Protein AF-A0A2G6F8I8-F1 (afdb_monomer_lite)

Structure (mmCIF, N/CA/C/O backbone):
data_AF-A0A2G6F8I8-F1
#
_entry.id   AF-A0A2G6F8I8-F1
#
loop_
_atom_site.group_PDB
_atom_site.id
_atom_site.type_symbol
_atom_site.label_atom_id
_atom_site.label_alt_id
_atom_site.label_comp_id
_atom_site.label_asym_id
_atom_site.label_entity_id
_atom_site.label_seq_id
_atom_site.pdbx_PDB_ins_code
_atom_site.Cartn_x
_atom_site.Cartn_y
_atom_site.Cartn_z
_atom_site.occupancy
_atom_site.B_iso_or_equiv
_atom_site.auth_seq_id
_atom_site.auth_comp_id
_atom_site.auth_asym_id
_atom_site.auth_atom_id
_atom_site.pdbx_PDB_model_num
ATOM 1 N N . MET A 1 1 ? -48.539 32.524 37.952 1.00 34.38 1 MET A N 1
ATOM 2 C CA . MET A 1 1 ? -48.733 31.067 37.797 1.00 34.38 1 MET A CA 1
ATOM 3 C C . MET A 1 1 ? -47.672 30.534 36.844 1.00 34.38 1 MET A C 1
ATOM 5 O O . MET A 1 1 ? -47.581 31.029 35.733 1.00 34.38 1 MET A O 1
ATOM 9 N N . ASN A 1 2 ? -46.840 29.632 37.374 1.00 34.25 2 ASN A N 1
ATOM 10 C CA . ASN A 1 2 ? -45.820 28.752 36.783 1.00 34.25 2 ASN A CA 1
ATOM 11 C C . ASN A 1 2 ? -45.081 29.130 35.487 1.00 34.25 2 ASN A C 1
ATOM 13 O O . ASN A 1 2 ? -45.557 28.896 34.381 1.00 34.25 2 ASN A O 1
ATOM 17 N N . GLN A 1 3 ? -43.813 29.518 35.668 1.00 30.72 3 GLN A N 1
ATOM 18 C CA . GLN A 1 3 ? -42.723 29.232 34.736 1.00 30.72 3 GLN A CA 1
ATOM 19 C C . GLN A 1 3 ? -42.151 27.843 35.072 1.00 30.72 3 GLN A C 1
ATOM 21 O O . GLN A 1 3 ? -41.616 27.643 36.162 1.00 30.72 3 GLN A O 1
ATOM 26 N N . ASN A 1 4 ? -42.267 26.882 34.153 1.00 37.06 4 ASN A N 1
ATOM 27 C CA . ASN A 1 4 ? -41.580 25.595 34.263 1.00 37.06 4 ASN A CA 1
ATOM 28 C C . ASN A 1 4 ? -40.113 25.768 33.848 1.00 37.06 4 ASN A C 1
ATOM 30 O O . ASN A 1 4 ? -39.803 25.981 32.678 1.00 37.06 4 ASN A O 1
ATOM 34 N N . SER A 1 5 ? -39.227 25.680 34.837 1.00 31.95 5 SER A N 1
ATOM 35 C CA . SER A 1 5 ? -37.773 25.601 34.676 1.00 31.95 5 SER A CA 1
ATOM 36 C C . SER A 1 5 ? -37.372 24.189 34.212 1.00 31.95 5 SER A C 1
ATOM 38 O O . SER A 1 5 ? -37.964 23.222 34.696 1.00 31.95 5 SER A O 1
ATOM 40 N N . PRO A 1 6 ? -36.385 24.014 33.314 1.00 37.47 6 PRO A N 1
ATOM 41 C CA . PRO A 1 6 ? -35.934 22.686 32.906 1.00 37.47 6 PRO A CA 1
ATOM 42 C C . PRO A 1 6 ? -35.163 21.992 34.042 1.00 37.47 6 PRO A C 1
ATOM 44 O O . PRO A 1 6 ? -34.256 22.570 34.645 1.00 37.47 6 PRO A O 1
ATOM 47 N N . GLU A 1 7 ? -35.531 20.742 34.336 1.00 37.94 7 GLU A N 1
ATOM 48 C CA . GLU A 1 7 ? -34.895 19.901 35.355 1.00 37.94 7 GLU A CA 1
ATOM 49 C C . GLU A 1 7 ? -33.378 19.758 35.139 1.00 37.94 7 GLU A C 1
ATOM 51 O O . GLU A 1 7 ? -32.880 19.454 34.053 1.00 37.94 7 GLU A O 1
ATOM 56 N N . LYS A 1 8 ? -32.638 19.949 36.232 1.00 31.25 8 LYS A N 1
ATOM 57 C CA . LYS A 1 8 ? -31.182 19.815 36.340 1.00 31.25 8 LYS A CA 1
ATOM 58 C C . LYS A 1 8 ? -30.784 18.325 36.289 1.00 31.25 8 LYS A C 1
ATOM 60 O O . LYS A 1 8 ? -31.426 17.521 36.966 1.00 31.25 8 LYS A O 1
ATOM 65 N N . PRO A 1 9 ? -29.718 17.920 35.567 1.00 34.16 9 PRO A N 1
ATOM 66 C CA . PRO A 1 9 ? -29.317 16.517 35.512 1.00 34.16 9 PRO A CA 1
ATOM 67 C C . PRO A 1 9 ? -28.857 16.012 36.888 1.00 34.16 9 PRO A C 1
ATOM 69 O O . PRO A 1 9 ? -28.062 16.648 37.588 1.00 34.16 9 PRO A O 1
ATOM 72 N N . SER A 1 10 ? -29.395 14.858 37.277 1.00 31.98 10 SER A N 1
ATOM 73 C CA . SER A 1 10 ? -29.193 14.198 38.564 1.00 31.98 10 SER A CA 1
ATOM 74 C C . SER A 1 10 ? -27.727 13.771 38.712 1.00 31.98 10 SER A C 1
ATOM 76 O O . SER A 1 10 ? -27.195 13.060 37.858 1.00 31.98 10 SER A O 1
ATOM 78 N N . ALA A 1 11 ? -27.077 14.161 39.813 1.00 33.50 11 ALA A N 1
ATOM 79 C CA . ALA A 1 11 ? -25.726 13.709 40.147 1.00 33.50 11 ALA A CA 1
ATOM 80 C C . ALA A 1 11 ? -25.747 12.215 40.517 1.00 33.50 11 ALA A C 1
ATOM 82 O O . ALA A 1 11 ? -26.391 11.822 41.490 1.00 33.50 11 ALA A O 1
ATOM 83 N N . ILE A 1 12 ? -25.032 11.382 39.760 1.00 38.91 12 ILE A N 1
ATOM 84 C CA . ILE A 1 12 ? -24.880 9.952 40.051 1.00 38.91 12 ILE A CA 1
ATOM 85 C C . ILE A 1 12 ? -23.763 9.786 41.090 1.00 38.91 12 ILE A C 1
ATOM 87 O O . ILE A 1 12 ? -22.610 10.119 40.824 1.00 38.91 12 ILE A O 1
ATOM 91 N N . LYS A 1 13 ? -24.105 9.286 42.283 1.00 35.50 13 LYS A N 1
ATOM 92 C CA . LYS A 1 13 ? -23.136 8.859 43.304 1.00 35.50 13 LYS A CA 1
ATOM 93 C C . LYS A 1 13 ? -22.727 7.408 43.028 1.00 35.50 13 LYS A C 1
ATOM 95 O O . LYS A 1 13 ? -23.592 6.563 42.812 1.00 35.50 13 LYS A O 1
ATOM 100 N N . TYR A 1 14 ? -21.426 7.126 43.039 1.00 32.09 14 TYR A N 1
ATOM 101 C CA . TYR A 1 14 ? -20.888 5.767 42.925 1.00 32.09 14 TYR A CA 1
ATOM 102 C C . TYR A 1 14 ? -21.120 4.980 44.232 1.00 32.09 14 TYR A C 1
ATOM 104 O O . TYR A 1 14 ? -21.004 5.574 45.308 1.00 32.09 14 TYR A O 1
ATOM 112 N N . PRO A 1 15 ? -21.413 3.668 44.187 1.00 30.28 15 PRO A N 1
ATOM 113 C CA . PRO A 1 15 ? -21.445 2.837 45.384 1.00 30.28 15 PRO A CA 1
ATOM 114 C C . PRO A 1 15 ? -20.015 2.560 45.873 1.00 30.28 15 PRO A C 1
ATOM 116 O O . PRO A 1 15 ? -19.239 1.852 45.237 1.00 30.28 15 PRO A O 1
ATOM 119 N N . THR A 1 16 ? -19.658 3.119 47.027 1.00 34.47 16 THR A N 1
ATOM 120 C CA . THR A 1 16 ? -18.432 2.784 47.762 1.00 34.47 16 THR A CA 1
ATOM 121 C C . THR A 1 16 ? -18.567 1.403 48.402 1.00 34.47 16 THR A C 1
ATOM 123 O O . THR A 1 16 ? -19.109 1.288 49.497 1.00 34.47 16 THR A O 1
ATOM 126 N N . ASN A 1 17 ? -18.044 0.364 47.750 1.00 34.59 17 ASN A N 1
ATOM 127 C CA . ASN A 1 17 ? -17.809 -0.940 48.373 1.00 34.59 17 ASN A CA 1
ATOM 128 C C . ASN A 1 17 ? -16.304 -1.198 48.504 1.00 34.59 17 ASN A C 1
ATOM 130 O O . ASN A 1 17 ? -15.684 -1.827 47.652 1.00 34.59 17 ASN A O 1
ATOM 134 N N . ALA A 1 18 ? -15.728 -0.734 49.611 1.00 33.62 18 ALA A N 1
ATOM 135 C CA . ALA A 1 18 ? -14.492 -1.272 50.164 1.00 33.62 18 ALA A CA 1
ATOM 136 C C . ALA A 1 18 ? -14.544 -1.132 51.693 1.00 33.62 18 ALA A C 1
ATOM 138 O O . ALA A 1 18 ? -14.738 -0.037 52.217 1.00 33.62 18 ALA A O 1
ATOM 139 N N . LYS A 1 19 ? -14.416 -2.258 52.405 1.00 31.06 19 LYS A N 1
ATOM 140 C CA . LYS A 1 19 ? -14.301 -2.314 53.873 1.00 31.06 19 LYS A CA 1
ATOM 141 C C . LYS A 1 19 ? -13.132 -1.427 54.350 1.00 31.06 19 LYS A C 1
ATOM 143 O O . LYS A 1 19 ? -12.085 -1.442 53.699 1.00 31.06 19 LYS A O 1
ATOM 148 N N . PRO A 1 20 ? -13.254 -0.703 55.477 1.00 34.41 20 PRO A N 1
ATOM 149 C CA . PRO A 1 20 ? -12.216 0.219 55.916 1.00 34.41 20 PRO A CA 1
ATOM 150 C C . PRO A 1 20 ? -11.053 -0.538 56.568 1.00 34.41 20 PRO A C 1
ATOM 152 O O . PRO A 1 20 ? -11.244 -1.299 57.515 1.00 34.41 20 PRO A O 1
ATOM 155 N N . LYS A 1 21 ? -9.829 -0.286 56.094 1.00 33.44 21 LYS A N 1
ATOM 156 C CA . LYS A 1 21 ? -8.655 -0.282 56.971 1.00 33.44 21 LYS A CA 1
ATOM 157 C C . LYS A 1 21 ? -8.361 1.172 57.305 1.00 33.44 21 LYS A C 1
ATOM 159 O O . LYS A 1 21 ? -8.007 1.970 56.445 1.00 33.44 21 LYS A O 1
ATOM 164 N N . GLU A 1 22 ? -8.605 1.487 58.563 1.00 34.78 22 GLU A N 1
ATOM 165 C CA . GLU A 1 22 ? -8.387 2.764 59.214 1.00 34.78 22 GLU A CA 1
ATOM 166 C C . GLU A 1 22 ? -6.906 3.165 59.159 1.00 34.78 22 GLU A C 1
ATOM 168 O O . GLU A 1 22 ? -6.035 2.405 59.583 1.00 34.78 22 GLU A O 1
ATOM 173 N N . LYS A 1 23 ? -6.629 4.357 58.619 1.00 32.03 23 LYS A N 1
ATOM 174 C CA . LYS A 1 23 ? -5.624 5.304 59.123 1.00 32.03 23 LYS A CA 1
ATOM 175 C C . LYS A 1 23 ? -5.844 6.662 58.458 1.00 32.03 23 LYS A C 1
ATOM 177 O O . LYS A 1 23 ? -5.794 6.797 57.239 1.00 32.03 23 LYS A O 1
ATOM 182 N N . ALA A 1 24 ? -6.152 7.642 59.297 1.00 35.22 24 ALA A N 1
ATOM 183 C CA . ALA A 1 24 ? -6.435 9.018 58.935 1.00 35.22 24 ALA A CA 1
ATOM 184 C C . ALA A 1 24 ? -5.209 9.718 58.330 1.00 35.22 24 ALA A C 1
ATOM 186 O O . ALA A 1 24 ? -4.136 9.699 58.927 1.00 35.22 24 ALA A O 1
ATOM 187 N N . VAL A 1 25 ? -5.411 10.416 57.210 1.00 30.34 25 VAL A N 1
ATOM 188 C CA . VAL A 1 25 ? -4.722 11.679 56.918 1.00 30.34 25 VAL A CA 1
ATOM 189 C C . VAL A 1 25 ? -5.763 12.641 56.356 1.00 30.34 25 VAL A C 1
ATOM 191 O O . VAL A 1 25 ? -6.351 12.437 55.296 1.00 30.34 25 VAL A O 1
ATOM 194 N N . THR A 1 26 ? -6.025 13.664 57.153 1.00 38.56 26 THR A N 1
ATOM 195 C CA . THR A 1 26 ? -6.848 14.838 56.890 1.00 38.56 26 THR A CA 1
ATOM 196 C C . THR A 1 26 ? -6.285 15.655 55.730 1.00 38.56 26 THR A C 1
ATOM 198 O O . THR A 1 26 ? -5.105 15.996 55.765 1.00 38.56 26 THR A O 1
ATOM 201 N N . ASN A 1 27 ? -7.135 15.951 54.737 1.00 34.16 27 ASN A N 1
ATOM 202 C CA . ASN A 1 27 ? -7.197 17.163 53.893 1.00 34.16 27 ASN A CA 1
ATOM 203 C C . ASN A 1 27 ? -7.832 16.806 52.538 1.00 34.16 27 ASN A C 1
ATOM 205 O O . ASN A 1 27 ? -7.136 16.560 51.556 1.00 34.16 27 ASN A O 1
ATOM 209 N N . ALA A 1 28 ? -9.165 16.777 52.472 1.00 28.30 28 ALA A N 1
ATOM 210 C CA . ALA A 1 28 ? -9.888 16.685 51.205 1.00 28.30 28 ALA A CA 1
ATOM 211 C C . ALA A 1 28 ? -10.519 18.052 50.888 1.00 28.30 28 ALA A C 1
ATOM 213 O O . ALA A 1 28 ? -11.402 18.489 51.631 1.00 28.30 28 ALA A O 1
ATOM 214 N N . PRO A 1 29 ? -10.110 18.741 49.805 1.00 31.02 29 PRO A N 1
ATOM 215 C CA . PRO A 1 29 ? -10.845 19.891 49.304 1.00 31.02 29 PRO A CA 1
ATOM 216 C C . PRO A 1 29 ? -12.231 19.430 48.848 1.00 31.02 29 PRO A C 1
ATOM 218 O O . PRO A 1 29 ? -12.381 18.613 47.939 1.00 31.02 29 PRO A O 1
ATOM 221 N N . ASN A 1 30 ? -13.248 19.967 49.506 1.00 36.00 30 ASN A N 1
ATOM 222 C CA . ASN A 1 30 ? -14.651 19.768 49.197 1.00 36.00 30 ASN A CA 1
ATOM 223 C C . ASN A 1 30 ? -14.980 20.418 47.838 1.00 36.00 30 ASN A C 1
ATOM 225 O O . ASN A 1 30 ? -15.241 21.613 47.765 1.00 36.00 30 ASN A O 1
ATOM 229 N N . THR A 1 31 ? -14.950 19.642 46.752 1.00 34.69 31 THR A N 1
ATOM 230 C CA . THR A 1 31 ? -15.615 19.988 45.485 1.00 34.69 31 THR A CA 1
ATOM 231 C C . THR A 1 31 ? -16.277 18.737 44.914 1.00 34.69 31 THR A C 1
ATOM 233 O O . THR A 1 31 ? -15.642 17.891 44.288 1.00 34.69 31 THR A O 1
ATOM 236 N N . GLN A 1 32 ? -17.587 18.597 45.129 1.00 37.38 32 GLN A N 1
ATOM 237 C CA . GLN A 1 32 ? -18.419 17.708 44.317 1.00 37.38 32 GLN A CA 1
ATOM 238 C C . GLN A 1 32 ? -18.452 18.250 42.878 1.00 37.38 32 GLN A C 1
ATOM 240 O O . GLN A 1 32 ? -19.389 18.938 42.480 1.00 37.38 32 GLN A O 1
ATOM 245 N N . ASN A 1 33 ? -17.420 17.951 42.088 1.00 44.56 33 ASN A N 1
ATOM 246 C CA . ASN A 1 33 ? -17.477 18.105 40.640 1.00 44.56 33 ASN A CA 1
ATOM 247 C C . ASN A 1 33 ? -18.515 17.104 40.118 1.00 44.56 33 ASN A C 1
ATOM 249 O O . ASN A 1 33 ? -18.290 15.894 40.155 1.00 44.56 33 ASN A O 1
ATOM 253 N N . GLN A 1 34 ? -19.674 17.592 39.667 1.00 52.78 34 GLN A N 1
ATOM 254 C CA . GLN A 1 34 ? -20.605 16.775 38.891 1.00 52.78 34 GLN A CA 1
ATOM 255 C C . GLN A 1 34 ? -19.859 16.261 37.655 1.00 52.78 34 GLN A C 1
ATOM 257 O O . GLN A 1 34 ? -19.550 17.028 36.748 1.00 52.78 34 GLN A O 1
ATOM 262 N N . VAL A 1 35 ? -19.547 14.968 37.637 1.00 64.56 35 VAL A N 1
ATOM 263 C CA . VAL A 1 35 ? -18.913 14.320 36.489 1.00 64.56 35 VAL A CA 1
ATOM 264 C C . VAL A 1 35 ? -19.972 14.181 35.395 1.00 64.56 35 VAL A C 1
ATOM 266 O O . VAL A 1 35 ? -20.842 13.313 35.480 1.00 64.56 35 VAL A O 1
ATOM 269 N N . SER A 1 36 ? -19.941 15.057 34.390 1.00 85.25 36 SER A N 1
ATOM 270 C CA . SER A 1 36 ? -20.770 14.923 33.190 1.00 85.25 36 SER A CA 1
ATOM 271 C C . SER A 1 36 ? -20.167 13.888 32.240 1.00 85.25 36 SER A C 1
ATOM 273 O O . SER A 1 36 ? -18.949 13.740 32.130 1.00 85.25 36 SER A O 1
ATOM 275 N N . PHE A 1 37 ? -21.027 13.141 31.548 1.00 91.06 37 PHE A N 1
ATOM 276 C CA . PHE A 1 37 ? -20.588 12.180 30.540 1.00 91.06 37 PHE A CA 1
ATOM 277 C C . PHE A 1 37 ? -20.381 12.855 29.191 1.00 91.06 37 PHE A C 1
ATOM 279 O O . PHE A 1 37 ? -21.202 13.665 28.755 1.00 91.06 37 PHE A O 1
ATOM 286 N N . THR A 1 38 ? -19.323 12.459 28.489 1.00 91.69 38 THR A N 1
ATOM 287 C CA . THR A 1 38 ? -19.001 13.035 27.183 1.00 91.69 38 THR A CA 1
ATOM 288 C C . THR A 1 38 ? -19.878 12.427 26.091 1.00 91.69 38 THR A C 1
ATOM 290 O O . THR A 1 38 ? -19.706 11.274 25.684 1.00 91.69 38 THR A O 1
ATOM 293 N N . GLY A 1 39 ? -20.820 13.232 25.601 1.00 91.06 39 GLY A N 1
ATOM 294 C CA . GLY A 1 39 ? -21.735 12.877 24.515 1.00 91.06 39 GLY A CA 1
ATOM 295 C C . GLY A 1 39 ? -21.077 12.741 23.140 1.00 91.06 39 GLY A C 1
ATOM 296 O O . GLY A 1 39 ? -19.936 13.151 22.926 1.00 91.06 39 GLY A O 1
ATOM 297 N N . PHE A 1 40 ? -21.843 12.205 22.187 1.00 93.62 40 PHE A N 1
ATOM 298 C CA . PHE A 1 40 ? -21.410 11.959 20.806 1.00 93.62 40 PHE A CA 1
ATOM 299 C C . PHE A 1 40 ? -20.742 13.175 20.139 1.00 93.62 40 PHE A C 1
ATOM 301 O O . PHE A 1 40 ? -19.585 13.087 19.742 1.00 93.62 40 PHE A O 1
ATOM 308 N N . TRP A 1 41 ? -21.413 14.330 20.083 1.00 92.38 41 TRP A N 1
ATOM 309 C CA . TRP A 1 41 ? -20.902 15.506 19.362 1.00 92.38 41 TRP A CA 1
ATOM 310 C C . TRP A 1 41 ? -19.593 16.067 19.918 1.00 92.38 41 TRP A C 1
ATOM 312 O O . TRP A 1 41 ? -18.782 16.577 19.150 1.00 92.38 41 TRP A O 1
ATOM 322 N N . LYS A 1 42 ? -19.343 15.937 21.226 1.00 92.25 42 LYS A N 1
ATOM 323 C CA . LYS A 1 42 ? -18.051 16.317 21.817 1.00 92.25 42 LYS A CA 1
ATOM 324 C C . LYS A 1 42 ? -16.937 15.381 21.357 1.00 92.25 42 LYS A C 1
ATOM 326 O O . LYS A 1 42 ? -15.850 15.846 21.043 1.00 92.25 42 LYS A O 1
ATOM 331 N N . ARG A 1 43 ? -17.220 14.080 21.241 1.00 93.88 43 ARG A N 1
ATOM 332 C CA . ARG A 1 43 ? -16.264 13.087 20.720 1.00 93.88 43 ARG A CA 1
ATOM 333 C C . ARG A 1 43 ? -15.937 13.308 19.245 1.00 93.88 43 ARG A C 1
ATOM 335 O O . ARG A 1 43 ? -14.805 13.063 18.847 1.00 93.88 43 ARG A O 1
ATOM 342 N N . VAL A 1 44 ? -16.889 13.814 18.458 1.00 94.69 44 VAL A N 1
ATOM 343 C CA . VAL A 1 44 ? -16.633 14.223 17.067 1.00 94.69 44 VAL A CA 1
ATOM 344 C C . VAL A 1 44 ? -15.666 15.413 17.020 1.00 94.69 44 VAL A C 1
ATOM 346 O O . VAL A 1 44 ? -14.698 15.370 16.268 1.00 94.69 44 VAL A O 1
ATOM 349 N N . VAL A 1 45 ? -15.844 16.429 17.874 1.00 95.19 45 VAL A N 1
ATOM 350 C CA . VAL A 1 45 ? -14.888 17.553 17.969 1.00 95.19 45 VAL A CA 1
ATOM 351 C C . VAL A 1 45 ? -13.499 17.082 18.392 1.00 95.19 45 VAL A C 1
ATOM 353 O O . VAL A 1 45 ? -12.522 17.501 17.785 1.00 95.19 45 VAL A O 1
ATOM 356 N N . ILE A 1 46 ? -13.403 16.183 19.377 1.00 95.38 46 ILE A N 1
ATOM 357 C CA . ILE A 1 46 ? -12.126 15.586 19.809 1.00 95.38 46 ILE A CA 1
ATOM 358 C C . ILE A 1 46 ? -11.410 14.940 18.619 1.00 95.38 46 ILE A C 1
ATOM 360 O O . ILE A 1 46 ? -10.256 15.267 18.353 1.00 95.38 46 ILE A O 1
ATOM 364 N N . ALA A 1 47 ? -12.119 14.103 17.854 1.00 95.31 47 ALA A N 1
ATOM 365 C CA . ALA A 1 47 ? -11.559 13.446 16.677 1.00 95.31 47 ALA A CA 1
ATOM 366 C C . ALA A 1 47 ? -11.114 14.447 15.595 1.00 95.31 47 ALA A C 1
ATOM 368 O O . ALA A 1 47 ? -10.065 14.258 14.984 1.00 95.31 47 ALA A O 1
ATOM 369 N N . ASN A 1 48 ? -11.871 15.529 15.382 1.00 95.75 48 ASN A N 1
ATOM 370 C CA . ASN A 1 48 ? -11.487 16.590 14.449 1.00 95.75 48 ASN A CA 1
ATOM 371 C C . ASN A 1 48 ? -10.244 17.362 14.921 1.00 95.75 48 ASN A C 1
ATOM 373 O O . ASN A 1 48 ? -9.391 17.691 14.103 1.00 95.75 48 ASN A O 1
ATOM 377 N N . ILE A 1 49 ? -10.104 17.634 16.223 1.00 96.19 49 ILE A N 1
ATOM 378 C CA . ILE A 1 49 ? -8.905 18.284 16.775 1.00 96.19 49 ILE A CA 1
ATOM 379 C C . ILE A 1 49 ? -7.678 17.385 16.594 1.00 96.19 49 ILE A C 1
ATOM 381 O O . ILE A 1 49 ? -6.637 17.864 16.147 1.00 96.19 49 ILE A O 1
ATOM 385 N N . ASP A 1 50 ? -7.802 16.088 16.887 1.00 96.88 50 ASP A N 1
ATOM 386 C CA . ASP A 1 50 ? -6.717 15.125 16.671 1.00 96.88 50 ASP A CA 1
ATOM 387 C C . ASP A 1 50 ? -6.330 15.034 15.186 1.00 96.88 50 ASP A C 1
ATOM 389 O O . ASP A 1 50 ? -5.145 15.031 14.853 1.00 96.88 50 ASP A O 1
ATOM 393 N N . ALA A 1 51 ? -7.314 15.015 14.280 1.00 95.56 51 ALA A N 1
ATOM 394 C CA . ALA A 1 51 ? -7.073 14.997 12.838 1.00 95.56 51 ALA A CA 1
ATOM 395 C C . ALA A 1 51 ? -6.377 16.277 12.352 1.00 95.56 51 ALA A C 1
ATOM 397 O O . ALA A 1 51 ? -5.408 16.201 11.596 1.00 95.56 51 ALA A O 1
ATOM 398 N N . LEU A 1 52 ? -6.822 17.448 12.819 1.00 95.31 52 LEU A N 1
ATOM 399 C CA . LEU A 1 52 ? -6.187 18.723 12.493 1.00 95.31 52 LEU A CA 1
ATOM 400 C C . LEU A 1 52 ? -4.743 18.772 13.008 1.00 95.31 52 LEU A C 1
ATOM 402 O O . LEU A 1 52 ? -3.857 19.195 12.274 1.00 95.31 52 LEU A O 1
ATOM 406 N N . PHE A 1 53 ? -4.485 18.296 14.230 1.00 95.69 53 PHE A N 1
ATOM 407 C CA . PHE A 1 53 ? -3.129 18.190 14.773 1.00 95.69 53 PHE A CA 1
ATOM 408 C C . PHE A 1 53 ? -2.211 17.368 13.856 1.00 95.69 53 PHE A C 1
ATOM 410 O O . PHE A 1 53 ? -1.118 17.822 13.518 1.00 95.69 53 PHE A O 1
ATOM 417 N N . LEU A 1 54 ? -2.666 16.199 13.391 1.00 95.50 54 LEU A N 1
ATOM 418 C CA . LEU A 1 54 ? -1.890 15.361 12.471 1.00 95.50 54 LEU A CA 1
ATOM 419 C C . LEU A 1 54 ? -1.662 16.034 11.112 1.00 95.50 54 LEU A C 1
ATOM 421 O O . LEU A 1 54 ? -0.560 15.959 10.571 1.00 95.50 54 LEU A O 1
ATOM 425 N N . LEU A 1 55 ? -2.672 16.718 10.572 1.00 92.56 55 LEU A N 1
ATOM 426 C CA . LEU A 1 55 ? -2.556 17.429 9.297 1.00 92.56 55 LEU A CA 1
ATOM 427 C C . LEU A 1 55 ? -1.579 18.603 9.368 1.00 92.56 55 LEU A C 1
ATOM 429 O O . LEU A 1 55 ? -0.796 18.802 8.440 1.00 92.56 55 LEU A O 1
ATOM 433 N N . LEU A 1 56 ? -1.585 19.345 10.478 1.00 92.69 56 LEU A N 1
ATOM 434 C CA . LEU A 1 56 ? -0.650 20.445 10.710 1.00 92.69 56 LEU A CA 1
ATOM 435 C C . LEU A 1 56 ? 0.801 19.957 10.781 1.00 92.69 56 LEU A C 1
ATOM 437 O O . LEU A 1 56 ? 1.690 20.607 10.237 1.00 92.69 56 LEU A O 1
ATOM 441 N N . LEU A 1 57 ? 1.045 18.783 11.369 1.00 92.56 57 LEU A N 1
ATOM 442 C CA . LEU A 1 57 ? 2.370 18.160 11.345 1.00 92.56 57 LEU A CA 1
ATOM 443 C C . LEU A 1 57 ? 2.828 17.801 9.925 1.00 92.56 57 LEU A C 1
ATOM 445 O O . LEU A 1 57 ? 4.018 17.907 9.632 1.00 92.56 57 LEU A O 1
ATOM 449 N N . GLY A 1 58 ? 1.901 17.429 9.039 1.00 88.88 58 GLY A N 1
ATOM 450 C CA . GLY A 1 58 ? 2.198 17.140 7.633 1.00 88.88 58 GLY A CA 1
ATOM 451 C C . GLY A 1 58 ? 2.790 18.330 6.873 1.00 88.88 58 GLY A C 1
ATOM 452 O O . GLY A 1 58 ? 3.639 18.127 6.010 1.00 88.88 58 GLY A O 1
ATOM 453 N N . PHE A 1 59 ? 2.423 19.565 7.238 1.00 86.50 59 PHE A N 1
ATOM 454 C CA . PHE A 1 59 ? 3.030 20.775 6.664 1.00 86.50 59 PHE A CA 1
ATOM 455 C C . PHE A 1 59 ? 4.463 21.016 7.130 1.00 86.50 59 PHE A C 1
ATOM 457 O O . PHE A 1 59 ? 5.238 21.633 6.407 1.00 86.50 59 PHE A O 1
ATOM 464 N N . ILE A 1 60 ? 4.815 20.553 8.332 1.00 89.19 60 ILE A N 1
ATOM 465 C CA . ILE A 1 60 ? 6.191 20.645 8.823 1.00 89.19 60 ILE A CA 1
ATOM 466 C C . ILE A 1 60 ? 7.053 19.637 8.064 1.00 89.19 60 ILE A C 1
ATOM 468 O O . ILE A 1 60 ? 8.131 19.983 7.588 1.00 89.19 60 ILE A O 1
ATOM 472 N N . HIS A 1 61 ? 6.590 18.386 7.966 1.00 87.69 61 HIS A N 1
ATOM 473 C CA . HIS A 1 61 ? 7.308 17.328 7.263 1.00 87.69 61 HIS A CA 1
ATOM 474 C C . HIS A 1 61 ? 6.394 16.113 6.986 1.00 87.69 61 HIS A C 1
ATOM 476 O O . HIS A 1 61 ? 5.659 15.702 7.891 1.00 87.69 61 HIS A O 1
ATOM 482 N N . PRO A 1 62 ? 6.480 15.447 5.814 1.00 85.75 62 PRO A N 1
ATOM 483 C CA . PRO A 1 62 ? 5.564 14.359 5.437 1.00 85.75 62 PRO A CA 1
ATOM 484 C C . PRO A 1 62 ? 5.526 13.157 6.396 1.00 85.75 62 PRO A C 1
ATOM 486 O O . PRO A 1 62 ? 4.511 12.475 6.502 1.00 85.75 62 PRO A O 1
ATOM 489 N N . GLN A 1 63 ? 6.618 12.884 7.116 1.00 88.25 63 GLN A N 1
ATOM 490 C CA . GLN A 1 63 ? 6.726 11.775 8.075 1.00 88.25 63 GLN A CA 1
ATOM 491 C C . GLN A 1 63 ? 6.266 12.152 9.497 1.00 88.25 63 GLN A C 1
ATOM 493 O O . GLN A 1 63 ? 6.026 11.267 10.318 1.00 88.25 63 GLN A O 1
ATOM 498 N N . MET A 1 64 ? 6.114 13.442 9.815 1.00 92.38 64 MET A N 1
ATOM 499 C CA . MET A 1 64 ? 5.725 13.887 11.162 1.00 92.38 64 MET A CA 1
ATOM 500 C C . MET A 1 64 ? 4.320 13.448 11.608 1.00 92.38 64 MET A C 1
ATOM 502 O O . MET A 1 64 ? 4.158 13.209 12.806 1.00 92.38 64 MET A O 1
ATOM 506 N N . PRO A 1 65 ? 3.319 13.239 10.728 1.00 94.25 65 PRO A N 1
ATOM 507 C CA . PRO A 1 65 ? 2.056 12.616 11.124 1.00 94.25 65 PRO A CA 1
ATOM 508 C C . PRO A 1 65 ? 2.229 11.228 11.761 1.00 94.25 65 PRO A C 1
ATOM 510 O O . PRO A 1 65 ? 1.482 10.884 12.673 1.00 94.25 65 PRO A O 1
ATOM 513 N N . ILE A 1 66 ? 3.243 10.448 11.358 1.00 94.31 66 ILE A N 1
ATOM 514 C CA . ILE A 1 66 ? 3.546 9.141 11.971 1.00 94.31 66 ILE A CA 1
ATOM 515 C C . ILE A 1 66 ? 3.982 9.337 13.425 1.00 94.31 66 ILE A C 1
ATOM 517 O O . ILE A 1 66 ? 3.477 8.665 14.326 1.00 94.31 66 ILE A O 1
ATOM 521 N N . LEU A 1 67 ? 4.873 10.300 13.675 1.00 95.06 67 LEU A N 1
ATOM 522 C CA . LEU A 1 67 ? 5.281 10.655 15.032 1.00 95.06 67 LEU A CA 1
ATOM 523 C C . LEU A 1 67 ? 4.094 11.194 15.846 1.00 95.06 67 LEU A C 1
ATOM 525 O O . LEU A 1 67 ? 3.921 10.816 17.003 1.00 95.06 67 LEU A O 1
ATOM 529 N N . GLY A 1 68 ? 3.235 12.012 15.234 1.00 96.00 68 GLY A N 1
ATOM 530 C CA . GLY A 1 68 ? 1.997 12.496 15.845 1.00 96.00 68 GLY A CA 1
ATOM 531 C C . GLY A 1 68 ? 1.061 11.361 16.269 1.00 96.00 68 GLY A C 1
ATOM 532 O O . GLY A 1 68 ? 0.541 11.383 17.384 1.00 96.00 68 GLY A O 1
ATOM 533 N N . LEU A 1 69 ? 0.902 10.328 15.435 1.00 96.81 69 LEU A N 1
ATOM 534 C CA . LEU A 1 69 ? 0.132 9.127 15.774 1.00 96.81 69 LEU A CA 1
ATOM 535 C C . LEU A 1 69 ? 0.742 8.377 16.961 1.00 96.81 69 LEU A C 1
ATOM 537 O O . LEU A 1 69 ? 0.001 7.961 17.851 1.00 96.81 69 LEU A O 1
ATOM 541 N N . LEU A 1 70 ? 2.071 8.245 17.019 1.00 96.88 70 LEU A N 1
ATOM 542 C CA . LEU A 1 70 ? 2.759 7.640 18.165 1.00 96.88 70 LEU A CA 1
ATOM 543 C C . LEU A 1 70 ? 2.546 8.449 19.452 1.00 96.88 70 LEU A C 1
ATOM 545 O O . LEU A 1 70 ? 2.325 7.858 20.508 1.00 96.88 70 LEU A O 1
ATOM 549 N N . VAL A 1 71 ? 2.548 9.784 19.372 1.00 96.06 71 VAL A N 1
ATOM 550 C CA . VAL A 1 71 ? 2.246 10.665 20.513 1.00 96.06 71 VAL A CA 1
ATOM 551 C C . VAL A 1 71 ? 0.800 10.488 20.974 1.00 96.06 71 VAL A C 1
ATOM 553 O O . VAL A 1 71 ? 0.568 10.292 22.167 1.00 96.06 71 VAL A O 1
ATOM 556 N N . LEU A 1 72 ? -0.174 10.502 20.058 1.00 96.56 72 LEU A N 1
ATOM 557 C CA . LEU A 1 72 ? -1.586 10.277 20.389 1.00 96.56 72 LEU A CA 1
ATOM 558 C C . LEU A 1 72 ? -1.806 8.895 21.010 1.00 96.56 72 LEU A C 1
ATOM 560 O O . LEU A 1 72 ? -2.494 8.770 22.022 1.00 96.56 72 LEU A O 1
ATOM 564 N N . PHE A 1 73 ? -1.182 7.867 20.438 1.00 95.75 73 PHE A N 1
ATOM 565 C CA . PHE A 1 73 ? -1.235 6.504 20.951 1.00 95.75 73 PHE A CA 1
ATOM 566 C C . PHE A 1 73 ? -0.607 6.410 22.347 1.00 95.75 73 PHE A C 1
ATOM 568 O O . PHE A 1 73 ? -1.221 5.880 23.273 1.00 95.75 73 PHE A O 1
ATOM 575 N N . GLY A 1 74 ? 0.577 6.995 22.537 1.00 95.81 74 GLY A N 1
ATOM 576 C CA . GLY A 1 74 ? 1.259 7.059 23.826 1.00 95.81 74 GLY A CA 1
ATOM 577 C C . GLY A 1 74 ? 0.431 7.779 24.891 1.00 95.81 74 GLY A C 1
ATOM 578 O O . GLY A 1 74 ? 0.255 7.253 25.989 1.00 95.81 74 GLY A O 1
ATOM 579 N N . LEU A 1 75 ? -0.149 8.941 24.571 1.00 95.81 75 LEU A N 1
ATOM 580 C CA . LEU A 1 75 ? -1.039 9.677 25.476 1.00 95.81 75 LEU A CA 1
ATOM 581 C C . LEU A 1 75 ? -2.298 8.873 25.817 1.00 95.81 75 LEU A C 1
ATOM 583 O O . LEU A 1 75 ? -2.691 8.821 26.986 1.00 95.81 75 LEU A O 1
ATOM 587 N N . TYR A 1 76 ? -2.890 8.186 24.839 1.00 95.69 76 TYR A N 1
ATOM 588 C CA . TYR A 1 76 ? -4.070 7.355 25.056 1.00 95.69 76 TYR A CA 1
ATOM 589 C C . TYR A 1 76 ? -3.768 6.215 26.036 1.00 95.69 76 TYR A C 1
ATOM 591 O O . TYR A 1 76 ? -4.484 6.046 27.024 1.00 95.69 76 TYR A O 1
ATOM 599 N N . PHE A 1 77 ? -2.660 5.492 25.846 1.00 94.56 77 PHE A N 1
ATOM 600 C CA . PHE A 1 77 ? -2.255 4.413 26.752 1.00 94.56 77 PHE A CA 1
ATOM 601 C C . PHE A 1 77 ? -1.700 4.905 28.089 1.00 94.56 77 PHE A C 1
ATOM 603 O O . PHE A 1 77 ? -1.811 4.199 29.095 1.00 94.56 77 PHE A O 1
ATOM 610 N N . TRP A 1 78 ? -1.140 6.114 28.158 1.00 91.88 78 TRP A N 1
ATOM 611 C CA . TRP A 1 78 ? -0.585 6.662 29.393 1.00 91.88 78 TRP A CA 1
ATOM 612 C C . TRP A 1 78 ? -1.633 7.361 30.262 1.00 91.88 78 TRP A C 1
ATOM 614 O O . TRP A 1 78 ? -1.670 7.124 31.470 1.00 91.88 78 TRP A O 1
ATOM 624 N N . LYS A 1 79 ? -2.509 8.176 29.675 1.00 91.62 79 LYS A N 1
ATOM 625 C CA . LYS A 1 79 ? -3.453 9.041 30.399 1.00 91.62 79 LYS A CA 1
ATOM 626 C C . LYS A 1 79 ? -4.924 8.737 30.114 1.00 91.62 79 LYS A C 1
ATOM 628 O O . LYS A 1 79 ? -5.772 9.270 30.825 1.00 91.62 79 LYS A O 1
ATOM 633 N N . GLY A 1 80 ? -5.241 7.891 29.131 1.00 92.12 80 GLY A N 1
ATOM 634 C CA . GLY A 1 80 ? -6.619 7.724 28.655 1.00 92.12 80 GLY A CA 1
ATOM 635 C C . GLY A 1 80 ? -7.127 8.974 27.931 1.00 92.12 80 GLY A C 1
ATOM 636 O O . GLY A 1 80 ? -8.310 9.292 28.023 1.00 92.12 80 GLY A O 1
ATOM 637 N N . GLN A 1 81 ? -6.222 9.728 27.300 1.00 95.12 81 GLN A N 1
ATOM 638 C CA . GLN A 1 81 ? -6.504 11.007 26.648 1.00 95.12 81 GLN A CA 1
ATOM 639 C C . GLN A 1 81 ? -5.688 11.141 25.365 1.00 95.12 81 GLN A C 1
ATOM 641 O O . GLN A 1 81 ? -4.570 10.650 25.281 1.00 95.12 81 GLN A O 1
ATOM 646 N N . THR A 1 82 ? -6.241 11.844 24.397 1.00 96.75 82 THR A N 1
ATOM 647 C CA . THR A 1 82 ? -5.603 12.341 23.173 1.00 96.75 82 THR A CA 1
ATOM 648 C C . THR A 1 82 ? -5.294 13.839 23.287 1.00 96.75 82 THR A C 1
ATOM 650 O O . THR A 1 82 ? -5.540 14.450 24.328 1.00 96.75 82 THR A O 1
ATOM 653 N N . ILE A 1 83 ? -4.762 14.466 22.234 1.00 96.56 83 ILE A N 1
ATOM 654 C CA . ILE A 1 83 ? -4.604 15.928 22.218 1.00 96.56 83 ILE A CA 1
ATOM 655 C C . ILE A 1 83 ? -5.983 16.601 22.231 1.00 96.56 83 ILE A C 1
ATOM 657 O O . ILE A 1 83 ? -6.206 17.524 23.017 1.00 96.56 83 ILE A O 1
ATOM 661 N N . GLY A 1 84 ? -6.935 16.092 21.449 1.00 95.12 84 GLY A N 1
ATOM 662 C CA . GLY A 1 84 ? -8.317 16.559 21.439 1.00 95.12 84 GLY A CA 1
ATOM 663 C C . GLY A 1 84 ? -8.985 16.446 22.807 1.00 95.12 84 GLY A C 1
ATOM 664 O O . GLY A 1 84 ? -9.687 17.367 23.220 1.00 95.12 84 GLY A O 1
ATOM 665 N N . ASP A 1 85 ? -8.707 15.380 23.560 1.00 95.31 85 ASP A N 1
ATOM 666 C CA . ASP A 1 85 ? -9.193 15.228 24.936 1.00 95.31 85 ASP A CA 1
ATOM 667 C C . ASP A 1 85 ? -8.668 16.288 25.892 1.00 95.31 85 ASP A C 1
ATOM 669 O O . ASP A 1 85 ? -9.406 16.787 26.741 1.00 95.31 85 ASP A O 1
ATOM 673 N N . LEU A 1 86 ? -7.383 16.625 25.777 1.00 94.75 86 LEU A N 1
ATOM 674 C CA . LEU A 1 86 ? -6.775 17.657 26.609 1.00 94.75 86 LEU A CA 1
ATOM 675 C C . LEU A 1 86 ? -7.412 19.022 26.320 1.00 94.75 86 LEU A C 1
ATOM 677 O O . LEU A 1 86 ? -7.724 19.758 27.256 1.00 94.75 86 LEU A O 1
ATOM 681 N N . VAL A 1 87 ? -7.673 19.327 25.044 1.00 93.56 87 VAL A N 1
ATOM 682 C CA . VAL A 1 87 ? -8.336 20.571 24.616 1.00 93.56 87 VAL A CA 1
ATOM 683 C C . VAL A 1 87 ? -9.793 20.622 25.085 1.00 93.56 87 VAL A C 1
ATOM 685 O O . VAL A 1 87 ? -10.242 21.637 25.626 1.00 93.56 87 VAL A O 1
ATOM 688 N N . MET A 1 88 ? -10.524 19.518 24.919 1.00 91.31 88 MET A N 1
ATOM 689 C CA . MET A 1 88 ? -11.943 19.409 25.280 1.00 91.31 88 MET A CA 1
ATOM 690 C C . MET A 1 88 ? -12.178 19.114 26.764 1.00 91.31 88 MET A C 1
ATOM 692 O O . MET A 1 88 ? -13.326 19.091 27.206 1.00 91.31 88 MET A O 1
ATOM 696 N N . GLN A 1 89 ? -11.105 18.936 27.539 1.00 91.75 89 GLN A N 1
ATOM 697 C CA . GLN A 1 89 ? -11.134 18.622 28.968 1.00 91.75 89 GLN A CA 1
ATOM 698 C C . GLN A 1 89 ? -11.984 17.38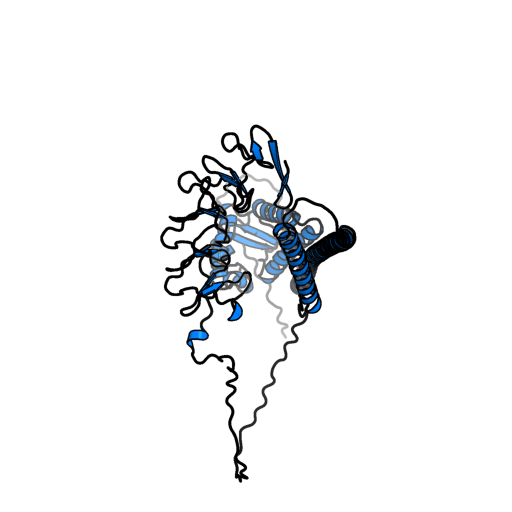6 29.261 1.00 91.75 89 GLN A C 1
ATOM 700 O O . GLN A 1 89 ? -12.887 17.381 30.102 1.00 91.75 89 GLN A O 1
ATOM 705 N N . THR A 1 90 ? -11.688 16.325 28.525 1.00 92.94 90 THR A N 1
ATOM 706 C CA . THR A 1 90 ? -12.343 15.028 28.628 1.00 92.94 90 THR A CA 1
ATOM 707 C C . THR A 1 90 ? -11.327 13.939 28.905 1.00 92.94 90 THR A C 1
ATOM 709 O O . THR A 1 90 ? -10.132 14.095 28.658 1.00 92.94 90 THR A O 1
ATOM 712 N N . LYS A 1 91 ? -11.787 12.828 29.472 1.00 94.56 91 LYS A N 1
ATOM 713 C CA . LYS A 1 91 ? -10.918 11.716 29.837 1.00 94.56 91 LYS A CA 1
ATOM 714 C C . LYS A 1 91 ? -11.652 10.392 29.753 1.00 94.56 91 LYS A C 1
ATOM 716 O O . LYS A 1 91 ? -12.804 10.280 30.175 1.00 94.56 91 LYS A O 1
ATOM 721 N N . LEU A 1 92 ? -10.954 9.378 29.257 1.00 95.75 92 LEU A N 1
ATOM 722 C CA . LEU A 1 92 ? -11.390 7.996 29.353 1.00 95.75 92 LEU A CA 1
ATOM 723 C C . LEU A 1 92 ? -10.964 7.415 30.705 1.00 95.75 92 LEU A C 1
ATOM 725 O O . LEU A 1 92 ? -9.790 7.465 31.075 1.00 95.75 92 LEU A O 1
ATOM 729 N N . VAL A 1 93 ? -11.924 6.843 31.421 1.00 95.06 93 VAL A N 1
ATOM 730 C CA . VAL A 1 93 ? -11.748 6.235 32.741 1.00 95.06 93 VAL A CA 1
ATOM 731 C C . VAL A 1 93 ? -12.334 4.828 32.777 1.00 95.06 93 VAL A C 1
ATOM 733 O O . VAL A 1 93 ? -13.169 4.456 31.951 1.00 95.06 93 VAL A O 1
ATOM 736 N N . ASP A 1 94 ? -11.864 4.020 33.714 1.00 95.38 94 ASP A N 1
ATOM 737 C CA . ASP A 1 94 ? -12.509 2.770 34.085 1.00 95.38 94 ASP A CA 1
ATOM 738 C C . ASP A 1 94 ? -13.908 3.073 34.646 1.00 95.38 94 ASP A C 1
ATOM 740 O O . ASP A 1 94 ? -14.097 4.017 35.419 1.00 95.38 94 ASP A O 1
ATOM 744 N N . LYS A 1 95 ? -14.907 2.303 34.206 1.00 93.00 95 LYS A N 1
ATOM 745 C CA . LYS A 1 95 ? -16.319 2.575 34.498 1.00 93.00 95 LYS A CA 1
ATOM 746 C C . LYS A 1 95 ? -16.662 2.454 35.987 1.00 93.00 95 LYS A C 1
ATOM 748 O O . LYS A 1 95 ? -17.553 3.169 36.444 1.00 93.00 95 LYS A O 1
ATOM 753 N N . GLU A 1 96 ? -15.997 1.555 36.707 1.00 91.19 96 GLU A N 1
ATOM 754 C CA . GLU A 1 96 ? -16.340 1.188 38.085 1.00 91.19 96 GLU A CA 1
ATOM 755 C C . GLU A 1 96 ? -15.511 1.985 39.101 1.00 91.19 96 GLU A C 1
ATOM 757 O O . GLU A 1 96 ? -16.033 2.494 40.088 1.00 91.19 96 GLU A O 1
ATOM 762 N N . THR A 1 97 ? -14.215 2.142 38.834 1.00 90.38 97 THR A N 1
ATOM 763 C CA . THR A 1 97 ? -13.258 2.818 39.721 1.00 90.38 97 THR A CA 1
ATOM 764 C C . THR A 1 97 ? -13.120 4.314 39.435 1.00 90.38 97 THR A C 1
ATOM 766 O O . THR A 1 97 ? -12.636 5.056 40.289 1.00 90.38 97 THR A O 1
ATOM 769 N N . GLY A 1 98 ? -13.480 4.771 38.228 1.00 88.75 98 GLY A N 1
ATOM 770 C CA . GLY A 1 98 ? -13.254 6.149 37.774 1.00 88.75 98 GLY A CA 1
ATOM 771 C C . GLY A 1 98 ? -11.776 6.510 37.568 1.00 88.75 98 GLY A C 1
ATOM 772 O O . GLY A 1 98 ? -11.456 7.664 37.277 1.00 88.75 98 GLY A O 1
ATOM 773 N N . GLN A 1 99 ? -10.867 5.543 37.717 1.00 90.62 99 GLN A N 1
ATOM 774 C CA . GLN A 1 99 ? -9.429 5.724 37.532 1.00 90.62 99 GLN A CA 1
ATOM 775 C C . GLN A 1 99 ? -9.028 5.523 36.068 1.00 90.62 99 GLN A C 1
ATOM 777 O O . GLN A 1 99 ? -9.859 5.288 35.194 1.00 90.62 99 GLN A O 1
ATOM 782 N N . LYS A 1 100 ? -7.731 5.640 35.770 1.00 92.44 100 LYS A N 1
ATOM 783 C CA . LYS A 1 100 ? -7.209 5.328 34.435 1.00 92.44 100 LYS A CA 1
ATOM 784 C C . LYS A 1 100 ? -7.571 3.874 34.056 1.00 92.44 100 LYS A C 1
ATOM 786 O O . LYS A 1 100 ? -7.311 2.984 34.864 1.00 92.44 100 LYS A O 1
ATOM 791 N N . PRO A 1 101 ? -8.082 3.613 32.836 1.00 95.00 101 PRO A N 1
ATOM 792 C CA . PRO A 1 101 ? -8.327 2.253 32.380 1.00 95.00 101 PRO A CA 1
ATOM 793 C C . PRO A 1 101 ? -7.033 1.443 32.304 1.00 95.00 101 PRO A C 1
ATOM 795 O O . PRO A 1 101 ? -5.965 1.971 31.967 1.00 95.00 101 PRO A O 1
ATOM 798 N N . ASN A 1 102 ? -7.133 0.144 32.563 1.00 94.06 102 ASN A N 1
ATOM 799 C CA . ASN A 1 102 ? -6.002 -0.755 32.375 1.00 94.06 102 ASN A CA 1
ATOM 800 C C . ASN A 1 102 ? -5.741 -1.025 30.879 1.00 94.06 102 ASN A C 1
ATOM 802 O O . ASN A 1 102 ? -6.590 -0.794 30.015 1.00 94.06 102 ASN A O 1
ATOM 806 N N . ILE A 1 103 ? -4.549 -1.537 30.566 1.00 93.81 103 ILE A N 1
ATOM 807 C CA . ILE A 1 103 ? -4.108 -1.783 29.182 1.00 93.81 103 ILE A CA 1
ATOM 808 C C . ILE A 1 103 ? -5.050 -2.750 28.446 1.00 93.81 103 ILE A C 1
ATOM 810 O O . ILE A 1 103 ? -5.321 -2.554 27.260 1.00 93.81 103 ILE A O 1
ATOM 814 N N . GLY A 1 104 ? -5.590 -3.756 29.142 1.00 94.75 104 GLY A N 1
ATOM 815 C CA . GLY A 1 104 ? -6.541 -4.716 28.579 1.00 94.75 104 GLY A CA 1
ATOM 816 C C . GLY A 1 104 ? -7.854 -4.057 28.159 1.00 94.75 104 GLY A C 1
ATOM 817 O O . GLY A 1 104 ? -8.334 -4.299 27.055 1.00 94.75 104 GLY A O 1
ATOM 818 N N . GLN A 1 105 ? -8.389 -3.148 28.975 1.00 96.00 105 GLN A N 1
ATOM 819 C CA . GLN A 1 105 ? -9.578 -2.364 28.634 1.00 96.00 105 GLN A CA 1
ATOM 820 C C . GLN A 1 105 ? -9.323 -1.448 27.436 1.00 96.00 105 GLN A C 1
ATOM 822 O O . GLN A 1 105 ? -10.127 -1.406 26.506 1.00 96.00 105 GLN A O 1
ATOM 827 N N . LEU A 1 106 ? -8.187 -0.742 27.424 1.00 95.44 106 LEU A N 1
ATOM 828 C CA . LEU A 1 106 ? -7.816 0.147 26.319 1.00 95.44 106 LEU A CA 1
ATOM 829 C C . LEU A 1 106 ? -7.657 -0.611 24.999 1.00 95.44 106 LEU A C 1
ATOM 831 O O . LEU A 1 106 ? -8.143 -0.135 23.973 1.00 95.44 106 LEU A O 1
ATOM 835 N N . SER A 1 107 ? -7.030 -1.788 25.041 1.00 94.38 107 SER A N 1
ATOM 836 C CA . SER A 1 107 ? -6.841 -2.667 23.881 1.00 94.38 107 SER A CA 1
ATOM 837 C C . SER A 1 107 ? -8.171 -3.279 23.428 1.00 94.38 107 SER A C 1
ATOM 839 O O . SER A 1 107 ? -8.525 -3.209 22.252 1.00 94.38 107 SER A O 1
ATOM 841 N N . GLY A 1 108 ? -8.969 -3.785 24.374 1.00 95.75 108 GLY A N 1
ATOM 842 C CA . GLY A 1 108 ? -10.301 -4.344 24.139 1.00 95.75 108 GLY A CA 1
ATOM 843 C C . GLY A 1 108 ? -11.266 -3.359 23.478 1.00 95.75 108 GLY A C 1
ATOM 844 O O . GLY A 1 108 ? -12.079 -3.765 22.647 1.00 95.75 108 GLY A O 1
ATOM 845 N N . ARG A 1 109 ? -11.137 -2.048 23.748 1.00 94.88 109 ARG A N 1
ATOM 846 C CA . ARG A 1 109 ? -11.922 -1.015 23.043 1.00 94.88 109 ARG A CA 1
ATOM 847 C C . ARG A 1 109 ? -11.717 -1.040 21.536 1.00 94.88 109 ARG A C 1
ATOM 849 O O . ARG A 1 109 ? -12.678 -0.772 20.823 1.00 94.88 109 ARG A O 1
ATOM 856 N N . TYR A 1 110 ? -10.518 -1.334 21.031 1.00 93.25 110 TYR A N 1
ATOM 857 C CA . TYR A 1 110 ? -10.284 -1.377 19.583 1.00 93.25 110 TYR A CA 1
ATOM 858 C C . TYR A 1 110 ? -11.043 -2.539 18.933 1.00 93.25 110 TYR A C 1
ATOM 860 O O . TYR A 1 110 ? -11.742 -2.327 17.944 1.00 93.25 110 TYR A O 1
ATOM 868 N N . PHE A 1 111 ? -11.021 -3.725 19.546 1.00 94.19 111 PHE A N 1
ATOM 869 C CA . PHE A 1 111 ? -11.830 -4.863 19.096 1.00 94.19 111 PHE A CA 1
ATOM 870 C C . PHE A 1 111 ? -13.332 -4.577 19.214 1.00 94.19 111 PHE A C 1
ATOM 872 O O . PHE A 1 111 ? -14.100 -4.856 18.300 1.00 94.19 111 PHE A O 1
ATOM 879 N N . ALA A 1 112 ? -13.768 -3.932 20.295 1.00 94.88 112 ALA A N 1
ATOM 880 C CA . ALA A 1 112 ? -15.172 -3.575 20.472 1.00 94.88 112 ALA A CA 1
ATOM 881 C C . ALA A 1 112 ? -15.649 -2.469 19.503 1.00 94.88 112 ALA A C 1
ATOM 883 O O . ALA A 1 112 ? -16.836 -2.395 19.168 1.00 94.88 112 ALA A O 1
ATOM 884 N N . LYS A 1 113 ? -14.742 -1.613 19.007 1.00 94.50 113 LYS A N 1
ATOM 885 C CA . LYS A 1 113 ? -15.047 -0.666 17.923 1.00 94.50 113 LYS A CA 1
ATOM 886 C C . LYS A 1 113 ? -15.353 -1.393 16.614 1.00 94.50 113 LYS A C 1
ATOM 888 O O . LYS A 1 113 ? -16.234 -0.927 15.901 1.00 94.50 113 LYS A O 1
ATOM 893 N N . LEU A 1 114 ? -14.732 -2.544 16.334 1.00 94.19 114 LEU A N 1
ATOM 894 C CA . LEU A 1 114 ? -15.070 -3.362 15.159 1.00 94.19 114 LEU A CA 1
ATOM 895 C C . LEU A 1 114 ? -16.556 -3.735 15.144 1.00 94.19 114 LEU A C 1
ATOM 897 O O . LEU A 1 114 ? -17.223 -3.549 14.133 1.00 94.19 114 LEU A O 1
ATOM 901 N N . LEU A 1 115 ? -17.109 -4.141 16.289 1.00 93.12 115 LEU A N 1
ATOM 902 C CA . LEU A 1 115 ? -18.545 -4.422 16.420 1.00 93.12 115 LEU A CA 1
ATOM 903 C C . LEU A 1 115 ? -19.410 -3.180 16.167 1.00 93.12 115 LEU A C 1
ATOM 905 O O . LEU A 1 115 ? -20.494 -3.274 15.597 1.00 93.12 115 LEU A O 1
ATOM 909 N N . SER A 1 116 ? -18.921 -2.000 16.560 1.00 93.12 116 SER A N 1
ATOM 910 C CA . SER A 1 116 ? -19.608 -0.736 16.271 1.00 93.12 116 SER A CA 1
ATOM 911 C C . SER A 1 116 ? -19.621 -0.429 14.767 1.00 93.12 116 SER A C 1
ATOM 913 O O . SER A 1 116 ? -20.619 0.095 14.280 1.00 93.12 116 SER A O 1
ATOM 915 N N . TYR A 1 117 ? -18.557 -0.778 14.031 1.00 92.88 117 TYR A N 1
ATOM 916 C CA . TYR A 1 117 ? -18.511 -0.668 12.568 1.00 92.88 117 TYR A CA 1
ATOM 917 C C . TYR A 1 117 ? -19.418 -1.691 11.874 1.00 92.88 117 TYR A C 1
ATOM 919 O O . TYR A 1 117 ? -20.147 -1.310 10.964 1.00 92.88 117 TYR A O 1
ATOM 927 N N . LEU A 1 118 ? -19.433 -2.950 12.332 1.00 94.12 118 LEU A N 1
ATOM 928 C CA . LEU A 1 118 ? -20.317 -3.994 11.790 1.00 94.12 118 LEU A CA 1
ATOM 929 C C . LEU A 1 118 ? -21.799 -3.619 11.920 1.00 94.12 118 LEU A C 1
ATOM 931 O O . LEU A 1 118 ? -22.585 -3.882 11.019 1.00 94.12 118 LEU A O 1
ATOM 935 N N . GLY A 1 119 ? -22.171 -2.935 13.004 1.00 91.81 119 GLY A N 1
ATOM 936 C CA . GLY A 1 119 ? -23.503 -2.355 13.179 1.00 91.81 119 GLY A CA 1
ATOM 937 C C . GLY A 1 119 ? -23.742 -1.057 12.397 1.00 91.81 119 GLY A C 1
ATOM 938 O O . GLY A 1 119 ? -24.481 -0.211 12.890 1.00 91.81 119 GLY A O 1
ATOM 939 N N . LEU A 1 120 ? -23.077 -0.840 11.254 1.00 92.06 120 LEU A N 1
ATOM 940 C CA . LEU A 1 120 ? -23.175 0.374 10.423 1.00 92.06 120 LEU A CA 1
ATOM 941 C C . LEU A 1 120 ? -22.961 1.682 11.206 1.00 92.06 120 LEU A C 1
ATOM 943 O O . LEU A 1 120 ? -23.607 2.700 10.974 1.00 92.06 120 LEU A O 1
ATOM 947 N N . GLY A 1 121 ? -22.069 1.650 12.195 1.00 90.81 121 GLY A N 1
ATOM 948 C CA . GLY A 1 121 ? -21.749 2.808 13.024 1.00 90.81 121 GLY A CA 1
ATOM 949 C C . GLY A 1 121 ? -22.729 3.078 14.172 1.00 90.81 121 GLY A C 1
ATOM 950 O O . GLY A 1 121 ? -22.418 3.905 15.033 1.00 90.81 121 GLY A O 1
ATOM 951 N N . ILE A 1 122 ? -23.859 2.361 14.271 1.00 93.56 122 ILE A N 1
ATOM 952 C CA . ILE A 1 122 ? -24.879 2.538 15.331 1.00 93.56 122 ILE A CA 1
ATOM 953 C C . ILE A 1 122 ? -24.250 2.475 16.730 1.00 93.56 122 ILE A C 1
ATOM 955 O O . ILE A 1 122 ? -24.601 3.259 17.619 1.00 93.56 122 ILE A O 1
ATOM 959 N N . GLY A 1 123 ? -23.252 1.607 16.916 1.00 93.94 123 GLY A N 1
ATOM 960 C CA . GLY A 1 123 ? -22.525 1.484 18.178 1.00 93.94 123 GLY A CA 1
ATOM 961 C C . GLY A 1 123 ? -21.809 2.759 18.638 1.00 93.94 123 GLY A C 1
ATOM 962 O O . GLY A 1 123 ? -21.638 2.946 19.845 1.00 93.94 123 GLY A O 1
ATOM 963 N N . PHE A 1 124 ? -21.439 3.661 17.720 1.00 93.75 124 PHE A N 1
ATOM 964 C CA . PHE A 1 124 ? -20.883 4.981 18.041 1.00 93.75 124 PHE A CA 1
ATOM 965 C C . PHE A 1 124 ? -21.985 5.991 18.376 1.00 93.75 124 PHE A C 1
ATOM 967 O O . PHE A 1 124 ? -21.894 6.687 19.392 1.00 93.75 124 PHE A O 1
ATOM 974 N N . TYR A 1 125 ? -23.050 6.034 17.570 1.00 94.06 125 TYR A N 1
ATOM 975 C CA . TYR A 1 125 ? -24.168 6.969 17.748 1.00 94.06 125 TYR A CA 1
ATOM 976 C C . TYR A 1 125 ? -24.929 6.762 19.065 1.00 94.06 125 TYR A C 1
ATOM 978 O O . TYR A 1 125 ? -25.473 7.717 19.618 1.00 94.06 125 TYR A O 1
ATOM 986 N N . CYS A 1 126 ? -24.867 5.559 19.646 1.00 93.69 126 CYS A N 1
ATOM 987 C CA . CYS A 1 126 ? -25.381 5.250 20.983 1.00 93.69 126 CYS A CA 1
ATOM 988 C C . CYS A 1 126 ? -24.949 6.250 22.070 1.00 93.69 126 CYS A C 1
ATOM 990 O O . CYS A 1 126 ? -25.714 6.528 22.996 1.00 93.69 126 CYS A O 1
ATOM 992 N N . ALA A 1 127 ? -23.755 6.840 21.951 1.00 93.56 127 ALA A N 1
ATOM 993 C CA . ALA A 1 127 ? -23.282 7.876 22.868 1.00 93.56 127 ALA A CA 1
ATOM 994 C C . ALA A 1 127 ? -24.122 9.174 22.830 1.00 93.56 127 ALA A C 1
ATOM 996 O O . ALA A 1 127 ? -24.006 10.011 23.725 1.00 93.56 127 ALA A O 1
ATOM 997 N N . GLY A 1 128 ? -24.962 9.370 21.811 1.00 91.94 128 GLY A N 1
ATOM 998 C CA . GLY A 1 128 ? -25.868 10.510 21.681 1.00 91.94 128 GLY A CA 1
ATOM 999 C C . GLY A 1 128 ? -27.116 10.381 22.555 1.00 91.94 128 GLY A C 1
ATOM 1000 O O . GLY A 1 128 ? -27.451 11.316 23.287 1.00 91.94 128 GLY A O 1
ATOM 1001 N N . TRP A 1 129 ? -27.767 9.215 22.541 1.00 91.50 129 TRP A N 1
ATOM 1002 C CA . TRP A 1 129 ? -29.077 9.008 23.177 1.00 91.50 129 TRP A CA 1
ATOM 1003 C C . TRP A 1 129 ? -29.055 8.167 24.457 1.00 91.50 129 TRP A C 1
ATOM 1005 O O . TRP A 1 129 ? -29.989 8.261 25.250 1.00 91.50 129 TRP A O 1
ATOM 1015 N N . ARG A 1 130 ? -28.012 7.369 24.724 1.00 93.44 130 ARG A N 1
ATOM 1016 C CA . ARG A 1 130 ? -27.947 6.597 25.979 1.00 93.44 130 ARG A CA 1
ATOM 1017 C C . ARG A 1 130 ? -27.733 7.524 27.176 1.00 93.44 130 ARG A C 1
ATOM 1019 O O . ARG A 1 130 ? -26.969 8.486 27.098 1.00 93.44 130 ARG A O 1
ATOM 1026 N N . LYS A 1 131 ? -28.378 7.201 28.303 1.00 88.81 131 LYS A N 1
ATOM 1027 C CA . LYS A 1 131 ? -28.337 7.991 29.550 1.00 88.81 131 LYS A CA 1
ATOM 1028 C C . LYS A 1 131 ? -26.907 8.260 30.027 1.00 88.81 131 LYS A C 1
ATOM 1030 O O . LYS A 1 131 ? -26.590 9.375 30.421 1.00 88.81 131 LYS A O 1
ATOM 1035 N N . GLU A 1 132 ? -26.037 7.258 29.926 1.00 89.06 132 GLU A N 1
ATOM 1036 C CA . GLU A 1 132 ? -24.627 7.352 30.328 1.00 89.06 132 GLU A CA 1
ATOM 1037 C C . GLU A 1 132 ? -23.684 7.802 29.199 1.00 89.06 132 GLU A C 1
ATOM 1039 O O . GLU A 1 132 ? -22.467 7.777 29.366 1.00 89.06 132 GLU A O 1
ATOM 1044 N N . LYS A 1 133 ? -24.227 8.173 28.030 1.00 93.06 133 LYS A N 1
ATOM 1045 C CA . LYS A 1 133 ? -23.467 8.615 26.845 1.00 93.06 133 LYS A CA 1
ATOM 1046 C C . LYS A 1 133 ? -22.343 7.651 26.427 1.00 93.06 133 LYS A C 1
ATOM 1048 O O . LYS A 1 133 ? -21.315 8.059 25.884 1.00 93.06 133 LYS A O 1
ATOM 1053 N N . ASN A 1 134 ? -22.541 6.358 26.670 1.00 93.38 134 ASN A N 1
ATOM 1054 C CA . ASN A 1 134 ? -21.593 5.291 26.381 1.00 93.38 134 ASN A CA 1
ATOM 1055 C C . ASN A 1 134 ? -21.855 4.653 25.011 1.00 93.38 134 ASN A C 1
ATOM 1057 O O . ASN A 1 134 ? -22.952 4.166 24.721 1.00 93.38 134 ASN A O 1
ATOM 1061 N N . ALA A 1 135 ? -20.810 4.584 24.192 1.00 95.69 135 ALA A N 1
ATOM 1062 C CA . ALA A 1 135 ? -20.814 3.779 22.978 1.00 95.69 135 ALA A CA 1
ATOM 1063 C C . ALA A 1 135 ? -20.755 2.273 23.314 1.00 95.69 135 ALA A C 1
ATOM 1065 O O . ALA A 1 135 ? -20.478 1.876 24.455 1.00 95.69 135 ALA A O 1
ATOM 1066 N N . TRP A 1 136 ? -20.990 1.402 22.329 1.00 95.88 136 TRP A N 1
ATOM 1067 C CA . TRP A 1 136 ? -20.837 -0.048 22.529 1.00 95.88 136 TRP A CA 1
ATOM 1068 C C . TRP A 1 136 ? -19.422 -0.408 22.967 1.00 95.88 136 TRP A C 1
ATOM 1070 O O . TRP A 1 136 ? -19.250 -1.143 23.934 1.00 95.88 136 TRP A O 1
ATOM 1080 N N . HIS A 1 137 ? -18.413 0.187 22.331 1.00 95.44 137 HIS A N 1
ATOM 1081 C CA . HIS A 1 137 ? -17.020 -0.060 22.680 1.00 95.44 137 HIS A CA 1
ATOM 1082 C C . HIS A 1 137 ? -16.634 0.439 24.079 1.00 95.44 137 HIS A C 1
ATOM 1084 O O . HIS A 1 137 ? -15.769 -0.165 24.698 1.00 95.44 137 HIS A O 1
ATOM 1090 N N . ASP A 1 138 ? -17.296 1.474 24.608 1.00 95.50 138 ASP A N 1
ATOM 1091 C CA . ASP A 1 138 ? -17.141 1.875 26.015 1.00 95.50 138 ASP A CA 1
ATOM 1092 C C . ASP A 1 138 ? -17.696 0.790 26.946 1.00 95.50 138 ASP A C 1
ATOM 1094 O O . ASP A 1 138 ? -17.048 0.353 27.894 1.00 95.50 138 ASP A O 1
ATOM 1098 N N . SER A 1 139 ? -18.907 0.325 26.628 1.00 95.06 139 SER A N 1
ATOM 1099 C CA . SER A 1 139 ? -19.655 -0.630 27.451 1.00 95.06 139 SER A CA 1
ATOM 1100 C C . SER A 1 139 ? -18.950 -1.983 27.522 1.00 95.06 139 SER A C 1
ATOM 1102 O O . SER A 1 139 ? -18.771 -2.530 28.605 1.00 95.06 139 SER A O 1
ATOM 1104 N N . LEU A 1 140 ? -18.523 -2.498 26.368 1.00 95.44 140 LEU A N 1
ATOM 1105 C CA . LEU A 1 140 ? -17.886 -3.807 26.233 1.00 95.44 140 LEU A CA 1
ATOM 1106 C C . LEU A 1 140 ? -16.491 -3.853 26.852 1.00 95.44 140 LEU A C 1
ATOM 1108 O O . LEU A 1 140 ? -16.057 -4.904 27.307 1.00 95.44 140 LEU A O 1
ATOM 1112 N N . SER A 1 141 ? -15.789 -2.723 26.891 1.00 96.00 141 SER A N 1
ATOM 1113 C CA . SER A 1 141 ? -14.464 -2.660 27.497 1.00 96.00 141 SER A CA 1
ATOM 1114 C C . SER A 1 141 ? -14.493 -2.289 28.982 1.00 96.00 141 SER A C 1
ATOM 1116 O O . SER A 1 141 ? -13.431 -2.065 29.557 1.00 96.00 141 SER A O 1
ATOM 1118 N N . GLY A 1 142 ? -15.671 -2.079 29.579 1.00 95.31 142 GLY A N 1
ATOM 1119 C CA . GLY A 1 142 ? -15.788 -1.560 30.944 1.00 95.31 142 GLY A CA 1
ATOM 1120 C C . GLY A 1 142 ? -15.182 -0.164 31.130 1.00 95.31 142 GLY A C 1
ATOM 1121 O O . GLY A 1 142 ? -14.676 0.146 32.205 1.00 95.31 142 GLY A O 1
ATOM 1122 N N . THR A 1 143 ? -15.201 0.682 30.096 1.00 95.81 143 THR A N 1
ATOM 1123 C CA . THR A 1 143 ? -14.697 2.062 30.182 1.00 95.81 143 THR A CA 1
ATOM 1124 C C . THR A 1 143 ? -15.815 3.081 30.061 1.00 95.81 143 THR A C 1
ATOM 1126 O O . THR A 1 143 ? -16.940 2.785 29.654 1.00 95.81 143 THR A O 1
ATOM 1129 N N . ARG A 1 144 ? -15.504 4.316 30.439 1.00 93.12 144 ARG A N 1
ATOM 1130 C CA . ARG A 1 144 ? -16.428 5.433 30.380 1.00 93.12 144 ARG A CA 1
ATOM 1131 C C . ARG A 1 144 ? -15.693 6.720 30.060 1.00 93.12 144 ARG A C 1
ATOM 1133 O O . ARG A 1 144 ? -14.580 6.948 30.515 1.00 93.12 144 ARG A O 1
ATOM 1140 N N . TYR A 1 145 ? -16.342 7.568 29.280 1.00 93.38 145 TYR A N 1
ATOM 1141 C CA . TYR A 1 145 ? -15.816 8.871 28.910 1.00 93.38 145 TYR A CA 1
ATOM 1142 C C . TYR A 1 145 ? -16.490 9.949 29.735 1.00 93.38 145 TYR A C 1
ATOM 1144 O O . TYR A 1 145 ? -17.723 10.032 29.783 1.00 93.38 145 TYR A O 1
ATOM 1152 N N . ILE A 1 146 ? -15.672 10.756 30.386 1.00 92.69 146 ILE A N 1
ATOM 1153 C CA . ILE A 1 146 ? -16.128 11.777 31.312 1.00 92.69 146 ILE A CA 1
ATOM 1154 C C . ILE A 1 146 ? -15.547 13.131 30.940 1.00 92.69 146 ILE A C 1
ATOM 1156 O O . ILE A 1 146 ? -14.484 13.234 30.326 1.00 92.69 146 ILE A O 1
ATOM 1160 N N . GLU A 1 147 ? -16.242 14.174 31.354 1.00 91.25 147 GLU A N 1
ATOM 1161 C CA . GLU A 1 147 ? -15.770 15.545 31.277 1.00 91.25 147 GLU A CA 1
ATOM 1162 C C . GLU A 1 147 ? -15.103 15.896 32.606 1.00 91.25 147 GLU A C 1
ATOM 1164 O O . GLU A 1 147 ? -15.675 15.697 33.680 1.00 91.25 147 GLU A O 1
ATOM 1169 N N . THR A 1 148 ? -13.879 16.414 32.543 1.00 86.81 148 THR A N 1
ATOM 1170 C CA . THR A 1 148 ? -13.172 16.921 33.725 1.00 86.81 148 THR A CA 1
ATOM 1171 C C . THR A 1 148 ? -13.558 18.366 34.033 1.00 86.81 148 THR A C 1
ATOM 1173 O O . THR A 1 148 ? -13.339 18.831 35.148 1.00 86.81 148 THR A O 1
ATOM 1176 N N . LYS A 1 149 ? -14.150 19.075 33.063 1.00 84.62 149 LYS A N 1
ATOM 1177 C CA . LYS A 1 149 ? -14.742 20.405 33.230 1.00 84.62 149 LYS A CA 1
ATOM 1178 C C . LYS A 1 149 ? -15.949 20.565 32.310 1.00 84.62 149 LYS A C 1
ATOM 1180 O O . LYS A 1 149 ? -15.946 20.073 31.185 1.00 84.62 149 LYS A O 1
ATOM 1185 N N . SER A 1 150 ? -16.959 21.299 32.775 1.00 74.25 150 SER A N 1
ATOM 1186 C CA . SER A 1 150 ? -18.103 21.668 31.939 1.00 74.25 150 SER A CA 1
ATOM 1187 C C . SER A 1 150 ? -17.664 22.602 30.806 1.00 74.25 150 SER A C 1
ATOM 1189 O O . SER A 1 150 ? -16.950 23.580 31.038 1.00 74.25 150 SER A O 1
ATOM 1191 N N . TYR A 1 151 ? -18.102 22.295 29.586 1.00 70.12 151 TYR A N 1
ATOM 1192 C CA . TYR A 1 151 ? -17.779 23.040 28.367 1.00 70.12 151 TYR A CA 1
ATOM 1193 C C . TYR A 1 151 ? -19.046 23.620 27.736 1.00 70.12 151 TYR A C 1
ATOM 1195 O O . TYR A 1 151 ? -20.088 22.960 27.720 1.00 70.12 151 TYR A O 1
ATOM 1203 N N . ASN A 1 152 ? -18.948 24.825 27.165 1.00 72.12 152 ASN A N 1
ATOM 1204 C CA . ASN A 1 152 ? -20.058 25.472 26.465 1.00 72.12 152 ASN A CA 1
ATOM 1205 C C . ASN A 1 152 ? -20.406 24.709 25.168 1.00 72.12 152 ASN A C 1
ATOM 1207 O O . ASN A 1 152 ? -19.523 24.383 24.368 1.00 72.12 152 ASN A O 1
ATOM 1211 N N . GLY A 1 153 ? -21.699 24.458 24.940 1.00 80.50 153 GLY A N 1
ATOM 1212 C CA . GLY A 1 153 ? -22.212 23.837 23.717 1.00 80.50 153 GLY A CA 1
ATOM 1213 C C . GLY A 1 153 ? -21.856 24.605 22.440 1.00 80.50 153 GLY A C 1
ATOM 1214 O O . GLY A 1 153 ? -21.637 23.972 21.411 1.00 80.50 153 GLY A O 1
ATOM 1215 N N . LEU A 1 154 ? -21.688 25.933 22.515 1.00 84.25 154 LEU A N 1
ATOM 1216 C CA . LEU A 1 154 ? -21.283 26.767 21.379 1.00 84.25 154 LEU A CA 1
ATOM 1217 C C . LEU A 1 154 ? -19.926 26.345 20.801 1.00 84.25 154 LEU A C 1
ATOM 1219 O O . LEU A 1 154 ? -19.788 26.244 19.587 1.00 84.25 154 LEU A O 1
ATOM 1223 N N . PHE A 1 155 ? -18.942 26.033 21.649 1.00 85.69 155 PHE A N 1
ATOM 1224 C CA . PHE A 1 155 ? -17.629 25.575 21.179 1.00 85.69 155 PHE A CA 1
ATOM 1225 C C . PHE A 1 155 ? -17.725 24.214 20.486 1.00 85.69 155 PHE A C 1
ATOM 1227 O O . PHE A 1 155 ? -17.100 23.984 19.457 1.00 85.69 155 PHE A O 1
ATOM 1234 N N . THR A 1 156 ? -18.559 23.319 21.026 1.00 88.56 156 THR A N 1
ATOM 1235 C CA . THR A 1 156 ? -18.791 22.006 20.410 1.00 88.56 156 THR A CA 1
ATOM 1236 C C . THR A 1 156 ? -19.470 22.153 19.047 1.00 88.56 156 THR A C 1
ATOM 1238 O O . THR A 1 156 ? -19.139 21.441 18.102 1.00 88.56 156 THR A O 1
ATOM 1241 N N . TRP A 1 157 ? -20.413 23.088 18.935 1.00 89.81 157 TRP A N 1
ATOM 1242 C CA . TRP A 1 157 ? -21.116 23.370 17.690 1.00 89.81 157 TRP A CA 1
ATOM 1243 C C . TRP A 1 157 ? -20.188 23.995 16.639 1.00 89.81 157 TRP A C 1
ATOM 1245 O O . TRP A 1 157 ? -20.064 23.452 15.545 1.00 89.81 157 TRP A O 1
ATOM 1255 N N . LEU A 1 158 ? -19.458 25.060 16.997 1.00 90.19 158 LEU A N 1
ATOM 1256 C CA . LEU A 1 158 ? -18.493 25.715 16.107 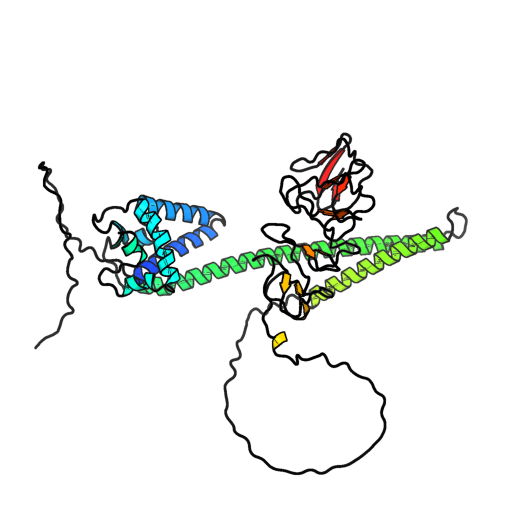1.00 90.19 158 LEU A CA 1
ATOM 1257 C C . LEU A 1 158 ? -17.384 24.759 15.664 1.00 90.19 158 LEU A C 1
ATOM 1259 O O . LEU A 1 158 ? -17.038 24.734 14.487 1.00 90.19 158 LEU A O 1
ATOM 1263 N N . GLY A 1 159 ? -16.859 23.941 16.580 1.00 90.44 159 GLY A N 1
ATOM 1264 C CA . GLY A 1 159 ? -15.842 22.943 16.260 1.00 90.44 159 GLY A CA 1
ATOM 1265 C C . GLY A 1 159 ? -16.328 21.931 15.222 1.00 90.44 159 GLY A C 1
ATOM 1266 O O . GLY A 1 159 ? -15.616 21.656 14.263 1.00 90.44 159 GLY A O 1
ATOM 1267 N N . ASN A 1 160 ? -17.556 21.422 15.361 1.00 92.69 160 ASN A N 1
ATOM 1268 C CA . ASN A 1 160 ? -18.127 20.481 14.392 1.00 92.69 160 ASN A CA 1
ATOM 1269 C C . ASN A 1 160 ? -18.482 21.124 13.042 1.00 92.69 160 ASN A C 1
ATOM 1271 O O . ASN A 1 160 ? -18.548 20.408 12.050 1.00 92.69 160 ASN A O 1
ATOM 1275 N N . LEU A 1 161 ? -18.705 22.440 12.990 1.00 92.75 161 LEU A N 1
ATOM 1276 C CA . LEU A 1 161 ? -18.980 23.156 11.744 1.00 92.75 161 LEU A CA 1
ATOM 1277 C C . LEU A 1 161 ? -17.692 23.534 10.999 1.00 92.75 161 LEU A C 1
ATOM 1279 O O . LEU A 1 161 ? -17.570 23.287 9.804 1.00 92.75 161 LEU A O 1
ATOM 1283 N N . LEU A 1 162 ? -16.734 24.143 11.700 1.00 93.94 162 LEU A N 1
ATOM 1284 C CA . LEU A 1 162 ? -15.571 24.783 11.081 1.00 93.94 162 LEU A CA 1
ATOM 1285 C C . LEU A 1 162 ? -14.405 23.817 10.855 1.00 93.94 162 LEU A C 1
ATOM 1287 O O . LEU A 1 162 ? -13.738 23.909 9.824 1.00 93.94 162 LEU A O 1
ATOM 1291 N N . LEU A 1 163 ? -14.150 22.889 11.789 1.00 94.25 163 LEU A N 1
ATOM 1292 C CA . LEU A 1 163 ? -12.989 21.999 11.686 1.00 94.25 163 LEU A CA 1
ATOM 1293 C C . LEU A 1 163 ? -13.054 21.085 10.455 1.00 94.25 163 LEU A C 1
ATOM 1295 O O . LEU A 1 163 ? -12.037 21.003 9.775 1.00 94.25 163 LEU A O 1
ATOM 1299 N N . PRO A 1 164 ? -14.189 20.451 10.092 1.00 93.50 164 PRO A N 1
ATOM 1300 C CA . PRO A 1 164 ? -14.239 19.604 8.898 1.00 93.50 164 PRO A CA 1
ATOM 1301 C C . PRO A 1 164 ? -13.992 20.374 7.596 1.00 93.50 164 PRO A C 1
ATOM 1303 O O . PRO A 1 164 ? -13.317 19.859 6.710 1.00 93.50 164 PRO A O 1
ATOM 1306 N N . ILE A 1 165 ? -14.488 21.614 7.494 1.00 93.38 165 ILE A N 1
ATOM 1307 C CA . ILE A 1 165 ? -14.260 22.483 6.328 1.00 93.38 165 ILE A CA 1
ATOM 1308 C C . ILE A 1 165 ? -12.770 22.814 6.217 1.00 93.38 165 ILE A C 1
ATOM 1310 O O . ILE A 1 165 ? -12.173 22.649 5.155 1.00 93.38 165 ILE A O 1
ATOM 1314 N N . LEU A 1 166 ? -12.155 23.225 7.330 1.00 93.62 166 LEU A N 1
ATOM 1315 C CA . LEU A 1 166 ? -10.729 23.534 7.386 1.00 93.62 166 LEU A CA 1
ATOM 1316 C C . LEU A 1 166 ? -9.865 22.306 7.064 1.00 93.62 166 LEU A C 1
ATOM 1318 O O . LEU A 1 166 ? -8.939 22.398 6.263 1.00 93.62 166 LEU A O 1
ATOM 1322 N N . ILE A 1 167 ? -10.185 21.154 7.656 1.00 93.12 167 ILE A N 1
ATOM 1323 C CA . ILE A 1 167 ? -9.514 19.870 7.418 1.00 93.12 167 ILE A CA 1
ATOM 1324 C C . ILE A 1 167 ? -9.629 19.466 5.946 1.00 93.12 167 ILE A C 1
ATOM 1326 O O . ILE A 1 167 ? -8.627 19.087 5.344 1.00 93.12 167 ILE A O 1
ATOM 1330 N N . GLY A 1 168 ? -10.822 19.575 5.357 1.00 90.31 168 GLY A N 1
ATOM 1331 C CA . GLY A 1 168 ? -11.054 19.274 3.946 1.00 90.31 168 GLY A CA 1
ATOM 1332 C C . GLY A 1 168 ? -10.257 20.191 3.020 1.00 90.31 168 GLY A C 1
ATOM 1333 O O . GLY A 1 168 ? -9.611 19.709 2.094 1.00 90.31 168 GLY A O 1
ATOM 1334 N N . TRP A 1 169 ? -10.229 21.495 3.307 1.00 92.00 169 TRP A N 1
ATOM 1335 C CA . TRP A 1 169 ? -9.452 22.471 2.539 1.00 92.00 169 TRP A CA 1
ATOM 1336 C C . TRP A 1 169 ? -7.938 22.220 2.631 1.00 92.00 169 TRP A C 1
ATOM 1338 O O . TRP A 1 169 ? -7.239 22.201 1.616 1.00 92.00 169 TRP A O 1
ATOM 1348 N N . ILE A 1 170 ? -7.431 21.939 3.834 1.00 88.75 170 ILE A N 1
ATOM 1349 C CA . ILE A 1 170 ? -6.032 21.555 4.056 1.00 88.75 170 ILE A CA 1
ATOM 1350 C C . ILE A 1 170 ? -5.698 20.259 3.308 1.00 88.75 170 ILE A C 1
ATOM 1352 O O . ILE A 1 170 ? -4.707 20.202 2.585 1.00 88.75 170 ILE A O 1
ATOM 1356 N N . GLY A 1 171 ? -6.532 19.227 3.439 1.00 85.62 171 GLY A N 1
ATOM 1357 C CA . GLY A 1 171 ? -6.326 17.954 2.750 1.00 85.62 171 GLY A CA 1
ATOM 1358 C C . GLY A 1 171 ? -6.303 18.125 1.231 1.00 85.62 171 GLY A C 1
ATOM 1359 O O . GLY A 1 171 ? -5.407 17.611 0.566 1.00 85.62 171 GLY A O 1
ATOM 1360 N N . TYR A 1 172 ? -7.230 18.917 0.688 1.00 87.06 172 TYR A N 1
ATOM 1361 C CA . TYR A 1 172 ? -7.273 19.249 -0.734 1.00 87.06 172 TYR A CA 1
ATOM 1362 C C . TYR A 1 172 ? -5.993 19.952 -1.205 1.00 87.06 172 TYR A C 1
ATOM 1364 O O . TYR A 1 172 ? -5.416 19.551 -2.213 1.00 87.06 172 TYR A O 1
ATOM 1372 N N . THR A 1 173 ? -5.507 20.954 -0.464 1.00 85.06 173 THR A N 1
ATOM 1373 C CA . THR A 1 173 ? -4.289 21.696 -0.844 1.00 85.06 173 THR A CA 1
ATOM 1374 C C . THR A 1 173 ? -3.035 20.814 -0.824 1.00 85.06 173 THR A C 1
ATOM 1376 O O . THR A 1 173 ? -2.190 20.954 -1.707 1.00 85.06 173 THR A O 1
ATOM 1379 N N . GLN A 1 174 ? -2.931 19.859 0.110 1.00 80.12 174 GLN A N 1
ATOM 1380 C CA . GLN A 1 174 ? -1.837 18.878 0.135 1.00 80.12 174 GLN A CA 1
ATOM 1381 C C . GLN A 1 174 ? -1.915 17.869 -1.022 1.00 80.12 174 GLN A C 1
ATOM 1383 O O . GLN A 1 174 ? -0.896 17.535 -1.618 1.00 80.12 174 GLN A O 1
ATOM 1388 N N . VAL A 1 175 ? -3.109 17.385 -1.377 1.00 79.62 175 VAL A N 1
ATOM 1389 C CA . VAL A 1 175 ? -3.267 16.489 -2.538 1.00 79.62 175 VAL A CA 1
ATOM 1390 C C . VAL A 1 175 ? -2.937 17.230 -3.831 1.00 79.62 175 VAL A C 1
ATOM 1392 O O . VAL A 1 175 ? -2.197 16.709 -4.663 1.00 79.62 175 VAL A O 1
ATOM 1395 N N . ALA A 1 176 ? -3.433 18.459 -3.980 1.00 78.12 176 ALA A N 1
ATOM 1396 C CA . ALA A 1 176 ? -3.156 19.290 -5.142 1.00 78.12 176 ALA A CA 1
ATOM 1397 C C . ALA A 1 176 ? -1.652 19.556 -5.305 1.00 78.12 176 ALA A C 1
ATOM 1399 O O . ALA A 1 176 ? -1.138 19.419 -6.409 1.00 78.12 176 ALA A O 1
ATOM 1400 N N . SER A 1 177 ? -0.924 19.863 -4.224 1.00 78.19 177 SER A N 1
ATOM 1401 C CA . SER A 1 177 ? 0.524 20.100 -4.306 1.00 78.19 177 SER A CA 1
ATOM 1402 C C . SER A 1 177 ? 1.307 18.851 -4.715 1.00 78.19 177 SER A C 1
ATOM 1404 O O . SER A 1 177 ? 2.227 18.949 -5.524 1.00 78.19 177 SER A O 1
ATOM 1406 N N . VAL A 1 178 ? 0.915 17.671 -4.227 1.00 73.94 178 VAL A N 1
ATOM 1407 C CA . VAL A 1 178 ? 1.514 16.392 -4.637 1.00 73.94 178 VAL A CA 1
ATOM 1408 C C . VAL A 1 178 ? 1.241 16.107 -6.115 1.00 73.94 178 VAL A C 1
ATOM 1410 O O . VAL A 1 178 ? 2.159 15.737 -6.847 1.00 73.94 178 VAL A O 1
ATOM 1413 N N . VAL A 1 179 ? 0.005 16.312 -6.579 1.00 72.38 179 VAL A N 1
ATOM 1414 C CA . VAL A 1 179 ? -0.353 16.152 -7.998 1.00 72.38 179 VAL A CA 1
ATOM 1415 C C . VAL A 1 179 ? 0.445 17.120 -8.870 1.00 72.38 179 VAL A C 1
ATOM 1417 O O . VAL A 1 179 ? 1.018 16.691 -9.871 1.00 72.38 179 VAL A O 1
ATOM 1420 N N . SER A 1 180 ? 0.547 18.393 -8.478 1.00 75.69 180 SER A N 1
ATOM 1421 C CA . SER A 1 180 ? 1.358 19.387 -9.187 1.00 75.69 180 SER A CA 1
ATOM 1422 C C . SER A 1 180 ? 2.827 18.977 -9.246 1.00 75.69 180 SER A C 1
ATOM 1424 O O . SER A 1 180 ? 3.408 18.994 -10.325 1.00 75.69 180 SER A O 1
ATOM 1426 N N . PHE A 1 181 ? 3.403 18.512 -8.133 1.00 76.75 181 PHE A N 1
ATOM 1427 C CA . PHE A 1 181 ? 4.783 18.028 -8.094 1.00 76.75 181 PHE A CA 1
ATOM 1428 C C . PHE A 1 181 ? 5.022 16.887 -9.093 1.00 76.75 181 PHE A C 1
ATOM 1430 O O . PHE A 1 181 ? 5.957 16.947 -9.887 1.00 76.75 181 PHE A O 1
ATOM 1437 N N . PHE A 1 182 ? 4.166 15.860 -9.112 1.00 65.81 182 PHE A N 1
ATOM 1438 C CA . PHE A 1 182 ? 4.308 14.759 -10.074 1.00 65.81 182 PHE A CA 1
ATOM 1439 C C . PHE A 1 182 ? 4.085 15.206 -11.519 1.00 65.81 182 PHE A C 1
ATOM 1441 O O . PHE A 1 182 ? 4.770 14.723 -12.420 1.00 65.81 182 PHE A O 1
ATOM 1448 N N . THR A 1 183 ? 3.163 16.143 -11.735 1.00 72.94 183 THR A N 1
ATOM 1449 C CA . THR A 1 183 ? 2.907 16.724 -13.057 1.00 72.94 183 THR A CA 1
ATOM 1450 C C . THR A 1 183 ? 4.142 17.469 -13.563 1.00 72.94 183 THR A C 1
ATOM 1452 O O . THR A 1 183 ? 4.559 17.248 -14.696 1.00 72.94 183 THR A O 1
ATOM 1455 N N . GLU A 1 184 ? 4.791 18.273 -12.718 1.00 79.88 184 GLU A N 1
ATOM 1456 C CA . GLU A 1 184 ? 6.052 18.947 -13.048 1.00 79.88 184 GLU A CA 1
ATOM 1457 C C . GLU A 1 184 ? 7.178 17.952 -13.349 1.00 79.88 184 GLU A C 1
ATOM 1459 O O . GLU A 1 184 ? 7.878 18.107 -14.348 1.00 79.88 184 GLU A O 1
ATOM 1464 N N . GLN A 1 185 ? 7.337 16.896 -12.542 1.00 75.38 185 GLN A N 1
ATOM 1465 C CA . GLN A 1 185 ? 8.342 15.853 -12.795 1.00 75.38 185 GLN A CA 1
ATOM 1466 C C . GLN A 1 185 ? 8.118 15.150 -14.138 1.00 75.38 185 GLN A C 1
ATOM 1468 O O . GLN A 1 185 ? 9.069 14.905 -14.887 1.00 75.38 185 GLN A O 1
ATOM 1473 N N . PHE A 1 186 ? 6.860 14.849 -14.463 1.00 72.75 186 PHE A N 1
ATOM 1474 C CA . PHE A 1 186 ? 6.492 14.243 -15.736 1.00 72.75 186 PHE A CA 1
ATOM 1475 C C . PHE A 1 186 ? 6.776 15.183 -16.913 1.00 72.75 186 PHE A C 1
ATOM 1477 O O . PHE A 1 186 ? 7.419 14.770 -17.877 1.00 72.75 186 PHE A O 1
ATOM 1484 N N . ILE A 1 187 ? 6.365 16.453 -16.817 1.00 75.06 187 ILE A N 1
ATOM 1485 C CA . ILE A 1 187 ? 6.614 17.471 -17.848 1.00 75.06 187 ILE A CA 1
ATOM 1486 C C . ILE A 1 187 ? 8.117 17.655 -18.073 1.00 75.06 187 ILE A C 1
ATOM 1488 O O . ILE A 1 187 ? 8.570 17.645 -19.216 1.00 75.06 187 ILE A O 1
ATOM 1492 N N . ASN A 1 188 ? 8.904 17.769 -17.001 1.00 78.44 188 ASN A N 1
ATOM 1493 C CA . ASN A 1 188 ? 10.355 17.914 -17.099 1.00 78.44 188 ASN A CA 1
ATOM 1494 C C . ASN A 1 188 ? 10.990 16.700 -17.784 1.00 78.44 188 ASN A C 1
ATOM 1496 O O . ASN A 1 188 ? 11.780 16.871 -18.709 1.00 78.44 188 ASN A O 1
ATOM 1500 N N . SER A 1 189 ? 10.584 15.486 -17.403 1.00 73.88 189 SER A N 1
ATOM 1501 C CA . SER A 1 189 ? 11.067 14.249 -18.031 1.00 73.88 189 SER A CA 1
ATOM 1502 C C . SER A 1 189 ? 10.717 14.187 -19.522 1.00 73.88 189 SER A C 1
ATOM 1504 O O . SER A 1 189 ? 11.560 13.829 -20.344 1.00 73.88 189 SER A O 1
ATOM 1506 N N . ALA A 1 190 ? 9.495 14.583 -19.891 1.00 74.06 190 ALA A N 1
ATOM 1507 C CA . ALA A 1 190 ? 9.050 14.628 -21.281 1.00 74.06 190 ALA A CA 1
ATOM 1508 C C . ALA A 1 190 ? 9.837 15.658 -22.112 1.00 74.06 190 ALA A C 1
ATOM 1510 O O . ALA A 1 190 ? 10.221 15.369 -23.246 1.00 74.06 190 ALA A O 1
ATOM 1511 N N . ASN A 1 191 ? 10.123 16.835 -21.546 1.00 79.56 191 ASN A N 1
ATOM 1512 C CA . ASN A 1 191 ? 10.927 17.871 -22.201 1.00 79.56 191 ASN A CA 1
ATOM 1513 C C . ASN A 1 191 ? 12.388 17.430 -22.391 1.00 79.56 191 ASN A C 1
ATOM 1515 O O . ASN A 1 191 ? 12.980 17.682 -23.445 1.00 79.56 191 ASN A O 1
ATOM 1519 N N . THR A 1 192 ? 12.975 16.745 -21.402 1.00 83.06 192 THR A N 1
ATOM 1520 C CA . THR A 1 192 ? 14.320 16.160 -21.523 1.00 83.06 192 THR A CA 1
ATOM 1521 C C . THR A 1 192 ? 14.361 15.120 -22.637 1.00 83.06 192 THR A C 1
ATOM 1523 O O . THR A 1 192 ? 15.209 15.219 -23.521 1.00 83.06 192 THR A O 1
ATOM 1526 N N . PHE A 1 193 ? 13.404 14.186 -22.653 1.00 79.38 193 PHE A N 1
ATOM 1527 C CA . PHE A 1 193 ? 13.305 13.168 -23.699 1.00 79.38 193 PHE A CA 1
ATOM 1528 C C . PHE A 1 193 ? 13.182 13.784 -25.097 1.00 79.38 193 PHE A C 1
ATOM 1530 O O . PHE A 1 193 ? 13.886 13.382 -26.017 1.00 79.38 193 PHE A O 1
ATOM 1537 N N . GLU A 1 194 ? 12.333 14.798 -25.266 1.00 78.75 194 GLU A N 1
ATOM 1538 C CA . GLU A 1 194 ? 12.192 15.499 -26.544 1.00 78.75 194 GLU A CA 1
ATOM 1539 C C . GLU A 1 194 ? 13.491 16.191 -26.977 1.00 78.75 194 GLU A C 1
ATOM 1541 O O . GLU A 1 194 ? 13.844 16.176 -28.158 1.00 78.75 194 GLU A O 1
ATOM 1546 N N . THR A 1 195 ? 14.213 16.796 -26.034 1.00 84.69 195 THR A N 1
ATOM 1547 C CA . THR A 1 195 ? 15.497 17.450 -26.313 1.00 84.69 195 THR A CA 1
ATOM 1548 C C . THR A 1 195 ? 16.535 16.432 -26.787 1.00 84.69 195 THR A C 1
ATOM 1550 O O . THR A 1 195 ? 17.221 16.664 -27.788 1.00 84.69 195 THR A O 1
ATOM 1553 N N . GLU A 1 196 ? 16.620 15.283 -26.116 1.00 84.88 196 GLU A N 1
ATOM 1554 C CA . GLU A 1 196 ? 17.504 14.178 -26.496 1.00 84.88 196 GLU A CA 1
ATOM 1555 C C . GLU A 1 196 ? 17.114 13.586 -27.856 1.00 84.88 196 GLU A C 1
ATOM 1557 O O . GLU A 1 196 ? 17.971 13.440 -28.728 1.00 84.88 196 GLU A O 1
ATOM 1562 N N . LEU A 1 197 ? 15.819 13.342 -28.083 1.00 79.62 197 LEU A N 1
ATOM 1563 C CA . LEU A 1 197 ? 15.289 12.824 -29.345 1.00 79.62 197 LEU A CA 1
ATOM 1564 C C . LEU A 1 197 ? 15.603 13.764 -30.516 1.00 79.62 197 LEU A C 1
ATOM 1566 O O . LEU A 1 197 ? 16.099 13.325 -31.552 1.00 79.62 197 LEU A O 1
ATOM 1570 N N . ASN A 1 198 ? 15.366 15.069 -30.355 1.00 83.56 198 ASN A N 1
ATOM 1571 C CA . ASN A 1 198 ? 15.682 16.066 -31.380 1.00 83.56 198 ASN A CA 1
ATOM 1572 C C . ASN A 1 198 ? 17.187 16.148 -31.665 1.00 83.56 198 ASN A C 1
ATOM 1574 O O . ASN A 1 198 ? 17.588 16.332 -32.816 1.00 83.56 198 ASN A O 1
ATOM 1578 N N . THR A 1 199 ? 18.016 16.005 -30.630 1.00 90.06 199 THR A N 1
ATOM 1579 C CA . THR A 1 199 ? 19.476 16.002 -30.768 1.00 90.06 199 THR A CA 1
ATOM 1580 C C . THR A 1 199 ? 19.949 14.784 -31.557 1.00 90.06 199 THR A C 1
ATOM 1582 O O . THR A 1 199 ? 20.750 14.933 -32.481 1.00 90.06 199 THR A O 1
ATOM 1585 N N . GLU A 1 200 ? 19.427 13.595 -31.247 1.00 82.19 200 GLU A N 1
ATOM 1586 C CA . GLU A 1 200 ? 19.792 12.363 -31.951 1.00 82.19 200 GLU A CA 1
ATOM 1587 C C . GLU A 1 200 ? 19.299 12.378 -33.404 1.00 82.19 200 GLU A C 1
ATOM 1589 O O . GLU A 1 200 ? 20.083 12.073 -34.301 1.00 82.19 200 GLU A O 1
ATOM 1594 N N . ILE A 1 201 ? 18.068 12.840 -33.670 1.00 79.62 201 ILE A N 1
ATOM 1595 C CA . ILE A 1 201 ? 17.563 13.026 -35.044 1.00 79.62 201 ILE A CA 1
ATOM 1596 C C . ILE A 1 201 ? 18.511 13.929 -35.838 1.00 79.62 201 ILE A C 1
ATOM 1598 O O . ILE A 1 201 ? 18.983 13.532 -36.901 1.00 79.62 201 ILE A O 1
ATOM 1602 N N . LYS A 1 202 ? 18.861 15.107 -35.303 1.00 88.44 202 LYS A N 1
ATOM 1603 C CA . LYS A 1 202 ? 19.743 16.061 -35.994 1.00 88.44 202 LYS A CA 1
ATOM 1604 C C . LYS A 1 202 ? 21.133 15.479 -36.259 1.00 88.44 202 LYS A C 1
ATOM 1606 O O . LYS A 1 202 ? 21.716 15.702 -37.323 1.00 88.44 202 LYS A O 1
ATOM 1611 N N . LYS A 1 203 ? 21.678 14.732 -35.295 1.00 88.50 203 LYS A N 1
ATOM 1612 C CA . LYS A 1 203 ? 22.971 14.052 -35.425 1.00 88.50 203 LYS A CA 1
ATOM 1613 C C . LYS A 1 203 ? 22.940 13.014 -36.549 1.00 88.50 203 LYS A C 1
ATOM 1615 O O . LYS A 1 203 ? 23.870 12.974 -37.354 1.00 88.50 203 LYS A O 1
ATOM 1620 N N . ARG A 1 204 ? 21.877 12.212 -36.625 1.00 79.38 204 ARG A N 1
ATOM 1621 C CA . ARG A 1 204 ? 21.702 11.188 -37.663 1.00 79.38 204 ARG A CA 1
ATOM 1622 C C . ARG A 1 204 ? 21.429 11.793 -39.038 1.00 79.38 204 ARG A C 1
ATOM 1624 O O . ARG A 1 204 ? 22.036 11.343 -40.001 1.00 79.38 204 ARG A O 1
ATOM 1631 N N . GLU A 1 205 ? 20.636 12.862 -39.128 1.00 82.75 205 GLU A N 1
ATOM 1632 C CA . GLU A 1 205 ? 20.430 13.612 -40.379 1.00 82.75 205 GLU A CA 1
ATOM 1633 C C . GLU A 1 205 ? 21.758 14.157 -40.920 1.00 82.75 205 GLU A C 1
ATOM 1635 O O . GLU A 1 205 ? 22.095 13.928 -42.078 1.00 82.75 205 GLU A O 1
ATOM 1640 N N . THR A 1 206 ? 22.573 14.767 -40.052 1.00 84.81 206 THR A N 1
ATOM 1641 C CA . THR A 1 206 ? 23.898 15.291 -40.434 1.00 84.81 206 THR A CA 1
ATOM 1642 C C . THR A 1 206 ? 24.850 14.178 -40.895 1.00 84.81 206 THR A C 1
ATOM 1644 O O . THR A 1 206 ? 25.648 14.380 -41.809 1.00 84.81 206 THR A O 1
ATOM 1647 N N . SER A 1 207 ? 24.806 13.006 -40.251 1.00 80.94 207 SER A N 1
ATOM 1648 C CA . SER A 1 207 ? 25.616 11.841 -40.638 1.00 80.94 207 SER A CA 1
ATOM 1649 C C . SER A 1 207 ? 25.210 11.316 -42.016 1.00 80.94 207 SER A C 1
ATOM 1651 O O . SER A 1 207 ? 26.061 11.128 -42.886 1.00 80.94 207 SER A O 1
ATOM 1653 N N . PHE A 1 208 ? 23.902 11.166 -42.233 1.00 76.56 208 PHE A N 1
ATOM 1654 C CA . PHE A 1 208 ? 23.329 10.665 -43.478 1.00 76.56 208 PHE A CA 1
ATOM 1655 C C . PHE A 1 208 ? 23.574 11.619 -44.663 1.00 76.56 208 PHE A C 1
ATOM 1657 O O . PHE A 1 208 ? 23.893 11.179 -45.768 1.00 76.56 208 PHE A O 1
ATOM 1664 N N . GLU A 1 209 ? 23.485 12.937 -44.451 1.00 80.25 209 GLU A N 1
ATOM 1665 C CA . GLU A 1 209 ? 23.816 13.948 -45.469 1.00 80.25 209 GLU A CA 1
ATOM 1666 C C . GLU A 1 209 ? 25.297 13.906 -45.867 1.00 80.25 209 GLU A C 1
ATOM 1668 O O . GLU A 1 209 ? 25.611 13.849 -47.058 1.00 80.25 209 GLU A O 1
ATOM 1673 N N . LYS A 1 210 ? 26.214 13.845 -44.890 1.00 79.88 210 LYS A N 1
ATOM 1674 C CA . LYS A 1 210 ? 27.661 13.751 -45.156 1.00 79.88 210 LYS A CA 1
ATOM 1675 C C . LYS A 1 210 ? 28.025 12.502 -45.955 1.00 79.88 210 LYS A C 1
ATOM 1677 O O . LYS A 1 210 ? 28.857 12.577 -46.859 1.00 79.88 210 LYS A O 1
ATOM 1682 N N . GLN A 1 211 ? 27.401 11.364 -45.660 1.00 69.62 211 GLN A N 1
ATOM 1683 C CA . GLN A 1 211 ? 27.644 10.123 -46.396 1.00 69.62 211 GLN A CA 1
ATOM 1684 C C . GLN A 1 211 ? 27.170 10.232 -47.854 1.00 69.62 211 GLN A C 1
ATOM 1686 O O . GLN A 1 211 ? 27.900 9.851 -48.768 1.00 69.62 211 GLN A O 1
ATOM 1691 N N . ASN A 1 212 ? 26.002 10.844 -48.086 1.00 67.25 212 ASN A N 1
ATOM 1692 C CA . ASN A 1 212 ? 25.478 11.096 -49.432 1.00 67.25 212 ASN A CA 1
ATOM 1693 C C . ASN A 1 212 ? 26.330 12.085 -50.253 1.00 67.25 212 ASN A C 1
ATOM 1695 O O . ASN A 1 212 ? 26.413 11.952 -51.475 1.00 67.25 212 ASN A O 1
ATOM 1699 N N . GLU A 1 213 ? 26.967 13.074 -49.618 1.00 70.31 213 GLU A N 1
ATOM 1700 C CA . GLU A 1 213 ? 27.889 13.999 -50.296 1.00 70.31 213 GLU A CA 1
ATOM 1701 C C . GLU A 1 213 ? 29.248 13.367 -50.621 1.00 70.31 213 GLU A C 1
ATOM 1703 O O . GLU A 1 213 ? 29.811 13.635 -51.685 1.00 70.31 213 GLU A O 1
ATOM 1708 N N . THR A 1 214 ? 29.767 12.512 -49.735 1.00 60.84 214 THR A N 1
ATOM 1709 C CA . THR A 1 214 ? 31.058 11.827 -49.930 1.00 60.84 214 THR A CA 1
ATOM 1710 C C . THR A 1 214 ? 30.979 10.839 -51.103 1.00 60.84 214 THR A C 1
ATOM 1712 O O . THR A 1 214 ? 31.876 10.789 -51.940 1.00 60.84 214 THR A O 1
ATOM 1715 N N . GLU A 1 215 ? 29.842 10.156 -51.254 1.00 56.56 215 GLU A N 1
ATOM 1716 C CA . GLU A 1 215 ? 29.559 9.221 -52.355 1.00 56.56 215 GLU A CA 1
ATOM 1717 C C . GLU A 1 215 ? 29.365 9.927 -53.717 1.00 56.56 215 GLU A C 1
ATOM 1719 O O . GLU A 1 215 ? 29.628 9.350 -54.767 1.00 56.56 215 GLU A O 1
ATOM 1724 N N . LYS A 1 216 ? 28.980 11.214 -53.726 1.00 56.62 216 LYS A N 1
ATOM 1725 C CA . LYS A 1 216 ? 28.969 12.044 -54.949 1.00 56.62 216 LYS A CA 1
ATOM 1726 C C . LYS A 1 216 ? 30.366 12.485 -55.399 1.00 56.62 216 LYS A C 1
ATOM 1728 O O . LYS A 1 216 ? 30.510 12.906 -56.547 1.00 56.62 216 LYS A O 1
ATOM 1733 N N . LYS A 1 217 ? 31.367 12.447 -54.512 1.00 54.09 217 LYS A N 1
ATOM 1734 C CA . LYS A 1 217 ? 32.746 12.880 -54.793 1.00 54.09 217 LYS A CA 1
ATOM 1735 C C . LYS A 1 217 ? 33.695 11.730 -55.126 1.00 54.09 217 LYS A C 1
ATOM 1737 O O . LYS A 1 217 ? 34.616 11.961 -55.902 1.00 54.09 217 LYS A O 1
ATOM 1742 N N . ASP A 1 218 ? 33.452 10.523 -54.620 1.00 50.44 218 ASP A N 1
ATOM 1743 C CA . ASP A 1 218 ? 34.254 9.337 -54.940 1.00 50.44 218 ASP A CA 1
ATOM 1744 C C . ASP A 1 218 ? 33.587 8.478 -56.022 1.00 50.44 218 ASP A C 1
ATOM 1746 O O . ASP A 1 218 ? 32.736 7.633 -55.756 1.00 50.44 218 ASP A O 1
ATOM 1750 N N . THR A 1 219 ? 33.996 8.688 -57.276 1.00 50.16 219 THR A N 1
ATOM 1751 C CA . THR A 1 219 ? 33.695 7.779 -58.404 1.00 50.16 219 THR A CA 1
ATOM 1752 C C . THR A 1 219 ? 34.874 6.878 -58.766 1.00 50.16 219 THR A C 1
ATOM 1754 O O . THR A 1 219 ? 34.852 6.219 -59.805 1.00 50.16 219 THR A O 1
ATOM 1757 N N . THR A 1 220 ? 35.894 6.776 -57.912 1.00 48.56 220 THR A N 1
ATOM 1758 C CA . THR A 1 220 ? 37.032 5.889 -58.161 1.00 48.56 220 THR A CA 1
ATOM 1759 C C . THR A 1 220 ? 37.519 5.212 -56.888 1.00 48.56 220 THR A C 1
ATOM 1761 O O . THR A 1 220 ? 37.935 5.873 -55.948 1.00 48.56 220 THR A O 1
ATOM 1764 N N . THR A 1 221 ? 37.521 3.875 -56.947 1.00 50.09 221 THR A N 1
ATOM 1765 C CA . THR A 1 221 ? 38.259 2.916 -56.106 1.00 50.09 221 THR A CA 1
ATOM 1766 C C . THR A 1 221 ? 37.939 2.886 -54.610 1.00 50.09 221 THR A C 1
ATOM 1768 O O . THR A 1 221 ? 38.607 3.552 -53.833 1.00 50.09 221 THR A O 1
ATOM 1771 N N . ASP A 1 222 ? 37.044 1.979 -54.192 1.00 46.53 222 ASP A N 1
ATOM 1772 C CA . ASP A 1 222 ? 37.265 1.241 -52.940 1.00 46.53 222 ASP A CA 1
ATOM 1773 C C . ASP A 1 222 ? 36.581 -0.141 -52.926 1.00 46.53 222 ASP A C 1
ATOM 1775 O O . ASP A 1 222 ? 35.594 -0.384 -53.618 1.00 46.53 222 ASP A O 1
ATOM 1779 N N . THR A 1 223 ? 37.160 -1.031 -52.130 1.00 50.56 223 THR A N 1
ATOM 1780 C CA . THR A 1 223 ? 37.097 -2.501 -52.095 1.00 50.56 223 THR A CA 1
ATOM 1781 C C . THR A 1 223 ? 35.866 -3.127 -51.420 1.00 50.56 223 THR A C 1
ATOM 1783 O O . THR A 1 223 ? 35.810 -4.347 -51.271 1.00 50.56 223 THR A O 1
ATOM 1786 N N . ASP A 1 224 ? 34.846 -2.339 -51.078 1.00 52.78 224 ASP A N 1
ATOM 1787 C CA . ASP A 1 224 ? 33.588 -2.839 -50.506 1.00 52.78 224 ASP A CA 1
ATOM 1788 C C . ASP A 1 224 ? 32.544 -3.144 -51.589 1.00 52.78 224 ASP A C 1
ATOM 1790 O O . ASP A 1 224 ? 32.247 -2.303 -52.443 1.00 52.78 224 ASP A O 1
ATOM 1794 N N . THR A 1 225 ? 31.931 -4.332 -51.534 1.00 53.78 225 THR A N 1
ATOM 1795 C CA . THR A 1 225 ? 30.850 -4.723 -52.449 1.00 53.78 225 THR A CA 1
ATOM 1796 C C . THR A 1 225 ? 29.677 -3.725 -52.379 1.00 53.78 225 THR A C 1
ATOM 1798 O O . THR A 1 225 ? 29.231 -3.382 -51.279 1.00 53.78 225 THR A O 1
ATOM 1801 N N . PRO A 1 226 ? 29.115 -3.288 -53.527 1.00 59.25 226 PRO A N 1
ATOM 1802 C CA . PRO A 1 226 ? 28.013 -2.314 -53.589 1.00 59.25 226 PRO A CA 1
ATOM 1803 C C . PRO A 1 226 ? 26.800 -2.657 -52.707 1.00 59.25 226 PRO A C 1
ATOM 1805 O O . PRO A 1 226 ? 26.115 -1.769 -52.203 1.00 59.25 226 PRO A O 1
ATOM 1808 N N . GLU A 1 227 ? 26.558 -3.949 -52.483 1.00 56.91 227 GLU A N 1
ATOM 1809 C CA . GLU A 1 227 ? 25.464 -4.473 -51.662 1.00 56.91 227 GLU A CA 1
ATOM 1810 C C . GLU A 1 227 ? 25.618 -4.139 -50.166 1.00 56.91 227 GLU A C 1
ATOM 1812 O O . GLU A 1 227 ? 24.631 -3.799 -49.513 1.00 56.91 227 GLU A O 1
ATOM 1817 N N . ASN A 1 228 ? 26.844 -4.135 -49.629 1.00 55.88 228 ASN A N 1
ATOM 1818 C CA . ASN A 1 228 ? 27.101 -3.831 -48.215 1.00 55.88 228 ASN A CA 1
ATOM 1819 C C . ASN A 1 228 ? 26.910 -2.336 -47.905 1.00 55.88 228 ASN A C 1
ATOM 1821 O O . ASN A 1 228 ? 26.336 -1.983 -46.873 1.00 55.88 228 ASN A O 1
ATOM 1825 N N . LYS A 1 229 ? 27.317 -1.451 -48.828 1.00 61.25 229 LYS A N 1
ATOM 1826 C CA . LYS A 1 229 ? 27.080 0.002 -48.725 1.00 61.25 229 LYS A CA 1
ATOM 1827 C C . LYS A 1 229 ? 25.588 0.342 -48.818 1.00 61.25 229 LYS A C 1
ATOM 1829 O O . LYS A 1 229 ? 25.096 1.160 -48.041 1.00 61.25 229 LYS A O 1
ATOM 1834 N N . ALA A 1 230 ? 24.850 -0.331 -49.704 1.00 63.75 230 ALA A N 1
ATOM 1835 C CA . ALA A 1 230 ? 23.403 -0.160 -49.836 1.00 63.75 230 ALA A CA 1
ATOM 1836 C C . ALA A 1 230 ? 22.630 -0.645 -48.593 1.00 63.75 230 ALA A C 1
ATOM 1838 O O . ALA A 1 230 ? 21.703 0.034 -48.147 1.00 63.75 230 ALA A O 1
ATOM 1839 N N . ALA A 1 231 ? 23.028 -1.776 -47.998 1.00 57.72 231 ALA A N 1
ATOM 1840 C CA . ALA A 1 231 ? 22.403 -2.316 -46.789 1.00 57.72 231 ALA A CA 1
ATOM 1841 C C . ALA A 1 231 ? 22.620 -1.422 -45.553 1.00 57.72 231 ALA A C 1
ATOM 1843 O O . ALA A 1 231 ? 21.681 -1.197 -44.789 1.00 57.72 231 ALA A O 1
ATOM 1844 N N . LEU A 1 232 ? 23.823 -0.857 -45.385 1.00 63.09 232 LEU A N 1
ATOM 1845 C CA . LEU A 1 232 ? 24.131 0.082 -44.298 1.00 63.09 232 LEU A CA 1
ATOM 1846 C C . LEU A 1 232 ? 23.286 1.364 -44.403 1.00 63.09 232 LEU A C 1
ATOM 1848 O O . LEU A 1 232 ? 22.677 1.797 -43.427 1.00 63.09 232 LEU A O 1
ATOM 1852 N N . LYS A 1 233 ? 23.172 1.917 -45.616 1.00 69.06 233 LYS A N 1
ATOM 1853 C CA . LYS A 1 233 ? 22.368 3.110 -45.920 1.00 69.06 233 LYS A CA 1
ATOM 1854 C C . LYS A 1 233 ? 20.872 2.885 -45.688 1.00 69.06 233 LYS A C 1
ATOM 1856 O O . LYS A 1 233 ? 20.181 3.775 -45.196 1.00 69.06 233 LYS A O 1
ATOM 1861 N N . LEU A 1 234 ? 20.377 1.691 -46.021 1.00 68.94 234 LEU A N 1
ATOM 1862 C CA . LEU A 1 234 ? 18.997 1.290 -45.750 1.00 68.94 234 LEU A CA 1
ATOM 1863 C C . LEU A 1 234 ? 18.734 1.181 -44.239 1.00 68.94 234 LEU A C 1
ATOM 1865 O O . LEU A 1 234 ? 17.704 1.662 -43.774 1.00 68.94 234 LEU A O 1
ATOM 1869 N N . GLY A 1 235 ? 19.671 0.614 -43.472 1.00 65.81 235 GLY A N 1
ATOM 1870 C CA . GLY A 1 235 ? 19.580 0.531 -42.011 1.00 65.81 235 GLY A CA 1
ATOM 1871 C C . GLY A 1 235 ? 19.505 1.902 -41.331 1.00 65.81 235 GLY A C 1
ATOM 1872 O O . GLY A 1 235 ? 18.619 2.132 -40.509 1.00 65.81 235 GLY A O 1
ATOM 1873 N N . GLU A 1 236 ? 20.369 2.843 -41.722 1.00 72.56 236 GLU A N 1
ATOM 1874 C CA . GLU A 1 236 ? 20.361 4.209 -41.176 1.00 72.56 236 GLU A CA 1
ATOM 1875 C C . GLU A 1 236 ? 19.118 5.014 -41.591 1.00 72.56 236 GLU A C 1
ATOM 1877 O O . GLU A 1 236 ? 18.574 5.779 -40.790 1.00 72.56 236 GLU A O 1
ATOM 1882 N N . ALA A 1 237 ? 18.624 4.815 -42.819 1.00 69.56 237 ALA A N 1
ATOM 1883 C CA . ALA A 1 237 ? 17.382 5.429 -43.283 1.00 69.56 237 ALA A CA 1
ATOM 1884 C C . ALA A 1 237 ? 16.162 4.920 -42.496 1.00 69.56 237 ALA A C 1
ATOM 1886 O O . ALA A 1 237 ? 15.300 5.717 -42.127 1.00 69.56 237 ALA A O 1
ATOM 1887 N N . ILE A 1 238 ? 16.104 3.617 -42.194 1.00 67.38 238 ILE A N 1
ATOM 1888 C CA . ILE A 1 238 ? 15.047 3.025 -41.359 1.00 67.38 238 ILE A CA 1
ATOM 1889 C C . ILE A 1 238 ? 15.095 3.604 -39.940 1.00 67.38 238 ILE A C 1
ATOM 1891 O O . ILE A 1 238 ? 14.060 4.010 -39.415 1.00 67.38 238 ILE A O 1
ATOM 1895 N N . GLU A 1 239 ? 16.279 3.707 -39.331 1.00 71.50 239 GLU A N 1
ATOM 1896 C CA . GLU A 1 239 ? 16.438 4.272 -37.983 1.00 71.50 239 GLU A CA 1
ATOM 1897 C C . GLU A 1 239 ? 15.980 5.744 -37.924 1.00 71.50 239 GLU A C 1
ATOM 1899 O O . GLU A 1 239 ? 15.269 6.143 -37.000 1.00 71.50 239 GLU A O 1
ATOM 1904 N N . LEU A 1 240 ? 16.297 6.543 -38.951 1.00 71.75 240 LEU A N 1
ATOM 1905 C CA . LEU A 1 240 ? 15.820 7.924 -39.086 1.00 71.75 240 LEU A CA 1
ATOM 1906 C C . LEU A 1 240 ? 14.296 8.030 -39.240 1.00 71.75 240 LEU A C 1
ATOM 1908 O O . LEU A 1 240 ? 13.692 8.926 -38.646 1.00 71.75 240 LEU A O 1
ATOM 1912 N N . VAL A 1 241 ? 13.672 7.144 -40.024 1.00 74.38 241 VAL A N 1
ATOM 1913 C CA . VAL A 1 241 ? 12.207 7.101 -40.186 1.00 74.38 241 VAL A CA 1
ATOM 1914 C C . VAL A 1 241 ? 11.537 6.770 -38.855 1.00 74.38 241 VAL A C 1
ATOM 1916 O O . VAL A 1 241 ? 10.644 7.501 -38.431 1.00 74.38 241 VAL A O 1
ATOM 1919 N N . VAL A 1 242 ? 12.031 5.754 -38.144 1.00 72.81 242 VAL A N 1
ATOM 1920 C CA . VAL A 1 242 ? 11.510 5.359 -36.826 1.00 72.81 242 VAL A CA 1
ATOM 1921 C C . VAL A 1 242 ? 11.608 6.512 -35.821 1.00 72.81 242 VAL A C 1
ATOM 1923 O O . VAL A 1 242 ? 10.639 6.810 -35.125 1.00 72.81 242 VAL A O 1
ATOM 1926 N N . LEU A 1 243 ? 12.741 7.220 -35.760 1.00 70.75 243 LEU A N 1
ATOM 1927 C CA . LEU A 1 243 ? 12.898 8.365 -34.853 1.00 70.75 243 LEU A CA 1
ATOM 1928 C C . LEU A 1 243 ? 11.942 9.525 -35.190 1.00 70.75 243 LEU A C 1
ATOM 1930 O O . LEU A 1 243 ? 11.440 10.194 -34.282 1.00 70.75 243 LEU A O 1
ATOM 1934 N N . LYS A 1 244 ? 11.660 9.759 -36.478 1.00 75.31 244 LYS A N 1
ATOM 1935 C CA . LYS A 1 244 ? 10.693 10.774 -36.927 1.00 75.31 244 LYS A CA 1
ATOM 1936 C C . LYS A 1 244 ? 9.253 10.386 -36.587 1.00 75.31 244 LYS A C 1
ATOM 1938 O O . LYS A 1 244 ? 8.521 11.237 -36.087 1.00 75.31 244 LYS A O 1
ATOM 1943 N N . GLU A 1 245 ? 8.878 9.119 -36.747 1.00 75.69 245 GLU A N 1
ATOM 1944 C CA . GLU A 1 245 ? 7.565 8.615 -36.319 1.00 75.69 245 GLU A CA 1
ATOM 1945 C C . GLU A 1 245 ? 7.379 8.722 -34.798 1.00 75.69 245 GLU A C 1
ATOM 1947 O O . GLU A 1 245 ? 6.340 9.187 -34.328 1.00 75.69 245 GLU A O 1
ATOM 1952 N N . ILE A 1 246 ? 8.410 8.392 -34.007 1.00 68.94 246 ILE A N 1
ATOM 1953 C CA . ILE A 1 246 ? 8.391 8.572 -32.543 1.00 68.94 246 ILE A CA 1
ATOM 1954 C C . ILE A 1 246 ? 8.172 10.048 -32.178 1.00 68.94 246 ILE A C 1
ATOM 1956 O O . ILE A 1 246 ? 7.413 10.361 -31.253 1.00 68.94 246 ILE A O 1
ATOM 1960 N N . LYS A 1 247 ? 8.794 10.978 -32.913 1.00 75.00 247 LYS A N 1
ATOM 1961 C CA . LYS A 1 247 ? 8.594 12.421 -32.725 1.00 75.00 247 LYS A CA 1
ATOM 1962 C C . LYS A 1 247 ? 7.165 12.855 -33.072 1.00 75.00 247 LYS A C 1
ATOM 1964 O O . LYS A 1 247 ? 6.574 13.634 -32.325 1.00 75.00 247 LYS A O 1
ATOM 1969 N N . GLU A 1 248 ? 6.584 12.346 -34.155 1.00 74.56 248 GLU A N 1
ATOM 1970 C CA . GLU A 1 248 ? 5.191 12.629 -34.531 1.00 74.56 248 GLU A CA 1
ATOM 1971 C C . GLU A 1 248 ? 4.181 12.076 -33.519 1.00 74.56 248 GLU A C 1
ATOM 1973 O O . GLU A 1 248 ? 3.252 12.787 -33.121 1.00 74.56 248 GLU A O 1
ATOM 1978 N N . ALA A 1 249 ? 4.398 10.856 -33.024 1.00 70.94 249 ALA A N 1
ATOM 1979 C CA . ALA A 1 249 ? 3.597 10.271 -31.953 1.00 70.94 249 ALA A CA 1
ATOM 1980 C C . ALA A 1 249 ? 3.682 11.117 -30.669 1.00 70.94 249 ALA A C 1
ATOM 1982 O O . ALA A 1 249 ? 2.658 11.447 -30.068 1.00 70.94 249 ALA A O 1
ATOM 1983 N N . THR A 1 250 ? 4.887 11.562 -30.295 1.00 67.38 250 THR A N 1
ATOM 1984 C CA . THR A 1 250 ? 5.111 12.443 -29.134 1.00 67.38 250 THR A CA 1
ATOM 1985 C C . THR A 1 250 ? 4.373 13.782 -29.282 1.00 67.38 250 THR A C 1
ATOM 1987 O O . THR A 1 250 ? 3.726 14.249 -28.343 1.00 67.38 250 THR A O 1
ATOM 1990 N N . ASN A 1 251 ? 4.407 14.388 -30.473 1.00 72.69 251 ASN A N 1
ATOM 1991 C CA . ASN A 1 251 ? 3.687 15.630 -30.772 1.00 72.69 251 ASN A CA 1
ATOM 1992 C C . ASN A 1 251 ? 2.164 15.452 -30.740 1.00 72.69 251 ASN A C 1
ATOM 1994 O O . ASN A 1 251 ? 1.449 16.350 -30.293 1.00 72.69 251 ASN A O 1
ATOM 1998 N N . THR A 1 252 ? 1.667 14.296 -31.180 1.00 69.75 252 THR A N 1
ATOM 1999 C CA . THR A 1 252 ? 0.239 13.955 -31.139 1.00 69.75 252 THR A CA 1
ATOM 2000 C C . THR A 1 252 ? -0.247 13.845 -29.695 1.00 69.75 252 THR A C 1
ATOM 2002 O O . THR A 1 252 ? -1.219 14.502 -29.330 1.00 69.75 252 THR A O 1
ATOM 2005 N N . ILE A 1 253 ? 0.500 13.140 -28.839 1.00 66.38 253 ILE A N 1
ATOM 2006 C CA . ILE A 1 253 ? 0.203 13.013 -27.402 1.00 66.38 253 ILE A CA 1
ATOM 2007 C C . ILE A 1 253 ? 0.164 14.390 -26.714 1.00 66.38 253 ILE A C 1
ATOM 2009 O O . ILE A 1 253 ? -0.729 14.665 -25.912 1.00 66.38 253 ILE A O 1
ATOM 2013 N N . LYS A 1 254 ? 1.090 15.296 -27.059 1.00 66.12 254 LYS A N 1
ATOM 2014 C CA . LYS A 1 254 ? 1.091 16.678 -26.544 1.00 66.12 254 LYS A CA 1
ATOM 2015 C C . LYS A 1 254 ? -0.097 17.507 -27.031 1.00 66.12 254 LYS A C 1
ATOM 2017 O O . LYS A 1 254 ? -0.642 18.293 -26.259 1.00 66.12 254 LYS A O 1
ATOM 2022 N N . LYS A 1 255 ? -0.470 17.367 -28.306 1.00 64.81 255 LYS A N 1
ATOM 2023 C CA . LYS A 1 255 ? -1.552 18.134 -28.939 1.00 64.81 255 LYS A CA 1
ATOM 2024 C C . LYS A 1 255 ? -2.929 17.703 -28.445 1.00 64.81 255 LYS A C 1
ATOM 2026 O O . LYS A 1 255 ? -3.806 18.551 -28.295 1.00 64.81 255 LYS A O 1
ATOM 2031 N N . GLU A 1 256 ? -3.123 16.411 -28.207 1.00 62.31 256 GLU A N 1
ATOM 2032 C CA . GLU A 1 256 ? -4.385 15.899 -27.671 1.00 62.31 256 GLU A CA 1
ATOM 2033 C C . GLU A 1 256 ? -4.541 16.214 -26.182 1.00 62.31 256 GLU A C 1
ATOM 2035 O O . GLU A 1 256 ? -5.659 16.492 -25.748 1.00 62.31 256 GLU A O 1
ATOM 2040 N N . GLY A 1 257 ? -3.424 16.292 -25.448 1.00 47.62 257 GLY A N 1
ATOM 2041 C CA . GLY A 1 257 ? -3.372 16.701 -24.050 1.00 47.62 257 GLY A CA 1
ATOM 2042 C C . GLY A 1 257 ? -4.092 15.730 -23.107 1.00 47.62 257 GLY A C 1
ATOM 2043 O O . GLY A 1 257 ? -5.138 15.162 -23.407 1.00 47.62 257 GLY A O 1
ATOM 2044 N N . LEU A 1 258 ? -3.568 15.579 -21.892 1.00 44.41 258 LEU A N 1
ATOM 2045 C CA . LEU A 1 258 ? -4.357 15.089 -20.761 1.00 44.41 258 LEU A CA 1
ATOM 2046 C C . LEU A 1 258 ? -5.455 16.125 -20.470 1.00 44.41 258 LEU A C 1
ATOM 2048 O O . LEU A 1 258 ? -5.282 17.007 -19.631 1.00 44.41 258 LEU A O 1
ATOM 2052 N N . LYS A 1 259 ? -6.582 16.053 -21.184 1.00 36.38 259 LYS A N 1
ATOM 2053 C CA . LYS A 1 259 ? -7.814 16.742 -20.793 1.00 36.38 259 LYS A CA 1
ATOM 2054 C C . LYS A 1 259 ? -8.325 16.094 -19.509 1.00 36.38 259 LYS A C 1
ATOM 2056 O O . LYS A 1 259 ? -9.146 15.185 -19.537 1.00 36.38 259 LYS A O 1
ATOM 2061 N N . ILE A 1 260 ? -7.798 16.533 -18.374 1.00 40.00 260 ILE A N 1
ATOM 2062 C CA . ILE A 1 260 ? -8.460 16.344 -17.091 1.00 40.00 260 ILE A CA 1
ATOM 2063 C C . ILE A 1 260 ? -9.437 17.512 -16.989 1.00 40.00 260 ILE A C 1
ATOM 2065 O O . ILE A 1 260 ? -9.032 18.624 -16.656 1.00 40.00 260 ILE A O 1
ATOM 2069 N N . ASP A 1 261 ? -10.703 17.277 -17.344 1.00 30.53 261 ASP A N 1
ATOM 2070 C CA . ASP A 1 261 ? -11.778 18.223 -17.044 1.00 30.53 261 ASP A CA 1
ATOM 2071 C C . ASP A 1 261 ? -11.792 18.449 -15.530 1.00 30.53 261 ASP A C 1
ATOM 2073 O O . ASP A 1 261 ? -12.143 17.570 -14.743 1.00 30.53 261 ASP A O 1
ATOM 2077 N N . SER A 1 262 ? -11.366 19.634 -15.104 1.00 34.53 262 SER A N 1
ATOM 2078 C CA . SER A 1 262 ? -11.281 20.023 -13.697 1.00 34.53 262 SER A CA 1
ATOM 2079 C C . SER A 1 262 ? -12.630 20.450 -13.109 1.00 34.53 262 SER A C 1
ATOM 2081 O O . SER A 1 262 ? -12.666 21.060 -12.042 1.00 34.53 262 SER A O 1
ATOM 2083 N N . ASN A 1 263 ? -13.752 20.133 -13.765 1.00 28.95 263 ASN A N 1
ATOM 2084 C CA . ASN A 1 263 ? -15.073 20.486 -13.259 1.00 28.95 263 ASN A CA 1
ATOM 2085 C C . ASN A 1 263 ? -16.172 19.566 -13.830 1.00 28.95 263 ASN A C 1
ATOM 2087 O O . ASN A 1 263 ? -16.518 19.703 -15.002 1.00 28.95 263 ASN A O 1
ATOM 2091 N N . PRO A 1 264 ? -16.766 18.646 -13.048 1.00 31.52 264 PRO A N 1
ATOM 2092 C CA . PRO A 1 264 ? -17.969 17.958 -13.477 1.00 31.52 264 PRO A CA 1
ATOM 2093 C C . PRO A 1 264 ? -19.161 18.874 -13.183 1.00 31.52 264 PRO A C 1
ATOM 2095 O O . PRO A 1 264 ? -19.724 18.854 -12.088 1.00 31.52 264 PRO A O 1
ATOM 2098 N N . THR A 1 265 ? -19.559 19.702 -14.146 1.00 27.75 265 THR A N 1
ATOM 2099 C CA . THR A 1 265 ? -20.917 20.257 -14.139 1.00 27.75 265 THR A CA 1
ATOM 2100 C C . THR A 1 265 ? -21.889 19.102 -14.348 1.00 27.75 265 THR A C 1
ATOM 2102 O O . THR A 1 265 ? -21.964 18.508 -15.419 1.00 27.75 265 THR A O 1
ATOM 2105 N N . VAL A 1 266 ? -22.578 18.740 -13.269 1.00 29.78 266 VAL A N 1
ATOM 2106 C CA . VAL A 1 266 ? -23.689 17.793 -13.270 1.00 29.78 266 VAL A CA 1
ATOM 2107 C C . VAL A 1 266 ? -24.888 18.499 -13.894 1.00 29.78 266 VAL A C 1
ATOM 2109 O O . VAL A 1 266 ? -25.558 19.281 -13.224 1.00 29.78 266 VAL A O 1
ATOM 2112 N N . ASP A 1 267 ? -25.166 18.218 -15.163 1.00 28.42 267 ASP A N 1
ATOM 2113 C CA . ASP A 1 267 ? -26.467 18.530 -15.748 1.00 28.42 267 ASP A CA 1
ATOM 2114 C C . ASP A 1 267 ? -27.480 17.488 -15.254 1.00 28.42 267 ASP A C 1
ATOM 2116 O O . ASP A 1 267 ? -27.530 16.344 -15.708 1.00 28.42 267 ASP A O 1
ATOM 2120 N N . THR A 1 268 ? -28.279 17.877 -14.262 1.00 25.36 268 THR A N 1
ATOM 2121 C CA . THR A 1 268 ? -29.509 17.173 -13.882 1.00 25.36 268 THR A CA 1
ATOM 2122 C C . THR A 1 268 ? -30.521 17.238 -15.031 1.00 25.36 268 THR A C 1
ATOM 2124 O O . THR A 1 268 ? -30.854 18.344 -15.461 1.00 25.36 268 THR A O 1
ATOM 2127 N N . PRO A 1 269 ? -31.082 16.108 -15.502 1.00 27.64 269 PRO A N 1
ATOM 2128 C CA . PRO A 1 269 ? -32.198 16.146 -16.431 1.00 27.64 269 PRO A CA 1
ATOM 2129 C C . PRO A 1 269 ? -33.485 16.451 -15.659 1.00 27.64 269 PRO A C 1
ATOM 2131 O O . PRO A 1 269 ? -33.947 15.652 -14.843 1.00 27.64 269 PRO A O 1
ATOM 2134 N N . THR A 1 270 ? -34.060 17.624 -15.918 1.00 26.45 270 THR A N 1
ATOM 2135 C CA . THR A 1 270 ? -35.409 17.973 -15.474 1.00 26.45 270 THR A CA 1
ATOM 2136 C C . THR A 1 270 ? -36.419 17.187 -16.302 1.00 26.45 270 THR A C 1
ATOM 2138 O O . THR A 1 270 ? -36.521 17.340 -17.519 1.00 26.45 270 THR A O 1
ATOM 2141 N N . GLU A 1 271 ? -37.156 16.332 -15.611 1.00 26.31 271 GLU A N 1
ATOM 2142 C CA . GLU A 1 271 ? -38.334 15.619 -16.079 1.00 26.31 271 GLU A CA 1
ATOM 2143 C C . GLU A 1 271 ? -39.396 16.628 -16.554 1.00 26.31 271 GLU A C 1
ATOM 2145 O O . GLU A 1 271 ? -39.827 17.500 -15.799 1.00 26.31 271 GLU A O 1
ATOM 2150 N N . SER A 1 272 ? -39.814 16.529 -17.817 1.00 24.84 272 SER A N 1
ATOM 2151 C CA . SER A 1 272 ? -41.068 17.128 -18.273 1.00 24.84 272 SER A CA 1
ATOM 2152 C C . SER A 1 272 ? -41.882 16.075 -19.013 1.00 24.84 272 SER A C 1
ATOM 2154 O O . SER A 1 272 ? -41.488 15.495 -20.021 1.00 24.84 272 SER A O 1
ATOM 2156 N N . THR A 1 273 ? -43.013 15.790 -18.388 1.00 26.36 273 THR A N 1
ATOM 2157 C CA . THR A 1 273 ? -44.147 15.009 -18.852 1.00 26.36 273 THR A CA 1
ATOM 2158 C C . THR A 1 273 ? -44.747 15.608 -20.118 1.00 26.36 273 THR A C 1
ATOM 2160 O O . THR A 1 273 ? -45.167 16.758 -20.073 1.00 26.36 273 THR A O 1
ATOM 2163 N N . GLU A 1 274 ? -44.921 14.811 -21.174 1.00 24.84 274 GLU A N 1
ATOM 2164 C CA . GLU A 1 274 ? -46.068 14.953 -22.079 1.00 24.84 274 GLU A CA 1
ATOM 2165 C C . GLU A 1 274 ? -46.355 13.648 -22.849 1.00 24.84 274 GLU A C 1
ATOM 2167 O O . GLU A 1 274 ? -45.505 13.061 -23.515 1.00 24.84 274 GLU A O 1
ATOM 2172 N N . THR A 1 275 ? -47.587 13.165 -22.682 1.00 22.23 275 THR A N 1
ATOM 2173 C CA . THR A 1 275 ? -48.211 12.000 -23.331 1.00 22.23 275 THR A CA 1
ATOM 2174 C C . THR A 1 275 ? -48.590 12.258 -24.803 1.00 22.23 275 THR A C 1
ATOM 2176 O O . THR A 1 275 ? -48.793 13.407 -25.190 1.00 22.23 275 THR A O 1
ATOM 2179 N N . PRO A 1 276 ? -48.769 11.205 -25.632 1.00 28.39 276 PRO A N 1
ATOM 2180 C CA . PRO A 1 276 ? -48.773 11.296 -27.093 1.00 28.39 276 PRO A CA 1
ATOM 2181 C C . PRO A 1 276 ? -50.172 11.481 -27.708 1.00 28.39 276 PRO A C 1
ATOM 2183 O O . PRO A 1 276 ? -51.159 10.945 -27.201 1.00 28.39 276 PRO A O 1
ATOM 2186 N N . LYS A 1 277 ? -50.247 12.136 -28.879 1.00 24.30 277 LYS A N 1
ATOM 2187 C CA . LYS A 1 277 ? -51.399 12.064 -29.802 1.00 24.30 277 LYS A CA 1
ATOM 2188 C C . LYS A 1 277 ? -50.969 11.967 -31.276 1.00 24.30 277 LYS A C 1
ATOM 2190 O O . LYS A 1 277 ? -50.434 12.908 -31.840 1.00 24.30 277 LYS A O 1
ATOM 2195 N N . SER A 1 278 ? -51.191 10.766 -31.817 1.00 22.44 278 SER A N 1
ATOM 2196 C CA . SER A 1 278 ? -51.851 10.355 -33.077 1.00 22.44 278 SER A CA 1
ATOM 2197 C C . SER A 1 278 ? -51.979 11.278 -34.313 1.00 22.44 278 SER A C 1
ATOM 2199 O O . SER A 1 278 ? -52.307 12.450 -34.163 1.00 22.44 278 SER A O 1
ATOM 2201 N N . VAL A 1 279 ? -52.026 10.596 -35.483 1.00 23.33 279 VAL A N 1
ATOM 2202 C CA . VAL A 1 279 ? -52.627 10.956 -36.806 1.00 23.33 279 VAL A CA 1
ATOM 2203 C C . VAL A 1 279 ? -51.658 11.691 -37.760 1.00 23.33 279 VAL A C 1
ATOM 2205 O O . VAL A 1 279 ? -51.023 12.642 -37.342 1.00 23.33 279 VAL A O 1
ATOM 2208 N N . GLU A 1 280 ? -51.465 11.402 -39.056 1.00 22.00 280 GLU A N 1
ATOM 2209 C CA . GLU A 1 280 ? -51.903 10.391 -40.034 1.00 22.00 280 GLU A CA 1
ATOM 2210 C C . GLU A 1 280 ? -51.265 10.762 -41.412 1.00 22.00 280 GLU A C 1
ATOM 2212 O O . GLU A 1 280 ? -50.926 11.917 -41.647 1.00 22.00 280 GLU A O 1
ATOM 2217 N N . ASN A 1 281 ? -51.142 9.768 -42.302 1.00 23.94 281 ASN A N 1
ATOM 2218 C CA . ASN A 1 281 ? -51.023 9.786 -43.776 1.00 23.94 281 ASN A CA 1
ATOM 2219 C C . ASN A 1 281 ? -49.814 10.368 -44.561 1.00 23.94 281 ASN A C 1
ATOM 2221 O O . ASN A 1 281 ? -49.518 11.555 -44.624 1.00 23.94 281 ASN A O 1
ATOM 2225 N N . GLN A 1 282 ? -49.240 9.416 -45.310 1.00 20.97 282 GLN A N 1
ATOM 2226 C CA . GLN A 1 282 ? -48.521 9.426 -46.596 1.00 20.97 282 GLN A CA 1
ATOM 2227 C C . GLN A 1 282 ? -49.176 10.295 -47.715 1.00 20.97 282 GLN A C 1
ATOM 2229 O O . GLN A 1 282 ? -50.364 10.588 -47.590 1.00 20.97 282 GLN A O 1
ATOM 2234 N N . PRO A 1 283 ? -48.494 10.639 -48.849 1.00 29.20 283 PRO A N 1
ATOM 2235 C CA . PRO A 1 283 ? -47.961 9.638 -49.787 1.00 29.20 283 PRO A CA 1
ATOM 2236 C C . PRO A 1 283 ? -46.663 9.946 -50.562 1.00 29.20 283 PRO A C 1
ATOM 2238 O O . PRO A 1 283 ? -46.049 11.004 -50.508 1.00 29.20 283 PRO A O 1
ATOM 2241 N N . ALA A 1 284 ? -46.269 8.881 -51.263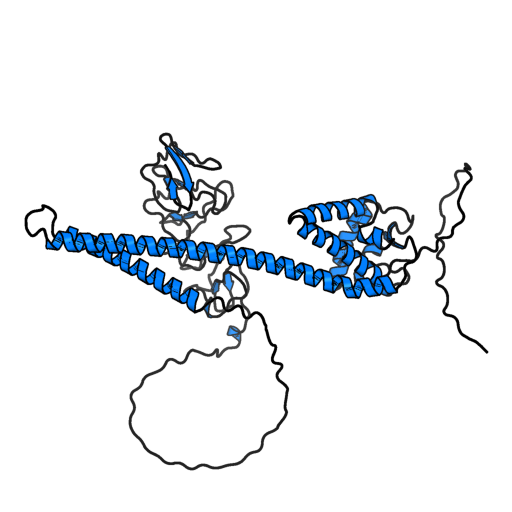 1.00 22.28 284 ALA A N 1
ATOM 2242 C CA . ALA A 1 284 ? -45.064 8.612 -52.025 1.00 22.28 284 ALA A CA 1
ATOM 2243 C C . ALA A 1 284 ? -44.735 9.575 -53.178 1.00 22.28 284 ALA A C 1
ATOM 2245 O O . ALA A 1 284 ? -45.621 10.044 -53.888 1.00 22.28 284 ALA A O 1
ATOM 2246 N N . ASN A 1 285 ? -43.442 9.642 -53.524 1.00 24.30 285 ASN A N 1
ATOM 2247 C CA . ASN A 1 285 ? -43.064 9.556 -54.932 1.00 24.30 285 ASN A CA 1
ATOM 2248 C C . ASN A 1 285 ? -41.768 8.756 -55.146 1.00 24.30 285 ASN A C 1
ATOM 2250 O O . ASN A 1 285 ? -40.788 8.886 -54.416 1.00 24.30 285 ASN A O 1
ATOM 2254 N N . LYS A 1 286 ? -41.822 7.879 -56.150 1.00 24.61 286 LYS A N 1
ATOM 2255 C CA . LYS A 1 286 ? -40.784 6.939 -56.579 1.00 24.61 286 LYS A CA 1
ATOM 2256 C C . LYS A 1 286 ? -39.758 7.655 -57.454 1.00 24.61 286 LYS A C 1
ATOM 2258 O O . LYS A 1 286 ? -40.153 8.263 -58.437 1.00 24.61 286 LYS A O 1
ATOM 2263 N N . THR A 1 287 ? -38.470 7.372 -57.253 1.00 24.50 287 THR A N 1
ATOM 2264 C CA . THR A 1 287 ? -37.570 7.127 -58.395 1.00 24.50 287 THR A CA 1
ATOM 2265 C C . THR A 1 287 ? -36.507 6.091 -58.028 1.00 24.50 287 THR A C 1
ATOM 2267 O O . THR A 1 287 ? -36.022 6.045 -56.904 1.00 24.50 287 THR A O 1
ATOM 2270 N N . LYS A 1 288 ? -36.221 5.201 -58.980 1.00 24.61 288 LYS A N 1
ATOM 2271 C CA . LYS A 1 288 ? -35.501 3.928 -58.857 1.00 24.61 288 LYS A CA 1
ATOM 2272 C C . LYS A 1 288 ? -34.227 3.997 -59.706 1.00 24.61 288 LYS A C 1
ATOM 2274 O O . LYS A 1 288 ? -34.360 4.397 -60.858 1.00 24.61 288 LYS A O 1
ATOM 2279 N N . LYS A 1 289 ? -33.086 3.530 -59.165 1.00 22.48 289 LYS A N 1
ATOM 2280 C CA . LYS A 1 289 ? -31.797 3.097 -59.791 1.00 22.48 289 LYS A CA 1
ATOM 2281 C C . LYS A 1 289 ? -30.615 3.691 -59.007 1.00 22.48 289 LYS A C 1
ATOM 2283 O O . LYS A 1 289 ? -30.666 4.862 -58.681 1.00 22.48 289 LYS A O 1
ATOM 2288 N N . THR A 1 290 ? -29.521 3.014 -58.671 1.00 24.31 290 THR A N 1
ATOM 2289 C CA . THR A 1 290 ? -29.000 1.664 -58.931 1.00 24.31 290 THR A CA 1
ATOM 2290 C C . THR A 1 290 ? -27.956 1.390 -57.842 1.00 24.31 290 THR A C 1
ATOM 2292 O O . THR A 1 290 ? -27.222 2.287 -57.440 1.00 24.31 290 THR A O 1
ATOM 2295 N N . THR A 1 291 ? -27.916 0.152 -57.370 1.00 23.38 291 THR A N 1
ATOM 2296 C CA . THR A 1 291 ? -27.069 -0.395 -56.308 1.00 23.38 291 THR A CA 1
ATOM 2297 C C . THR A 1 291 ? -25.582 -0.461 -56.687 1.00 23.38 291 THR A C 1
ATOM 2299 O O . THR A 1 291 ? -25.260 -0.970 -57.756 1.00 23.38 291 THR A O 1
ATOM 2302 N N . ILE A 1 292 ? -24.693 -0.082 -55.761 1.00 25.73 292 ILE A N 1
ATOM 2303 C CA . ILE A 1 292 ? -23.375 -0.711 -55.537 1.00 25.73 292 ILE A CA 1
ATOM 2304 C C . ILE A 1 292 ? -23.232 -0.860 -54.008 1.00 25.73 292 ILE A C 1
ATOM 2306 O O . ILE A 1 292 ? -23.504 0.110 -53.298 1.00 25.73 292 ILE A O 1
ATOM 2310 N N . PRO A 1 293 ? -22.899 -2.048 -53.467 1.00 27.17 293 PRO A N 1
ATOM 2311 C CA . PRO A 1 293 ? -22.905 -2.285 -52.032 1.00 27.17 293 PRO A CA 1
ATOM 2312 C C . PRO A 1 293 ? -21.567 -1.858 -51.427 1.00 27.17 293 PRO A C 1
ATOM 2314 O O . PRO A 1 293 ? -20.543 -2.488 -51.670 1.00 27.17 293 PRO A O 1
ATOM 2317 N N . THR A 1 294 ? -21.584 -0.831 -50.584 1.00 25.06 294 THR A N 1
ATOM 2318 C CA . THR A 1 294 ? -20.505 -0.602 -49.622 1.00 25.06 294 THR A CA 1
ATOM 2319 C C . THR A 1 294 ? -21.101 -0.827 -48.248 1.00 25.06 294 THR A C 1
ATOM 2321 O O . THR A 1 294 ? -21.718 0.061 -47.664 1.00 25.06 294 THR A O 1
ATOM 2324 N N . THR A 1 295 ? -20.984 -2.064 -47.768 1.00 25.25 295 THR A N 1
ATOM 2325 C CA . THR A 1 295 ? -21.246 -2.415 -46.375 1.00 25.25 295 THR A CA 1
ATOM 2326 C C . THR A 1 295 ? -20.284 -1.605 -45.514 1.00 25.25 295 THR A C 1
ATOM 2328 O O . THR A 1 295 ? -19.131 -1.976 -45.328 1.00 25.25 295 THR A O 1
ATOM 2331 N N . ILE A 1 296 ? -20.751 -0.464 -45.016 1.00 28.05 296 ILE A N 1
ATOM 2332 C CA . ILE A 1 296 ? -20.175 0.159 -43.833 1.00 28.05 296 ILE A CA 1
ATOM 2333 C C . ILE A 1 296 ? -20.561 -0.781 -42.696 1.00 28.05 296 ILE A C 1
ATOM 2335 O O . ILE A 1 296 ? -21.729 -0.850 -42.314 1.00 28.05 296 ILE A O 1
ATOM 2339 N N . GLU A 1 297 ? -19.597 -1.559 -42.206 1.00 27.47 297 GLU A N 1
ATOM 2340 C CA . GLU A 1 297 ? -19.719 -2.264 -40.935 1.00 27.47 297 GLU A CA 1
ATOM 2341 C C . GLU A 1 297 ? -19.981 -1.222 -39.843 1.00 27.47 297 GLU A C 1
ATOM 2343 O O . GLU A 1 297 ? -19.085 -0.583 -39.291 1.00 27.47 297 GLU A O 1
ATOM 2348 N N . THR A 1 298 ? -21.257 -1.003 -39.547 1.00 29.22 298 THR A N 1
ATOM 2349 C CA . THR A 1 298 ? -21.677 -0.307 -38.342 1.00 29.22 298 THR A CA 1
ATOM 2350 C C . THR A 1 298 ? -21.197 -1.118 -37.144 1.00 29.22 298 THR A C 1
ATOM 2352 O O . THR A 1 298 ? -21.568 -2.285 -37.001 1.00 29.22 298 THR A O 1
ATOM 2355 N N . LYS A 1 299 ? -20.383 -0.485 -36.286 1.00 32.38 299 LYS A N 1
ATOM 2356 C CA . LYS A 1 299 ? -19.992 -0.953 -34.944 1.00 32.38 299 LYS A CA 1
ATOM 2357 C C . LYS A 1 299 ? -21.119 -1.780 -34.293 1.00 32.38 299 LYS A C 1
ATOM 2359 O O . LYS A 1 299 ? -22.238 -1.269 -34.199 1.00 32.38 299 LYS A O 1
ATOM 2364 N N . PRO A 1 300 ? -20.857 -2.986 -33.754 1.00 33.88 300 PRO A N 1
ATOM 2365 C CA . PRO A 1 300 ? -21.887 -3.725 -33.038 1.00 33.88 300 PRO A CA 1
ATOM 2366 C C . PRO A 1 300 ? -22.201 -3.019 -31.710 1.00 33.88 300 PRO A C 1
ATOM 2368 O O . PRO A 1 300 ? -21.362 -2.993 -30.799 1.00 33.88 300 PRO A O 1
ATOM 2371 N N . GLN A 1 301 ? -23.404 -2.449 -31.623 1.00 35.22 301 GLN A N 1
ATOM 2372 C CA . GLN A 1 301 ? -24.119 -2.141 -30.379 1.00 35.22 301 GLN A CA 1
ATOM 2373 C C . GLN A 1 301 ? -24.495 -3.463 -29.670 1.00 35.22 301 GLN A C 1
ATOM 2375 O O . GLN A 1 301 ? -24.777 -4.451 -30.358 1.00 35.22 301 GLN A O 1
ATOM 2380 N N . PRO A 1 302 ? -24.466 -3.527 -28.326 1.00 43.94 302 PRO A N 1
ATOM 2381 C CA . PRO A 1 302 ? -24.684 -4.766 -27.581 1.00 43.94 302 PRO A CA 1
ATOM 2382 C C . PRO A 1 302 ? -26.131 -5.250 -27.743 1.00 43.94 302 PRO A C 1
ATOM 2384 O O . PRO A 1 302 ? -27.068 -4.474 -27.584 1.00 43.94 302 PRO A O 1
ATOM 2387 N N . LYS A 1 303 ? -26.312 -6.537 -28.068 1.00 45.56 303 LYS A N 1
ATOM 2388 C CA . LYS A 1 303 ? -27.641 -7.159 -28.203 1.00 45.56 303 LYS A CA 1
ATOM 2389 C C . LYS A 1 303 ? -28.055 -8.053 -27.028 1.00 45.56 303 LYS A C 1
ATOM 2391 O O . LYS A 1 303 ? -29.225 -8.406 -26.995 1.00 45.56 303 LYS A O 1
ATOM 2396 N N . ASN A 1 304 ? -27.182 -8.381 -26.065 1.00 46.22 304 ASN A N 1
ATOM 2397 C CA . ASN A 1 304 ? -27.520 -9.333 -24.994 1.00 46.22 304 ASN A CA 1
ATOM 2398 C C . ASN A 1 304 ? -27.144 -8.843 -23.581 1.00 46.22 304 ASN A C 1
ATOM 2400 O O . ASN A 1 304 ? -26.086 -8.260 -23.361 1.00 46.22 304 ASN A O 1
ATOM 2404 N N . GLU A 1 305 ? -28.007 -9.176 -22.621 1.00 46.84 305 GLU A N 1
ATOM 2405 C CA . GLU A 1 305 ? -27.987 -8.818 -21.192 1.00 46.84 305 GLU A CA 1
ATOM 2406 C C . GLU A 1 305 ? -26.753 -9.345 -20.418 1.00 46.84 305 GLU A C 1
ATOM 2408 O O . GLU A 1 305 ? -26.383 -8.807 -19.379 1.00 46.84 305 GLU A O 1
ATOM 2413 N N . GLU A 1 306 ? -26.049 -10.353 -20.947 1.00 48.62 306 GLU A N 1
ATOM 2414 C CA . GLU A 1 306 ? -24.798 -10.872 -20.368 1.00 48.62 306 GLU A CA 1
ATOM 2415 C C . GLU A 1 306 ? -23.590 -9.943 -20.557 1.00 48.62 306 GLU A C 1
ATOM 2417 O O . GLU A 1 306 ? -22.694 -9.945 -19.713 1.00 48.62 306 GLU A O 1
ATOM 2422 N N . ASP A 1 307 ? -23.575 -9.109 -21.607 1.00 50.78 307 ASP A N 1
ATOM 2423 C CA . ASP A 1 307 ? -22.505 -8.124 -21.844 1.00 50.78 307 ASP A CA 1
ATOM 2424 C C . ASP A 1 307 ? -22.536 -6.970 -20.811 1.00 50.78 307 ASP A C 1
ATOM 2426 O O . ASP A 1 307 ? -21.618 -6.152 -20.769 1.00 50.78 307 ASP A O 1
ATOM 2430 N N . LEU A 1 308 ? -23.577 -6.909 -19.965 1.00 50.84 308 LEU A N 1
ATOM 2431 C CA . LEU A 1 308 ? -23.763 -5.912 -18.902 1.00 50.84 308 LEU A CA 1
ATOM 2432 C C . LEU A 1 308 ? -23.198 -6.350 -17.540 1.00 50.84 308 LEU A C 1
ATOM 2434 O O . LEU A 1 308 ? -23.169 -5.541 -16.609 1.00 50.84 308 LEU A O 1
ATOM 2438 N N . LYS A 1 309 ? -22.752 -7.607 -17.378 1.00 64.94 309 LYS A N 1
ATOM 2439 C CA . LYS A 1 309 ? -22.154 -8.050 -16.108 1.00 64.94 309 LYS A CA 1
ATOM 2440 C C . LYS A 1 309 ? -20.793 -7.387 -15.902 1.00 64.94 309 LYS A C 1
ATOM 2442 O O . LYS A 1 309 ? -19.873 -7.558 -16.705 1.00 64.94 309 LYS A O 1
ATOM 2447 N N . LYS A 1 310 ? -20.680 -6.650 -14.792 1.00 79.31 310 LYS A N 1
ATOM 2448 C CA . LYS A 1 310 ? -19.457 -5.956 -14.380 1.00 79.31 310 LYS A CA 1
ATOM 2449 C C . LYS A 1 310 ? -18.285 -6.955 -14.292 1.00 79.31 310 LYS A C 1
ATOM 2451 O O . LYS A 1 310 ? -18.441 -7.969 -13.614 1.00 79.31 310 LYS A O 1
ATOM 2456 N N . PRO A 1 311 ? -17.138 -6.695 -14.946 1.00 87.88 311 PRO A N 1
ATOM 2457 C CA . PRO A 1 311 ? -15.971 -7.569 -14.862 1.00 87.88 311 PRO A CA 1
ATOM 2458 C C . PRO A 1 311 ? -15.418 -7.652 -13.435 1.00 87.88 311 PRO A C 1
ATOM 2460 O O . PRO A 1 311 ? -15.291 -6.640 -12.746 1.00 87.88 311 PRO A O 1
ATOM 2463 N N . GLU A 1 312 ? -15.061 -8.856 -13.001 1.00 89.31 312 GLU A N 1
ATOM 2464 C CA . GLU A 1 312 ? -14.475 -9.125 -11.689 1.00 89.31 312 GLU A CA 1
ATOM 2465 C C . GLU A 1 312 ? -12.953 -9.219 -11.785 1.00 89.31 312 GLU A C 1
ATOM 2467 O O . GLU A 1 312 ? -12.408 -9.726 -12.764 1.00 89.31 312 GLU A O 1
ATOM 2472 N N . ARG A 1 313 ? -12.242 -8.739 -10.761 1.00 89.19 313 ARG A N 1
ATOM 2473 C CA . ARG A 1 313 ? -10.774 -8.769 -10.719 1.00 89.19 313 ARG A CA 1
ATOM 2474 C C . ARG A 1 313 ? -10.272 -10.159 -10.324 1.00 89.19 313 ARG A C 1
ATOM 2476 O O . ARG A 1 313 ? -10.674 -10.691 -9.292 1.00 89.19 313 ARG A O 1
ATOM 2483 N N . ILE A 1 314 ? -9.330 -10.704 -11.089 1.00 86.50 314 ILE A N 1
ATOM 2484 C CA . ILE A 1 314 ? -8.707 -12.014 -10.838 1.00 86.50 314 ILE A CA 1
ATOM 2485 C C . ILE A 1 314 ? -7.345 -11.792 -10.180 1.00 86.50 314 ILE A C 1
ATOM 2487 O O . ILE A 1 314 ? -6.607 -10.948 -10.659 1.00 86.50 314 ILE A O 1
ATOM 2491 N N . GLY A 1 315 ? -6.949 -12.545 -9.148 1.00 72.94 315 GLY A N 1
ATOM 2492 C CA . GLY A 1 315 ? -5.560 -12.501 -8.646 1.00 72.94 315 GLY A CA 1
ATOM 2493 C C . GLY A 1 315 ? -5.250 -11.457 -7.563 1.00 72.94 315 GLY A C 1
ATOM 2494 O O . GLY A 1 315 ? -4.084 -11.171 -7.296 1.00 72.94 315 GLY A O 1
ATOM 2495 N N . GLY A 1 316 ? -6.279 -10.903 -6.912 1.00 72.94 316 GLY A N 1
ATOM 2496 C CA . GLY A 1 316 ? -6.150 -9.991 -5.766 1.00 72.94 316 GLY A CA 1
ATOM 2497 C C . GLY A 1 316 ? -6.256 -8.503 -6.121 1.00 72.94 316 GLY A C 1
ATOM 2498 O O . GLY A 1 316 ? -6.345 -8.132 -7.287 1.00 72.94 316 GLY A O 1
ATOM 2499 N N . PHE A 1 317 ? -6.260 -7.637 -5.098 1.00 71.00 317 PHE A N 1
ATOM 2500 C CA . PHE A 1 317 ? -6.597 -6.204 -5.213 1.00 71.00 317 PHE A CA 1
ATOM 2501 C C . PHE A 1 317 ? -5.754 -5.426 -6.238 1.00 71.00 317 PHE A C 1
ATOM 2503 O O . PHE A 1 317 ? -6.269 -4.522 -6.889 1.00 71.00 317 PHE A O 1
ATOM 2510 N N . LEU A 1 318 ? -4.482 -5.790 -6.404 1.00 73.19 318 LEU A N 1
ATOM 2511 C CA . LEU A 1 318 ? -3.554 -5.107 -7.308 1.00 73.19 318 LEU A CA 1
ATOM 2512 C C . LEU A 1 318 ? -3.323 -5.838 -8.638 1.00 73.19 318 LEU A C 1
ATOM 2514 O O . LEU A 1 318 ? -2.519 -5.390 -9.455 1.00 73.19 318 LEU A O 1
ATOM 2518 N N . SER A 1 319 ? -4.011 -6.956 -8.878 1.00 81.75 319 SER A N 1
ATOM 2519 C CA . SER A 1 319 ? -3.965 -7.585 -10.193 1.00 81.75 319 SER A CA 1
ATOM 2520 C C . SER A 1 319 ? -4.611 -6.686 -11.238 1.00 81.75 319 SER A C 1
ATOM 2522 O O . SER A 1 319 ? -5.622 -6.032 -10.977 1.00 81.75 319 SER A O 1
ATOM 2524 N N . ARG A 1 320 ? -4.035 -6.687 -12.437 1.00 88.50 320 ARG A N 1
ATOM 2525 C CA . ARG A 1 320 ? -4.502 -5.915 -13.593 1.00 88.50 320 ARG A CA 1
ATOM 2526 C C . ARG A 1 320 ? -5.409 -6.721 -14.524 1.00 88.50 320 ARG A C 1
ATOM 2528 O O . ARG A 1 320 ? -5.871 -6.185 -15.525 1.00 88.50 320 ARG A O 1
ATOM 2535 N N . TYR A 1 321 ? -5.684 -7.981 -14.187 1.00 90.44 321 TYR A N 1
ATOM 2536 C CA . TYR A 1 321 ? -6.558 -8.856 -14.962 1.00 90.44 321 TYR A CA 1
ATOM 2537 C C . TYR A 1 321 ? -7.970 -8.891 -14.387 1.00 90.44 321 TYR A C 1
ATOM 2539 O O . TYR A 1 321 ? -8.171 -9.013 -13.174 1.00 90.44 321 TYR A O 1
ATOM 2547 N N . PHE A 1 322 ? -8.950 -8.833 -15.281 1.00 92.38 322 PHE A N 1
ATOM 2548 C CA . PHE A 1 322 ? -10.363 -8.945 -14.951 1.00 92.38 322 PHE A CA 1
ATOM 2549 C C . PHE A 1 322 ? -11.039 -9.931 -15.891 1.00 92.38 322 PHE A C 1
ATOM 2551 O O . PHE A 1 322 ? -10.578 -10.150 -17.009 1.00 92.38 322 PHE A O 1
ATOM 2558 N N . THR A 1 323 ? -12.158 -10.500 -15.469 1.00 91.62 323 THR A N 1
ATOM 2559 C CA . THR A 1 323 ? -12.942 -11.396 -16.313 1.00 91.62 323 THR A CA 1
ATOM 2560 C C . THR A 1 323 ? -14.433 -11.278 -16.035 1.00 91.62 323 THR A C 1
ATOM 2562 O O . THR A 1 323 ? -14.858 -10.893 -14.948 1.00 91.62 323 THR A O 1
ATOM 2565 N N . ASN A 1 324 ? -15.235 -11.611 -17.036 1.00 89.12 324 ASN A N 1
ATOM 2566 C CA . ASN A 1 324 ? -16.627 -12.010 -16.873 1.00 89.12 324 ASN A CA 1
ATOM 2567 C C . ASN A 1 324 ? -16.835 -13.337 -17.624 1.00 89.12 324 ASN A C 1
ATOM 2569 O O . ASN A 1 324 ? -15.879 -13.954 -18.082 1.00 89.12 324 ASN A O 1
ATOM 2573 N N . SER A 1 325 ? -18.077 -13.787 -17.797 1.00 86.06 325 SER A N 1
ATOM 2574 C CA . SER A 1 325 ? -18.358 -15.054 -18.490 1.00 86.06 325 SER A CA 1
ATOM 2575 C C . SER A 1 325 ? -17.923 -15.096 -19.964 1.00 86.06 325 SER A C 1
ATOM 2577 O O . SER A 1 325 ? -17.930 -16.176 -20.555 1.00 86.06 325 SER A O 1
ATOM 2579 N N . LYS A 1 326 ? -17.567 -13.956 -20.577 1.00 87.94 326 LYS A N 1
ATOM 2580 C CA . LYS A 1 326 ? -17.368 -13.830 -22.028 1.00 87.94 326 LYS A CA 1
ATOM 2581 C C . LYS A 1 326 ? -16.038 -13.216 -22.451 1.00 87.94 326 LYS A C 1
ATOM 2583 O O . LYS A 1 326 ? -15.574 -13.524 -23.546 1.00 87.94 326 LYS A O 1
ATOM 2588 N N . TYR A 1 327 ? -15.419 -12.385 -21.616 1.00 92.25 327 TYR A N 1
ATOM 2589 C CA . TYR A 1 327 ? -14.157 -11.715 -21.920 1.00 92.25 327 TYR A CA 1
ATOM 2590 C C . TYR A 1 327 ? -13.185 -11.753 -20.742 1.00 92.25 327 TYR A C 1
ATOM 2592 O O . TYR A 1 327 ? -13.568 -11.781 -19.568 1.00 92.25 327 TYR A O 1
ATOM 2600 N N . VAL A 1 328 ? -11.905 -11.686 -21.089 1.00 93.25 328 VAL A N 1
ATOM 2601 C CA . VAL A 1 328 ? -10.824 -11.310 -20.182 1.00 93.25 328 VAL A CA 1
ATOM 2602 C C . VAL A 1 328 ? -10.388 -9.900 -20.551 1.00 93.25 328 VAL A C 1
ATOM 2604 O O . VAL A 1 328 ? -10.356 -9.541 -21.728 1.00 93.25 328 VAL A O 1
ATOM 2607 N N . TYR A 1 329 ? -10.059 -9.104 -19.546 1.00 93.50 329 TYR A N 1
ATOM 2608 C CA . TYR A 1 329 ? -9.608 -7.731 -19.691 1.00 93.50 329 TYR A CA 1
ATOM 2609 C C . TYR A 1 329 ? -8.266 -7.560 -18.998 1.00 93.50 329 TYR A C 1
ATOM 2611 O O . TYR A 1 329 ? -7.990 -8.208 -17.983 1.00 93.50 329 TYR A O 1
ATOM 2619 N N . TYR A 1 330 ? -7.467 -6.639 -19.517 1.00 91.69 330 TYR A N 1
ATOM 2620 C CA . TYR A 1 330 ? -6.247 -6.185 -18.876 1.00 91.69 330 TYR A CA 1
ATOM 2621 C C . TYR A 1 330 ? -6.297 -4.662 -18.744 1.00 91.69 330 TYR A C 1
ATOM 2623 O O . TYR A 1 330 ? -6.425 -3.957 -19.741 1.00 91.69 330 TYR A O 1
ATOM 2631 N N . LYS A 1 331 ? -6.200 -4.148 -17.514 1.00 88.75 331 LYS A N 1
ATOM 2632 C CA . LYS A 1 331 ? -6.200 -2.707 -17.254 1.00 88.75 331 LYS A CA 1
ATOM 2633 C C . LYS A 1 331 ? -5.309 -2.328 -16.090 1.00 88.75 331 LYS A C 1
ATOM 2635 O O . LYS A 1 331 ? -5.391 -2.899 -15.004 1.00 88.75 331 LYS A O 1
ATOM 2640 N N . PHE A 1 332 ? -4.507 -1.291 -16.310 1.00 78.25 332 PHE A N 1
ATOM 2641 C CA . PHE A 1 332 ? -3.562 -0.799 -15.317 1.00 78.25 332 PHE A CA 1
ATOM 2642 C C . PHE A 1 332 ? -4.259 -0.124 -14.122 1.00 78.25 332 PHE A C 1
ATOM 2644 O O . PHE A 1 332 ? -3.934 -0.431 -12.977 1.00 78.25 332 PHE A O 1
ATOM 2651 N N . TRP A 1 333 ? -5.239 0.752 -14.371 1.00 74.12 333 TRP A N 1
ATOM 2652 C CA . TRP A 1 333 ? -5.973 1.485 -13.331 1.00 74.12 333 TRP A CA 1
ATOM 2653 C C . TRP A 1 333 ? -7.469 1.582 -13.635 1.00 74.12 333 TRP A C 1
ATOM 2655 O O . TRP A 1 333 ? -7.863 1.818 -14.774 1.00 74.12 333 TRP A O 1
ATOM 2665 N N . GLY A 1 334 ? -8.299 1.485 -12.594 1.00 80.50 334 GLY A N 1
ATOM 2666 C CA . GLY A 1 334 ? -9.751 1.654 -12.692 1.00 80.50 334 GLY A CA 1
ATOM 2667 C C . GLY A 1 334 ? -10.503 0.403 -13.154 1.00 80.50 334 GLY A C 1
ATOM 2668 O O . GLY A 1 334 ? -9.983 -0.711 -13.096 1.00 80.50 334 GLY A O 1
ATOM 2669 N N . GLU A 1 335 ? -11.753 0.607 -13.565 1.00 82.94 335 GLU A N 1
ATOM 2670 C CA . GLU A 1 335 ? -12.636 -0.445 -14.079 1.00 82.94 335 GLU A CA 1
ATOM 2671 C C . GLU A 1 335 ? -12.395 -0.657 -15.587 1.00 82.94 335 GLU A C 1
ATOM 2673 O O . GLU A 1 335 ? -12.260 0.329 -16.328 1.00 82.94 335 GLU A O 1
ATOM 2678 N N . PRO A 1 336 ? -12.320 -1.912 -16.063 1.00 86.62 336 PRO A N 1
ATOM 2679 C CA . PRO A 1 336 ? -12.123 -2.216 -17.476 1.00 86.62 336 PRO A CA 1
ATOM 2680 C C . PRO A 1 336 ? -13.314 -1.802 -18.340 1.00 86.62 336 PRO A C 1
ATOM 2682 O O . PRO A 1 336 ? -14.474 -1.971 -17.964 1.00 86.62 336 PRO A O 1
ATOM 2685 N N . THR A 1 337 ? -13.013 -1.265 -19.520 1.00 84.25 337 THR A N 1
ATOM 2686 C CA . THR A 1 337 ? -13.982 -0.976 -20.580 1.00 84.25 337 THR A CA 1
ATOM 2687 C C . THR A 1 337 ? -13.815 -1.978 -21.726 1.00 84.25 337 THR A C 1
ATOM 2689 O O . THR A 1 337 ? -12.956 -2.858 -21.707 1.00 84.25 337 THR A O 1
ATOM 2692 N N . ARG A 1 338 ? -14.647 -1.858 -22.766 1.00 78.50 338 ARG A N 1
ATOM 2693 C CA . ARG A 1 338 ? -14.581 -2.720 -23.957 1.00 78.50 338 ARG A CA 1
ATOM 2694 C C . ARG A 1 338 ? -13.242 -2.628 -24.706 1.00 78.50 338 ARG A C 1
ATOM 2696 O O . ARG A 1 338 ? -12.885 -3.567 -25.408 1.00 78.50 338 ARG A O 1
ATOM 2703 N N . GLU A 1 339 ? -12.529 -1.514 -24.585 1.00 82.56 339 GLU A N 1
ATOM 2704 C CA . GLU A 1 339 ? -11.231 -1.308 -25.243 1.00 82.56 339 GLU A CA 1
ATOM 2705 C C . GLU A 1 339 ? -10.106 -2.085 -24.549 1.00 82.56 339 GLU A C 1
ATOM 2707 O O . GLU A 1 339 ? -9.136 -2.466 -25.196 1.00 82.56 339 GLU A O 1
ATOM 2712 N N . ASP A 1 340 ? -10.301 -2.412 -23.269 1.00 88.88 340 ASP A N 1
ATOM 2713 C CA . ASP A 1 340 ? -9.354 -3.146 -22.427 1.00 88.88 340 ASP A CA 1
ATOM 2714 C C . ASP A 1 340 ? -9.472 -4.678 -22.582 1.00 88.88 340 ASP A C 1
ATOM 2716 O O . ASP A 1 340 ? -8.841 -5.433 -21.838 1.00 88.88 340 ASP A O 1
ATOM 2720 N N . VAL A 1 341 ? -10.313 -5.169 -23.505 1.00 91.62 341 VAL A N 1
ATOM 2721 C CA . VAL A 1 341 ? -10.460 -6.611 -23.762 1.00 91.62 341 VAL A CA 1
ATOM 2722 C C . VAL A 1 341 ? -9.120 -7.179 -24.221 1.00 91.62 341 VAL A C 1
ATOM 2724 O O . VAL A 1 341 ? -8.562 -6.769 -25.243 1.00 91.62 341 VAL A O 1
ATOM 2727 N N . LEU A 1 342 ? -8.637 -8.178 -23.486 1.00 93.19 342 LEU A N 1
ATOM 2728 C CA . LEU A 1 342 ? -7.402 -8.886 -23.772 1.00 93.19 342 LEU A CA 1
ATOM 2729 C C . LEU A 1 342 ? -7.601 -9.761 -25.013 1.00 93.19 342 LEU A C 1
ATOM 2731 O O . LEU A 1 342 ? -8.155 -10.863 -24.961 1.00 93.19 342 LEU A O 1
ATOM 2735 N N . LYS A 1 343 ? -7.190 -9.232 -26.166 1.00 89.00 343 LYS A N 1
ATOM 2736 C CA . LYS A 1 343 ? -7.419 -9.869 -27.463 1.00 89.00 343 LYS A CA 1
ATOM 2737 C C . LYS A 1 343 ? -6.761 -11.247 -27.521 1.00 89.00 343 LYS A C 1
ATOM 2739 O O . LYS A 1 343 ? -5.572 -11.400 -27.265 1.00 89.00 343 LYS A O 1
ATOM 2744 N N . GLY A 1 344 ? -7.547 -12.243 -27.924 1.00 86.44 344 GLY A N 1
ATOM 2745 C CA . GLY A 1 344 ? -7.075 -13.611 -28.125 1.00 86.44 344 GLY A CA 1
ATOM 2746 C C . GLY A 1 344 ? -6.979 -14.462 -26.857 1.00 86.44 344 GLY A C 1
ATOM 2747 O O . GLY A 1 344 ? -6.551 -15.608 -26.982 1.00 86.44 344 GLY A O 1
ATOM 2748 N N . ALA A 1 345 ? -7.377 -13.951 -25.689 1.00 92.81 345 ALA A N 1
ATOM 2749 C CA . ALA A 1 345 ? -7.470 -14.743 -24.466 1.00 92.81 345 ALA A CA 1
ATOM 2750 C C . ALA A 1 345 ? -8.671 -15.702 -24.498 1.00 92.81 345 ALA A C 1
ATOM 2752 O O . ALA A 1 345 ? -9.784 -15.305 -24.855 1.00 92.81 345 ALA A O 1
ATOM 2753 N N . ASP A 1 346 ? -8.452 -16.954 -24.099 1.00 93.38 346 ASP A N 1
ATOM 2754 C CA . ASP A 1 346 ? -9.529 -17.917 -23.867 1.00 93.38 346 ASP A CA 1
ATOM 2755 C C . ASP A 1 346 ? -10.041 -17.813 -22.430 1.00 93.38 346 ASP A C 1
ATOM 2757 O O . ASP A 1 346 ? -9.427 -18.296 -21.485 1.00 93.38 346 ASP A O 1
ATOM 2761 N N . VAL A 1 347 ? -11.220 -17.217 -22.287 1.00 92.69 347 VAL A N 1
ATOM 2762 C CA . VAL A 1 347 ? -11.878 -16.957 -21.002 1.00 92.69 347 VAL A CA 1
ATOM 2763 C C . VAL A 1 347 ? -12.110 -18.218 -20.181 1.00 92.69 347 VAL A C 1
ATOM 2765 O O . VAL A 1 347 ? -12.016 -18.172 -18.958 1.00 92.69 347 VAL A O 1
ATOM 2768 N N . LYS A 1 348 ? -12.402 -19.355 -20.825 1.00 92.75 348 LYS A N 1
ATOM 2769 C CA . LYS A 1 348 ? -12.735 -20.593 -20.104 1.00 92.75 348 LYS A CA 1
ATOM 2770 C C . LYS A 1 348 ? -11.524 -21.209 -19.422 1.00 92.75 348 LYS A C 1
ATOM 2772 O O . LYS A 1 348 ? -11.680 -21.892 -18.415 1.00 92.75 348 LYS A O 1
ATOM 2777 N N . THR A 1 349 ? -10.348 -21.009 -20.003 1.00 95.25 349 THR A N 1
ATOM 2778 C CA . THR A 1 349 ? -9.096 -21.612 -19.544 1.00 95.25 349 THR A CA 1
ATOM 2779 C C . THR A 1 349 ? -8.135 -20.580 -18.962 1.00 95.25 349 THR A C 1
ATOM 2781 O O . THR A 1 349 ? -7.022 -20.939 -18.587 1.00 95.25 349 THR A O 1
ATOM 2784 N N . PHE A 1 350 ? -8.563 -19.317 -18.859 1.00 94.00 350 PHE A N 1
ATOM 2785 C CA . PHE A 1 350 ? -7.739 -18.229 -18.361 1.00 94.00 350 PHE A CA 1
ATOM 2786 C C . PHE A 1 350 ? -7.421 -18.400 -16.875 1.00 94.00 350 PHE A C 1
ATOM 2788 O O . PHE A 1 350 ? -8.302 -18.496 -16.021 1.00 94.00 350 PHE A O 1
ATOM 2795 N N . GLU A 1 351 ? -6.136 -18.370 -16.569 1.00 91.38 351 GLU A N 1
ATOM 2796 C CA . GLU A 1 351 ? -5.566 -18.546 -15.250 1.00 91.38 351 GLU A CA 1
ATOM 2797 C C . GLU A 1 351 ? -4.592 -17.401 -14.967 1.00 91.38 351 GLU A C 1
ATOM 2799 O O . GLU A 1 351 ? -3.643 -17.138 -15.708 1.00 91.38 351 GLU A O 1
ATOM 2804 N N . PHE A 1 352 ? -4.807 -16.720 -13.847 1.00 88.88 352 PHE A N 1
ATOM 2805 C CA . PHE A 1 352 ? -3.855 -15.748 -13.332 1.00 88.88 352 PHE A CA 1
ATOM 2806 C C . PHE A 1 352 ? -2.688 -16.459 -12.642 1.00 88.88 352 PHE A C 1
ATOM 2808 O O . PHE A 1 352 ? -2.902 -17.244 -11.717 1.00 88.88 352 PHE A O 1
ATOM 2815 N N . ILE A 1 353 ? -1.452 -16.125 -13.022 1.00 86.75 353 ILE A N 1
ATOM 2816 C CA . ILE A 1 353 ? -0.259 -16.687 -12.390 1.00 86.75 353 ILE A CA 1
ATOM 2817 C C . ILE A 1 353 ? 0.237 -15.698 -11.336 1.00 86.75 353 ILE A C 1
ATOM 2819 O O . ILE A 1 353 ? 0.851 -14.671 -11.634 1.00 86.75 353 ILE A O 1
ATOM 2823 N N . ALA A 1 354 ? -0.014 -16.020 -10.067 1.00 68.56 354 ALA A N 1
ATOM 2824 C CA . ALA A 1 354 ? 0.449 -15.208 -8.951 1.00 68.56 354 ALA A CA 1
ATOM 2825 C C . ALA A 1 354 ? 1.983 -15.149 -8.934 1.00 68.56 354 ALA A C 1
ATOM 2827 O O . ALA A 1 354 ? 2.653 -16.134 -8.626 1.00 68.56 354 ALA A O 1
ATOM 2828 N N . ALA A 1 355 ? 2.525 -13.979 -9.271 1.00 59.22 355 ALA A N 1
ATOM 2829 C CA . ALA A 1 355 ? 3.959 -13.776 -9.451 1.00 59.22 355 ALA A CA 1
ATOM 2830 C C . ALA A 1 355 ? 4.567 -12.702 -8.545 1.00 59.22 355 ALA A C 1
ATOM 2832 O O . ALA A 1 355 ? 5.743 -12.410 -8.655 1.00 59.22 355 ALA A O 1
ATOM 2833 N N . THR A 1 356 ? 3.775 -12.084 -7.674 1.00 58.69 356 THR A N 1
ATOM 2834 C CA . THR A 1 356 ? 4.191 -11.252 -6.533 1.00 58.69 356 THR A CA 1
ATOM 2835 C C . THR A 1 356 ? 2.974 -11.106 -5.616 1.00 58.69 356 THR A C 1
ATOM 2837 O O . THR A 1 356 ? 1.842 -11.265 -6.072 1.00 58.69 356 THR A O 1
ATOM 2840 N N . ASN A 1 357 ? 3.167 -10.731 -4.348 1.00 52.56 357 ASN A N 1
ATOM 2841 C CA . ASN A 1 357 ? 2.055 -10.401 -3.439 1.00 52.56 357 ASN A CA 1
ATOM 2842 C C . ASN A 1 357 ? 1.295 -9.115 -3.845 1.00 52.56 357 ASN A C 1
ATOM 2844 O O . ASN A 1 357 ? 0.403 -8.680 -3.120 1.00 52.56 357 ASN A O 1
ATOM 2848 N N . THR A 1 358 ? 1.668 -8.475 -4.960 1.00 50.97 358 THR A N 1
ATOM 2849 C CA . THR A 1 358 ? 1.275 -7.095 -5.261 1.00 50.97 358 THR A CA 1
ATOM 2850 C C . THR A 1 358 ? 1.024 -6.762 -6.731 1.00 50.97 358 THR A C 1
ATOM 2852 O O . THR A 1 358 ? 0.464 -5.706 -6.950 1.00 50.97 358 THR A O 1
ATOM 2855 N N . LEU A 1 359 ? 1.400 -7.544 -7.752 1.00 61.41 359 LEU A N 1
ATOM 2856 C CA . LEU A 1 359 ? 1.179 -7.128 -9.160 1.00 61.41 359 LEU A CA 1
ATOM 2857 C C . LEU A 1 359 ? 0.856 -8.260 -10.143 1.00 61.41 359 LEU A C 1
ATOM 2859 O O . LEU A 1 359 ? 0.162 -7.994 -11.120 1.00 61.41 359 LEU A O 1
ATOM 2863 N N . GLY A 1 360 ? 1.378 -9.476 -9.920 1.00 67.56 360 GLY A N 1
ATOM 2864 C CA . GLY A 1 360 ? 1.177 -10.664 -10.771 1.00 67.56 360 GLY A CA 1
ATOM 2865 C C . GLY A 1 360 ? 1.035 -10.385 -12.278 1.00 67.56 360 GLY A C 1
ATOM 2866 O O . GLY A 1 360 ? -0.055 -10.538 -12.818 1.00 67.56 360 GLY A O 1
ATOM 2867 N N . PRO A 1 361 ? 2.093 -9.941 -12.981 1.00 83.06 361 PRO A N 1
ATOM 2868 C CA . PRO A 1 361 ? 1.966 -9.552 -14.387 1.00 83.06 361 PRO A CA 1
ATOM 2869 C C . PRO A 1 361 ? 1.711 -10.728 -15.341 1.00 83.06 361 PRO A C 1
ATOM 2871 O O . PRO A 1 361 ? 1.288 -10.488 -16.472 1.00 83.06 361 PRO A O 1
ATOM 2874 N N . TRP A 1 362 ? 1.922 -11.974 -14.905 1.00 90.38 362 TRP A N 1
ATOM 2875 C CA . TRP A 1 362 ? 1.694 -13.149 -15.738 1.00 90.38 362 TRP A CA 1
ATOM 2876 C C . TRP A 1 362 ? 0.281 -13.702 -15.617 1.00 90.38 362 TRP A C 1
ATOM 2878 O O . TRP A 1 362 ? -0.294 -13.809 -14.533 1.00 90.38 362 TRP A O 1
ATOM 2888 N N . ALA A 1 363 ? -0.227 -14.155 -16.748 1.00 92.88 363 ALA A N 1
ATOM 2889 C CA . ALA A 1 363 ? -1.406 -14.992 -16.841 1.00 92.88 363 ALA A CA 1
ATOM 2890 C C . ALA A 1 363 ? -1.202 -16.000 -17.972 1.00 92.88 363 ALA A C 1
ATOM 2892 O O . ALA A 1 363 ? -0.282 -15.864 -18.778 1.00 92.88 363 ALA A O 1
ATOM 2893 N N . LYS A 1 364 ? -2.044 -17.019 -18.045 1.00 94.75 364 LYS A N 1
ATOM 2894 C CA . LYS A 1 364 ? -2.048 -17.959 -19.161 1.00 94.75 364 LYS A CA 1
ATOM 2895 C C . LYS A 1 364 ? -3.455 -18.425 -19.463 1.00 94.75 364 LYS A C 1
ATOM 2897 O O . LYS A 1 364 ? -4.335 -18.327 -18.624 1.00 94.75 364 LYS A O 1
ATOM 2902 N N . ASP A 1 365 ? -3.643 -18.951 -20.654 1.00 96.19 365 ASP A N 1
ATOM 2903 C CA . ASP A 1 365 ? -4.781 -19.792 -20.991 1.00 96.19 365 ASP A CA 1
ATOM 2904 C C . ASP A 1 365 ? -4.266 -21.123 -21.564 1.00 96.19 365 ASP A C 1
ATOM 2906 O O . ASP A 1 365 ? -3.063 -21.398 -21.527 1.00 96.19 365 ASP A O 1
ATOM 2910 N N . ALA A 1 366 ? -5.148 -21.980 -22.080 1.00 95.38 366 ALA A N 1
ATOM 2911 C CA . ALA A 1 366 ? -4.735 -23.269 -22.641 1.00 95.38 366 ALA A CA 1
ATOM 2912 C C . ALA A 1 366 ? -3.768 -23.157 -23.840 1.00 95.38 366 ALA A C 1
ATOM 2914 O O . ALA A 1 366 ? -3.088 -24.129 -24.165 1.00 95.38 366 ALA A O 1
ATOM 2915 N N . ASN A 1 367 ? -3.707 -21.999 -24.501 1.00 94.56 367 ASN A N 1
ATOM 2916 C CA . ASN A 1 367 ? -3.003 -21.790 -25.766 1.00 94.56 367 ASN A CA 1
ATOM 2917 C C . ASN A 1 367 ? -1.914 -20.712 -25.700 1.00 94.56 367 ASN A C 1
ATOM 2919 O O . ASN A 1 367 ? -1.034 -20.696 -26.559 1.00 94.56 367 ASN A O 1
ATOM 2923 N N . LYS A 1 368 ? -1.986 -19.784 -24.741 1.00 95.62 368 LYS A N 1
ATOM 2924 C CA . LYS A 1 368 ? -1.117 -18.605 -24.673 1.00 95.62 368 LYS A CA 1
ATOM 2925 C C . LYS A 1 368 ? -0.646 -18.325 -23.259 1.00 95.62 368 LYS A C 1
ATOM 2927 O O . LYS A 1 368 ? -1.330 -18.610 -22.280 1.00 95.62 368 LYS A O 1
ATOM 2932 N N . VAL A 1 369 ? 0.513 -17.687 -23.179 1.00 95.62 369 VAL A N 1
ATOM 2933 C CA . VAL A 1 369 ? 1.011 -17.056 -21.960 1.00 95.62 369 VAL A CA 1
ATOM 2934 C C . VAL A 1 369 ? 1.026 -15.553 -22.184 1.00 95.62 369 VAL A C 1
ATOM 2936 O O . VAL A 1 369 ? 1.355 -15.082 -23.274 1.00 95.62 369 VAL A O 1
ATOM 2939 N N . PHE A 1 370 ? 0.657 -14.810 -21.152 1.00 93.50 370 PHE A N 1
ATOM 2940 C CA . PHE A 1 370 ? 0.580 -13.364 -21.156 1.00 93.50 370 PHE A CA 1
ATOM 2941 C C . PHE A 1 370 ? 1.539 -12.790 -20.121 1.00 93.50 370 PHE A C 1
ATOM 2943 O O . PHE A 1 370 ? 1.597 -13.278 -18.991 1.00 93.50 370 PHE A O 1
ATOM 2950 N N . TYR A 1 371 ? 2.240 -11.724 -20.491 1.00 91.38 371 TYR A N 1
ATOM 2951 C CA . TYR A 1 371 ? 2.952 -10.849 -19.574 1.00 91.38 371 TYR A CA 1
ATOM 2952 C C . TYR A 1 371 ? 2.459 -9.427 -19.786 1.00 91.38 371 TYR A C 1
ATOM 2954 O O . TYR A 1 371 ? 2.509 -8.882 -20.882 1.00 91.38 371 TYR A O 1
ATOM 2962 N N . ASP A 1 372 ? 1.949 -8.831 -18.721 1.00 88.81 372 ASP A N 1
ATOM 2963 C CA . ASP A 1 372 ? 1.466 -7.460 -18.712 1.00 88.81 372 ASP A CA 1
ATOM 2964 C C . ASP A 1 372 ? 0.423 -7.117 -19.795 1.00 88.81 372 ASP A C 1
ATOM 2966 O O . ASP A 1 372 ? 0.437 -6.038 -20.381 1.00 88.81 372 ASP A O 1
ATOM 2970 N N . GLY A 1 373 ? -0.477 -8.067 -20.076 1.00 89.62 373 GLY A N 1
ATOM 2971 C CA . GLY A 1 373 ? -1.487 -7.942 -21.129 1.00 89.62 373 GLY A CA 1
ATOM 2972 C C . GLY A 1 373 ? -0.967 -8.206 -22.547 1.00 89.62 373 GLY A C 1
ATOM 2973 O O . GLY A 1 373 ? -1.751 -8.185 -23.493 1.00 89.62 373 GLY A O 1
ATOM 2974 N N . GLN A 1 374 ? 0.322 -8.497 -22.714 1.00 91.00 374 GLN A N 1
ATOM 2975 C CA . GLN A 1 374 ? 0.922 -8.861 -23.995 1.00 91.00 374 GLN A CA 1
ATOM 2976 C C . GLN A 1 374 ? 1.112 -10.371 -24.101 1.00 91.00 374 GLN A C 1
ATOM 2978 O O . GLN A 1 374 ? 1.390 -11.038 -23.108 1.00 91.00 374 GLN A O 1
ATOM 2983 N N . ILE A 1 375 ? 0.955 -10.921 -25.305 1.00 93.06 375 ILE A N 1
ATOM 2984 C CA . ILE A 1 375 ? 1.209 -12.341 -25.571 1.00 93.06 375 ILE A CA 1
ATOM 2985 C C . ILE A 1 375 ? 2.720 -12.561 -25.600 1.00 93.06 375 ILE A C 1
ATOM 2987 O O . ILE A 1 375 ? 3.412 -11.884 -26.355 1.00 93.06 375 ILE A O 1
ATOM 2991 N N . ILE A 1 376 ? 3.207 -13.546 -24.847 1.00 93.56 376 ILE A 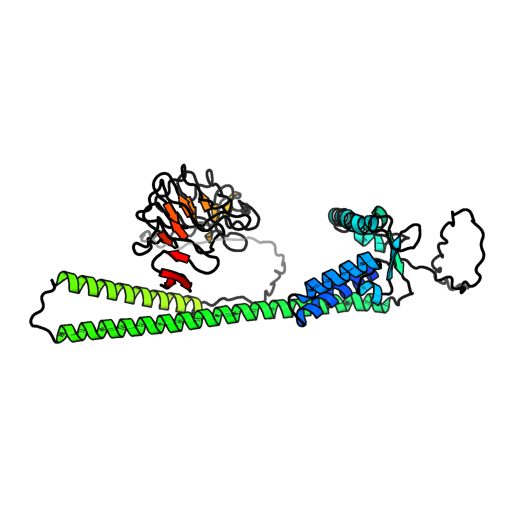N 1
ATOM 2992 C CA . ILE A 1 376 ? 4.590 -14.019 -24.941 1.00 93.56 376 ILE A CA 1
ATOM 2993 C C . ILE A 1 376 ? 4.687 -14.943 -26.165 1.00 93.56 376 ILE A C 1
ATOM 2995 O O . ILE A 1 376 ? 4.081 -16.023 -26.160 1.00 93.56 376 ILE A O 1
ATOM 2999 N N . PRO A 1 377 ? 5.401 -14.558 -27.237 1.00 90.12 377 PRO A N 1
ATOM 3000 C CA . PRO A 1 377 ? 5.456 -15.359 -28.452 1.00 90.12 377 PRO A CA 1
ATOM 3001 C C . PRO A 1 377 ? 6.130 -16.711 -28.203 1.00 90.12 377 PRO A C 1
ATOM 3003 O O . PRO A 1 377 ? 7.157 -16.788 -27.532 1.00 90.12 377 PRO A O 1
ATOM 3006 N N . ASN A 1 378 ? 5.578 -17.775 -28.794 1.00 88.31 378 ASN A N 1
ATOM 3007 C CA . ASN A 1 378 ? 6.122 -19.140 -28.748 1.00 88.31 378 ASN A CA 1
ATOM 3008 C C . ASN A 1 378 ? 6.272 -19.754 -27.341 1.00 88.31 378 ASN A C 1
ATOM 3010 O O . ASN A 1 378 ? 6.946 -20.775 -27.200 1.00 88.31 378 ASN A O 1
ATOM 3014 N N . ALA A 1 379 ? 5.647 -19.163 -26.319 1.00 94.69 379 ALA A N 1
ATOM 3015 C CA . ALA A 1 379 ? 5.597 -19.747 -24.988 1.00 94.69 379 ALA A CA 1
ATOM 3016 C C . ALA A 1 379 ? 4.650 -20.954 -24.949 1.00 94.69 379 ALA A C 1
ATOM 3018 O O . ALA A 1 379 ? 3.541 -20.897 -25.479 1.00 94.69 379 ALA A O 1
ATOM 3019 N N . ASP A 1 380 ? 5.075 -22.032 -24.295 1.00 96.12 380 ASP A N 1
ATOM 3020 C CA . ASP A 1 380 ? 4.273 -23.229 -24.042 1.00 96.12 380 ASP A CA 1
ATOM 3021 C C . ASP A 1 380 ? 3.526 -23.093 -22.697 1.00 96.12 380 ASP A C 1
ATOM 3023 O O . ASP A 1 380 ? 4.147 -23.221 -21.637 1.00 96.12 380 ASP A O 1
ATOM 3027 N N . PRO A 1 381 ? 2.195 -22.868 -22.689 1.00 96.12 381 PRO A N 1
ATOM 3028 C CA . PRO A 1 381 ? 1.454 -22.588 -21.452 1.00 96.12 381 PRO A CA 1
ATOM 3029 C C . PRO A 1 381 ? 1.385 -23.770 -20.479 1.00 96.12 381 PRO A C 1
ATOM 3031 O O . PRO A 1 381 ? 1.218 -23.582 -19.267 1.00 96.12 381 PRO A O 1
ATOM 3034 N N . ALA A 1 382 ? 1.494 -24.995 -21.000 1.00 95.44 382 ALA A N 1
ATOM 3035 C CA . ALA A 1 382 ? 1.402 -26.215 -20.209 1.00 95.44 382 ALA A CA 1
ATOM 3036 C C . ALA A 1 382 ? 2.646 -26.415 -19.331 1.00 95.44 382 ALA A C 1
ATOM 3038 O O . ALA A 1 382 ? 2.534 -26.910 -18.211 1.00 95.44 382 ALA A O 1
ATOM 3039 N N . SER A 1 383 ? 3.815 -25.999 -19.819 1.00 96.19 383 SER A N 1
ATOM 3040 C CA . SER A 1 383 ? 5.103 -26.121 -19.124 1.00 96.19 383 SER A CA 1
ATOM 3041 C C . SER A 1 383 ? 5.650 -24.803 -18.568 1.00 96.19 383 SER A C 1
ATOM 3043 O O . SER A 1 383 ? 6.690 -24.817 -17.908 1.00 96.19 383 SER A O 1
ATOM 3045 N N . PHE A 1 384 ? 4.958 -23.681 -18.791 1.00 95.31 384 PHE A N 1
ATOM 3046 C CA . PHE A 1 384 ? 5.393 -22.361 -18.339 1.00 95.31 384 PHE A CA 1
ATOM 3047 C C . PHE A 1 384 ? 5.436 -22.247 -16.811 1.00 95.31 384 PHE A C 1
ATOM 3049 O O . PHE A 1 384 ? 4.429 -22.431 -16.120 1.00 95.31 384 PHE A O 1
ATOM 3056 N N . ILE A 1 385 ? 6.601 -21.873 -16.287 1.00 92.75 385 ILE A N 1
ATOM 3057 C CA . ILE A 1 385 ? 6.849 -21.654 -14.865 1.00 92.75 385 ILE A CA 1
ATOM 3058 C C . ILE A 1 385 ? 7.647 -20.372 -14.628 1.00 92.75 385 ILE A C 1
ATOM 3060 O O . ILE A 1 385 ? 8.564 -20.022 -15.371 1.00 92.75 385 ILE A O 1
ATOM 3064 N N . ILE A 1 386 ? 7.329 -19.686 -13.532 1.00 91.56 386 ILE A N 1
ATOM 3065 C CA . ILE A 1 386 ? 8.058 -18.496 -13.087 1.00 91.56 386 ILE A CA 1
ATOM 3066 C C . ILE A 1 386 ? 9.233 -18.936 -12.222 1.00 91.56 386 ILE A C 1
ATOM 3068 O O . ILE A 1 386 ? 9.063 -19.680 -11.250 1.00 91.56 386 ILE A O 1
ATOM 3072 N N . LEU A 1 387 ? 10.430 -18.463 -12.559 1.00 91.38 387 LEU A N 1
ATOM 3073 C CA . LEU A 1 387 ? 11.638 -18.776 -11.815 1.00 91.38 387 LEU A CA 1
ATOM 3074 C C . LEU A 1 387 ? 11.715 -17.899 -10.564 1.00 91.38 387 LEU A C 1
ATOM 3076 O O . LEU A 1 387 ? 11.468 -16.691 -10.594 1.00 91.38 387 LEU A O 1
ATOM 3080 N N . LYS A 1 388 ? 12.070 -18.528 -9.446 1.00 88.94 388 LYS A N 1
ATOM 3081 C CA . LYS A 1 388 ? 12.226 -17.877 -8.144 1.00 88.94 388 LYS A CA 1
ATOM 3082 C C . LYS A 1 388 ? 13.687 -17.886 -7.722 1.00 88.94 388 LYS A C 1
ATOM 3084 O O . LYS A 1 388 ? 14.419 -18.822 -8.046 1.00 88.94 388 LYS A O 1
ATOM 3089 N N . LYS A 1 389 ? 14.089 -16.887 -6.942 1.00 88.44 389 LYS A N 1
ATOM 3090 C CA . LYS A 1 389 ? 15.390 -16.848 -6.266 1.00 88.44 389 LYS A CA 1
ATOM 3091 C C . LYS A 1 389 ? 15.157 -16.570 -4.788 1.00 88.44 389 LYS A C 1
ATOM 3093 O O . LYS A 1 389 ? 14.476 -15.616 -4.445 1.00 88.44 389 LYS A O 1
ATOM 3098 N N . ASP A 1 390 ? 15.683 -17.440 -3.929 1.00 87.19 390 ASP A N 1
ATOM 3099 C CA . ASP A 1 390 ? 15.531 -17.367 -2.465 1.00 87.19 390 ASP A CA 1
ATOM 3100 C C . ASP A 1 390 ? 14.064 -17.267 -1.999 1.00 87.19 390 ASP A C 1
ATOM 3102 O O . ASP A 1 390 ? 13.738 -16.586 -1.034 1.00 87.19 390 ASP A O 1
ATOM 3106 N N . GLY A 1 391 ? 13.156 -17.940 -2.715 1.00 83.81 391 GLY A N 1
ATOM 3107 C CA . GLY A 1 391 ? 11.714 -17.901 -2.447 1.00 83.81 391 GLY A CA 1
ATOM 3108 C C . GLY A 1 391 ? 10.996 -16.658 -2.986 1.00 83.81 391 GLY A C 1
ATOM 3109 O O . GLY A 1 391 ? 9.765 -16.646 -3.025 1.00 83.81 391 GLY A O 1
ATOM 3110 N N . GLU A 1 392 ? 11.731 -15.656 -3.465 1.00 83.19 392 GLU A N 1
ATOM 3111 C CA . GLU A 1 392 ? 11.183 -14.448 -4.073 1.00 83.19 392 GLU A CA 1
ATOM 3112 C C . GLU A 1 392 ? 10.933 -14.637 -5.578 1.00 83.19 392 GLU A C 1
ATOM 3114 O O . GLU A 1 392 ? 11.625 -15.390 -6.271 1.00 83.19 392 GLU A O 1
ATOM 3119 N N . PHE A 1 393 ? 9.905 -13.960 -6.089 1.00 83.25 393 PHE A N 1
ATOM 3120 C CA . PHE A 1 393 ? 9.554 -13.995 -7.504 1.00 83.25 393 PHE A CA 1
ATOM 3121 C C . PHE A 1 393 ? 10.441 -13.075 -8.342 1.00 83.25 393 PHE A C 1
ATOM 3123 O O . PHE A 1 393 ? 10.712 -11.936 -7.962 1.00 83.25 393 PHE A O 1
ATOM 3130 N N . THR A 1 394 ? 10.809 -13.542 -9.533 1.00 87.31 394 THR A N 1
ATOM 3131 C CA . THR A 1 394 ? 11.725 -12.838 -10.438 1.00 87.31 394 THR A CA 1
ATOM 3132 C C . THR A 1 394 ? 11.040 -12.535 -11.778 1.00 87.31 394 THR A C 1
ATOM 3134 O O . THR A 1 394 ? 10.045 -13.183 -12.093 1.00 87.31 394 THR A O 1
ATOM 3137 N N . PRO A 1 395 ? 11.547 -11.579 -12.585 1.00 88.56 395 PRO A N 1
ATOM 3138 C CA . PRO A 1 395 ? 11.092 -11.354 -13.966 1.00 88.56 395 PRO A CA 1
ATOM 3139 C C . PRO A 1 395 ? 11.400 -12.522 -14.920 1.00 88.56 395 PRO A C 1
ATOM 3141 O O . PRO A 1 395 ? 11.014 -12.478 -16.085 1.00 88.56 395 PRO A O 1
ATOM 3144 N N . TRP A 1 396 ? 12.113 -13.550 -14.456 1.00 91.94 396 TRP A N 1
ATOM 3145 C CA . TRP A 1 396 ? 12.519 -14.682 -15.274 1.00 91.94 396 TRP A CA 1
ATOM 3146 C C . TRP A 1 396 ? 11.493 -15.805 -15.210 1.00 91.94 396 TRP A C 1
ATOM 3148 O O . TRP A 1 396 ? 10.966 -16.150 -14.151 1.00 91.94 396 TRP A O 1
ATOM 3158 N N . SER A 1 397 ? 11.257 -16.429 -16.352 1.00 93.62 397 SER A N 1
ATOM 3159 C CA . SER A 1 397 ? 10.389 -17.595 -16.484 1.00 93.62 397 SER A CA 1
ATOM 3160 C C . SER A 1 397 ? 10.986 -18.567 -17.492 1.00 93.62 397 SER A C 1
ATOM 3162 O O . SER A 1 397 ? 11.964 -18.255 -18.172 1.00 93.62 397 SER A O 1
ATOM 3164 N N . LYS A 1 398 ? 10.462 -19.784 -17.537 1.00 95.25 398 LYS A N 1
ATOM 3165 C CA . LYS A 1 398 ? 10.840 -20.765 -18.548 1.00 95.25 398 LYS A CA 1
ATOM 3166 C C . LYS A 1 398 ? 9.670 -21.658 -18.885 1.00 95.25 398 LYS A C 1
ATOM 3168 O O . LYS A 1 398 ? 8.771 -21.839 -18.068 1.00 95.25 398 LYS A O 1
ATOM 3173 N N . ASP A 1 399 ? 9.740 -22.259 -20.052 1.00 96.25 399 ASP A N 1
ATOM 3174 C CA . ASP A 1 399 ? 8.919 -23.398 -20.419 1.00 96.25 399 ASP A CA 1
ATOM 3175 C C . ASP A 1 399 ? 9.830 -24.569 -20.827 1.00 96.25 399 ASP A C 1
ATOM 3177 O O . ASP A 1 399 ? 11.026 -24.585 -20.511 1.00 96.25 399 ASP A O 1
ATOM 3181 N N . LYS A 1 400 ? 9.273 -25.586 -21.485 1.00 95.31 400 LYS A N 1
ATOM 3182 C CA . LYS A 1 400 ? 10.041 -26.748 -21.957 1.00 95.31 400 LYS A CA 1
ATOM 3183 C C . LYS A 1 400 ? 11.039 -26.439 -23.090 1.00 95.31 400 LYS A C 1
ATOM 3185 O O . LYS A 1 400 ? 11.898 -27.274 -23.355 1.00 95.31 400 LYS A O 1
ATOM 3190 N N . ASN A 1 401 ? 10.907 -25.298 -23.767 1.00 94.56 401 ASN A N 1
ATOM 3191 C CA . ASN A 1 401 ? 11.639 -24.931 -24.983 1.00 94.56 401 ASN A CA 1
ATOM 3192 C C . ASN A 1 401 ? 12.558 -23.715 -24.800 1.00 94.56 401 ASN A C 1
ATOM 3194 O O . ASN A 1 401 ? 13.606 -23.657 -25.434 1.00 94.56 401 ASN A O 1
ATOM 3198 N N . ASN A 1 402 ? 12.171 -22.748 -23.964 1.00 95.38 402 ASN A N 1
ATOM 3199 C CA . ASN A 1 402 ? 12.803 -21.440 -23.863 1.00 95.38 402 ASN A CA 1
ATOM 3200 C C . ASN A 1 402 ? 12.913 -20.940 -22.416 1.00 95.38 402 ASN A C 1
ATOM 3202 O O . ASN A 1 402 ? 12.117 -21.274 -21.535 1.00 95.38 402 ASN A O 1
ATOM 3206 N N . VAL A 1 403 ? 13.884 -20.054 -22.204 1.00 96.19 403 VAL A N 1
ATOM 3207 C CA . VAL A 1 403 ? 13.937 -19.149 -21.051 1.00 96.19 403 VAL A CA 1
ATOM 3208 C C . VAL A 1 403 ? 13.406 -17.790 -21.497 1.00 96.19 403 VAL A C 1
ATOM 3210 O O . VAL A 1 403 ? 13.697 -17.346 -22.606 1.00 96.19 403 VAL A O 1
ATOM 3213 N N . PHE A 1 404 ? 12.657 -17.120 -20.629 1.00 94.69 404 PHE A N 1
ATOM 3214 C CA . PHE A 1 404 ? 12.072 -15.810 -20.884 1.00 94.69 404 PHE A CA 1
ATOM 3215 C C . PHE A 1 404 ? 12.485 -14.807 -19.812 1.00 94.69 404 PHE A C 1
ATOM 3217 O O . PHE A 1 404 ? 12.623 -15.139 -18.628 1.00 94.69 404 PHE A O 1
ATOM 3224 N N . PHE A 1 405 ? 12.625 -13.559 -20.236 1.00 92.06 405 PHE A N 1
ATOM 3225 C CA . PHE A 1 405 ? 12.676 -12.392 -19.374 1.00 92.06 405 PHE A CA 1
ATOM 3226 C C . PHE A 1 405 ? 11.457 -11.533 -19.702 1.00 92.06 405 PHE A C 1
ATOM 3228 O O . PHE A 1 405 ? 11.345 -11.055 -20.826 1.00 92.06 405 PHE A O 1
ATOM 3235 N N . GLU A 1 406 ? 10.557 -11.348 -18.735 1.00 91.06 406 GLU A N 1
ATOM 3236 C CA . GLU A 1 406 ? 9.292 -10.631 -18.944 1.00 91.06 406 GLU A CA 1
ATOM 3237 C C . GLU A 1 406 ? 8.469 -11.245 -20.098 1.00 91.06 406 GLU A C 1
ATOM 3239 O O . GLU A 1 406 ? 8.006 -12.381 -19.967 1.00 91.06 406 GLU A O 1
ATOM 3244 N N . ASP A 1 407 ? 8.292 -10.523 -21.203 1.00 89.19 407 ASP A N 1
ATOM 3245 C CA . ASP A 1 407 ? 7.601 -10.936 -22.431 1.00 89.19 407 ASP A CA 1
ATOM 3246 C C . ASP A 1 407 ? 8.545 -11.425 -23.549 1.00 89.19 407 ASP A C 1
ATOM 3248 O O . ASP A 1 407 ? 8.082 -11.868 -24.603 1.00 89.19 407 ASP A O 1
ATOM 3252 N N . GLY A 1 408 ? 9.863 -11.380 -23.332 1.00 90.75 408 GLY A N 1
ATOM 3253 C CA . GLY A 1 408 ? 10.878 -11.693 -24.338 1.00 90.75 408 GLY A CA 1
ATOM 3254 C C . GLY A 1 408 ? 11.554 -13.053 -24.152 1.00 90.75 408 GLY A C 1
ATOM 3255 O O . GLY A 1 408 ? 11.909 -13.445 -23.040 1.00 90.75 408 GLY A O 1
ATOM 3256 N N . VAL A 1 409 ? 11.804 -13.755 -25.263 1.00 93.50 409 VAL A N 1
ATOM 3257 C CA . VAL A 1 409 ? 12.652 -14.961 -25.294 1.00 93.50 409 VAL A CA 1
ATOM 3258 C C . VAL A 1 409 ? 14.118 -14.573 -25.091 1.00 93.50 409 VAL A C 1
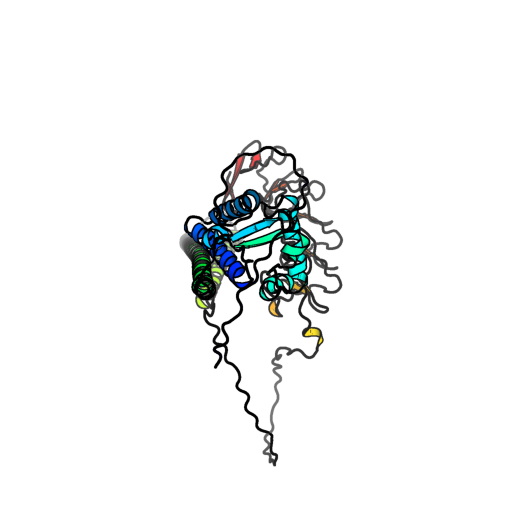ATOM 3260 O O . VAL A 1 409 ? 14.627 -13.644 -25.717 1.00 93.50 409 VAL A O 1
ATOM 3263 N N . VAL A 1 410 ? 14.815 -15.318 -24.239 1.00 93.25 410 VAL A N 1
ATOM 3264 C CA . VAL A 1 410 ? 16.245 -15.151 -23.970 1.00 93.25 410 VAL A CA 1
ATOM 3265 C C . VAL A 1 410 ? 17.021 -16.041 -24.931 1.00 93.25 410 VAL A C 1
ATOM 3267 O O . VAL A 1 410 ? 17.121 -17.255 -24.747 1.00 93.25 410 VAL A O 1
ATOM 3270 N N . ASN A 1 411 ? 17.572 -15.432 -25.977 1.00 88.19 411 ASN A N 1
ATOM 3271 C CA . ASN A 1 411 ? 18.286 -16.170 -27.012 1.00 88.19 411 ASN A CA 1
ATOM 3272 C C . ASN A 1 411 ? 19.535 -16.867 -26.452 1.00 88.19 411 ASN A C 1
ATOM 3274 O O . ASN A 1 411 ? 20.349 -16.261 -25.751 1.00 88.19 411 ASN A O 1
ATOM 3278 N N . SER A 1 412 ? 19.708 -18.136 -26.829 1.00 85.50 412 SER A N 1
ATOM 3279 C CA . SER A 1 412 ? 20.891 -18.951 -26.517 1.00 85.50 412 SER A CA 1
ATOM 3280 C C . SER A 1 412 ? 21.143 -19.203 -25.024 1.00 85.50 412 SER A C 1
ATOM 3282 O O . SER A 1 412 ? 22.284 -19.491 -24.653 1.00 85.50 412 SER A O 1
ATOM 3284 N N . ALA A 1 413 ? 20.107 -19.100 -24.184 1.00 91.06 413 ALA A N 1
ATOM 3285 C CA . ALA A 1 413 ? 20.158 -19.517 -22.786 1.00 91.06 413 ALA A CA 1
ATOM 3286 C C . ALA A 1 413 ? 20.060 -21.039 -22.650 1.00 91.06 413 ALA A C 1
ATOM 3288 O O . ALA A 1 413 ? 19.188 -21.674 -23.244 1.00 91.06 413 ALA A O 1
ATOM 3289 N N . ASP A 1 414 ? 20.927 -21.626 -21.826 1.00 92.75 414 ASP A N 1
ATOM 3290 C CA . ASP A 1 414 ? 20.852 -23.053 -21.515 1.00 92.75 414 ASP A CA 1
ATOM 3291 C C . ASP A 1 414 ? 19.728 -23.330 -20.501 1.00 92.75 414 ASP A C 1
ATOM 3293 O O . ASP A 1 414 ? 19.836 -23.004 -19.319 1.00 92.75 414 ASP A O 1
ATOM 3297 N N . LEU A 1 415 ? 18.639 -23.960 -20.956 1.00 92.75 415 LEU A N 1
ATOM 3298 C CA . LEU A 1 415 ? 17.438 -24.224 -20.146 1.00 92.75 415 LEU A CA 1
ATOM 3299 C C . LEU A 1 415 ? 17.706 -25.004 -18.851 1.00 92.75 415 LEU A C 1
ATOM 3301 O O . LEU A 1 415 ? 16.970 -24.855 -17.865 1.00 92.75 415 LEU A O 1
ATOM 3305 N N . ASN A 1 416 ? 18.711 -25.879 -18.875 1.00 91.94 416 ASN A N 1
ATOM 3306 C CA . ASN A 1 416 ? 18.983 -26.827 -17.801 1.00 91.94 416 ASN A CA 1
ATOM 3307 C C . ASN A 1 416 ? 19.754 -26.178 -16.651 1.00 91.94 416 ASN A C 1
ATOM 3309 O O . ASN A 1 416 ? 19.537 -26.527 -15.490 1.00 91.94 416 ASN A O 1
ATOM 3313 N N . SER A 1 417 ? 20.633 -25.227 -16.961 1.00 94.31 417 SER A N 1
ATOM 3314 C CA . SER A 1 417 ? 21.497 -24.557 -15.989 1.00 94.31 417 SER A CA 1
ATOM 3315 C C . SER A 1 417 ? 21.120 -23.105 -15.711 1.00 94.31 417 SER A C 1
ATOM 3317 O O . SER A 1 417 ? 21.645 -22.524 -14.753 1.00 94.31 417 SER A O 1
ATOM 3319 N N . PHE A 1 418 ? 20.199 -22.524 -16.488 1.00 96.12 418 PHE A N 1
ATOM 3320 C CA . PHE A 1 418 ? 19.752 -21.155 -16.277 1.00 96.12 418 PHE A CA 1
ATOM 3321 C C . PHE A 1 418 ? 19.124 -20.963 -14.894 1.00 96.12 418 PHE A C 1
ATOM 3323 O O . PHE A 1 418 ? 18.224 -21.696 -14.470 1.00 96.12 418 PHE A O 1
ATOM 3330 N N . LYS A 1 419 ? 19.559 -19.907 -14.209 1.00 94.25 419 LYS A N 1
ATOM 3331 C CA . LYS A 1 419 ? 19.016 -19.474 -12.926 1.00 94.25 419 LYS A CA 1
ATOM 3332 C C . LYS A 1 419 ? 18.987 -17.949 -12.808 1.00 94.25 419 LYS A C 1
ATOM 3334 O O . LYS A 1 419 ? 19.962 -17.284 -13.174 1.00 94.25 419 LYS A O 1
ATOM 3339 N N . PRO A 1 420 ? 17.909 -17.380 -12.240 1.00 93.25 420 PRO A N 1
ATOM 3340 C CA . PRO A 1 420 ? 17.896 -15.978 -11.857 1.00 93.25 420 PRO A CA 1
ATOM 3341 C C . PRO A 1 420 ? 18.906 -15.734 -10.733 1.00 93.25 420 PRO A C 1
ATOM 3343 O O . PRO A 1 420 ? 19.097 -16.571 -9.846 1.00 93.25 420 PRO A O 1
ATOM 3346 N N . LEU A 1 421 ? 19.551 -14.572 -10.758 1.00 89.25 421 LEU A N 1
ATOM 3347 C CA . LEU A 1 421 ? 20.533 -14.188 -9.745 1.00 89.25 421 LEU A CA 1
ATOM 3348 C C . LEU A 1 421 ? 20.005 -13.133 -8.767 1.00 89.25 421 LEU A C 1
ATOM 3350 O O . LEU A 1 421 ? 20.578 -12.978 -7.691 1.00 89.25 421 LEU A O 1
ATOM 3354 N N . SER A 1 422 ? 18.904 -12.451 -9.093 1.00 76.81 422 SER A N 1
ATOM 3355 C CA . SER A 1 422 ? 18.222 -11.515 -8.196 1.00 76.81 422 SER A CA 1
ATOM 3356 C C . SER A 1 422 ? 16.840 -12.026 -7.772 1.00 76.81 422 SER A C 1
ATOM 3358 O O . SER A 1 422 ? 16.068 -12.503 -8.600 1.00 76.81 422 SER A O 1
ATOM 3360 N N . GLY A 1 423 ? 16.549 -11.943 -6.467 1.00 63.38 423 GLY A N 1
ATOM 3361 C CA . GLY A 1 423 ? 15.261 -12.339 -5.869 1.00 63.38 423 GLY A CA 1
ATOM 3362 C C . GLY A 1 423 ? 14.207 -11.240 -5.875 1.00 63.38 423 GLY A C 1
ATOM 3363 O O . GLY A 1 423 ? 13.035 -11.511 -6.117 1.00 63.38 423 GLY A O 1
ATOM 3364 N N . LYS A 1 424 ? 14.610 -9.978 -5.708 1.00 69.50 424 LYS A N 1
ATOM 3365 C CA . LYS A 1 424 ? 13.653 -8.871 -5.645 1.00 69.50 424 LYS A CA 1
ATOM 3366 C C . LYS A 1 424 ? 13.178 -8.515 -7.046 1.00 69.50 424 LYS A C 1
ATOM 3368 O O . LYS A 1 424 ? 13.974 -8.078 -7.878 1.00 69.50 424 LYS A O 1
ATOM 3373 N N . PHE A 1 425 ? 11.877 -8.676 -7.286 1.00 61.66 425 PHE A N 1
ATOM 3374 C CA . PHE A 1 425 ? 11.221 -8.324 -8.544 1.00 61.66 425 PHE A CA 1
ATOM 3375 C C . PHE A 1 425 ? 11.650 -6.924 -9.026 1.00 61.66 425 PHE A C 1
ATOM 3377 O O . PHE A 1 425 ? 11.564 -5.956 -8.269 1.00 61.66 425 PHE A O 1
ATOM 3384 N N . ARG A 1 426 ? 12.137 -6.828 -10.275 1.00 65.19 426 ARG A N 1
ATOM 3385 C CA . ARG A 1 426 ? 12.698 -5.616 -10.917 1.00 65.19 426 ARG A CA 1
ATOM 3386 C C . ARG A 1 426 ? 13.969 -5.017 -10.288 1.00 65.19 426 ARG A C 1
ATOM 3388 O O . ARG A 1 426 ? 14.401 -3.950 -10.721 1.00 65.19 426 ARG A O 1
ATOM 3395 N N . LYS A 1 427 ? 14.615 -5.684 -9.323 1.00 69.44 427 LYS A N 1
ATOM 3396 C CA . LYS A 1 427 ? 15.942 -5.287 -8.826 1.00 69.44 427 LYS A CA 1
ATOM 3397 C C . LYS A 1 427 ? 17.030 -6.053 -9.576 1.00 69.44 427 LYS A C 1
ATOM 3399 O O . LYS A 1 427 ? 17.051 -7.283 -9.570 1.00 69.44 427 LYS A O 1
ATOM 3404 N N . ASN A 1 428 ? 17.953 -5.313 -10.182 1.00 74.50 428 ASN A N 1
ATOM 3405 C CA . ASN A 1 428 ? 19.187 -5.768 -10.833 1.00 74.50 428 ASN A CA 1
ATOM 3406 C C . ASN A 1 428 ? 19.019 -6.757 -12.020 1.00 74.50 428 ASN A C 1
ATOM 3408 O O . ASN A 1 428 ? 19.938 -6.857 -12.808 1.00 74.50 428 ASN A O 1
ATOM 3412 N N . ASN A 1 429 ? 17.872 -7.428 -12.215 1.00 85.88 429 ASN A N 1
ATOM 3413 C CA . ASN A 1 429 ? 17.459 -8.185 -13.416 1.00 85.88 429 ASN A CA 1
ATOM 3414 C C . ASN A 1 429 ? 18.536 -9.069 -14.079 1.00 85.88 429 ASN A C 1
ATOM 3416 O O . ASN A 1 429 ? 18.584 -9.183 -15.305 1.00 85.88 429 ASN A O 1
ATOM 3420 N N . TRP A 1 430 ? 19.382 -9.707 -13.271 1.00 90.38 430 TRP A N 1
ATOM 3421 C CA . TRP A 1 430 ? 20.443 -10.595 -13.738 1.00 90.38 430 TRP A CA 1
ATOM 3422 C C . TRP A 1 430 ? 20.003 -12.059 -13.699 1.00 90.38 430 TRP A C 1
ATOM 3424 O O . TRP A 1 430 ? 19.290 -12.494 -12.788 1.00 90.38 430 TRP A O 1
ATOM 3434 N N . GLY A 1 431 ? 20.500 -12.830 -14.655 1.00 92.56 431 GLY A N 1
ATOM 3435 C CA . GLY A 1 431 ? 20.410 -14.282 -14.713 1.00 92.56 431 GLY A CA 1
ATOM 3436 C C . GLY A 1 431 ? 21.721 -14.858 -15.233 1.00 92.56 431 GLY A C 1
ATOM 3437 O O . GLY A 1 431 ? 22.536 -14.140 -15.810 1.00 92.56 431 GLY A O 1
ATOM 3438 N N . LYS A 1 432 ? 21.958 -16.146 -15.013 1.00 93.81 432 LYS A N 1
ATOM 3439 C CA . LYS A 1 432 ? 23.093 -16.835 -15.630 1.00 93.81 432 LYS A CA 1
ATOM 3440 C C . LYS A 1 432 ? 22.782 -18.282 -15.917 1.00 93.81 432 LYS A C 1
ATOM 3442 O O . LYS A 1 432 ? 21.980 -18.890 -15.213 1.00 93.81 432 LYS A O 1
ATOM 3447 N N . ASP A 1 433 ? 23.495 -18.824 -16.883 1.00 94.44 433 ASP A N 1
ATOM 3448 C CA . ASP A 1 433 ? 23.660 -20.259 -17.057 1.00 94.44 433 ASP A CA 1
ATOM 3449 C C . ASP A 1 433 ? 25.123 -20.651 -16.778 1.00 94.44 433 ASP A C 1
ATOM 3451 O O . ASP A 1 433 ? 25.892 -19.864 -16.212 1.00 94.44 433 ASP A O 1
ATOM 3455 N N . ASN A 1 434 ? 25.515 -21.882 -17.105 1.00 91.50 434 ASN A N 1
ATOM 3456 C CA . ASN A 1 434 ? 26.884 -22.356 -16.874 1.00 91.50 434 ASN A CA 1
ATOM 3457 C C . ASN A 1 434 ? 27.946 -21.659 -17.741 1.00 91.50 434 ASN A C 1
ATOM 3459 O O . ASN A 1 434 ? 29.134 -21.743 -17.433 1.00 91.50 434 ASN A O 1
ATOM 3463 N N . THR A 1 435 ? 27.546 -21.011 -18.830 1.00 90.12 435 THR A N 1
ATOM 3464 C CA . THR A 1 435 ? 28.452 -20.458 -19.842 1.00 90.12 435 THR A CA 1
ATOM 3465 C C . THR A 1 435 ? 28.379 -18.943 -19.937 1.00 90.12 435 THR A C 1
ATOM 3467 O O . THR A 1 435 ? 29.355 -18.308 -20.321 1.00 90.12 435 THR A O 1
ATOM 3470 N N . SER A 1 436 ? 27.248 -18.336 -19.590 1.00 93.44 436 SER A N 1
ATOM 3471 C CA . SER A 1 436 ? 26.939 -16.951 -19.934 1.00 93.44 436 SER A CA 1
ATOM 3472 C C . SER A 1 436 ? 26.136 -16.250 -18.846 1.00 93.44 436 SER A C 1
ATOM 3474 O O . SER A 1 436 ? 25.392 -16.869 -18.080 1.00 93.44 436 SER A O 1
ATOM 3476 N N . VAL A 1 437 ? 26.292 -14.929 -18.795 1.00 93.38 437 VAL A N 1
ATOM 3477 C CA . VAL A 1 437 ? 25.526 -14.036 -17.923 1.00 93.38 437 VAL A CA 1
ATOM 3478 C C . VAL A 1 437 ? 24.545 -13.242 -18.775 1.00 93.38 437 VAL A C 1
ATOM 3480 O O . VAL A 1 437 ? 24.854 -12.846 -19.898 1.00 93.38 437 VAL A O 1
ATOM 3483 N N . TYR A 1 438 ? 23.356 -13.016 -18.228 1.00 92.50 438 TYR A N 1
ATOM 3484 C CA . TYR A 1 438 ? 22.265 -12.318 -18.885 1.00 92.50 438 TYR A CA 1
ATOM 3485 C C . TYR A 1 438 ? 21.785 -11.164 -18.018 1.00 92.50 438 TYR A C 1
ATOM 3487 O O . TYR A 1 438 ? 21.628 -11.311 -16.803 1.00 92.50 438 TYR A O 1
ATOM 3495 N N . HIS A 1 439 ? 21.484 -10.037 -18.647 1.00 90.12 439 HIS A N 1
ATOM 3496 C CA . HIS A 1 439 ? 20.888 -8.882 -17.991 1.00 90.12 439 HIS A CA 1
ATOM 3497 C C . HIS A 1 439 ? 19.697 -8.402 -18.810 1.00 90.12 439 HIS A C 1
ATOM 3499 O O . HIS A 1 439 ? 19.834 -8.105 -19.994 1.00 90.12 439 HIS A O 1
ATOM 3505 N N . LYS A 1 440 ? 18.512 -8.363 -18.187 1.00 88.44 440 LYS A N 1
ATOM 3506 C CA . LYS A 1 440 ? 17.248 -7.996 -18.855 1.00 88.44 440 LYS A CA 1
ATOM 3507 C C . LYS A 1 440 ? 17.006 -8.766 -20.165 1.00 88.44 440 LYS A C 1
ATOM 3509 O O . LYS A 1 440 ? 16.649 -8.188 -21.183 1.00 88.44 440 LYS A O 1
ATOM 3514 N N . GLY A 1 441 ? 17.285 -10.070 -20.140 1.00 89.88 441 GLY A N 1
ATOM 3515 C CA . GLY A 1 441 ? 17.151 -10.961 -21.297 1.00 89.88 441 GLY A CA 1
ATOM 3516 C C . GLY A 1 441 ? 18.265 -1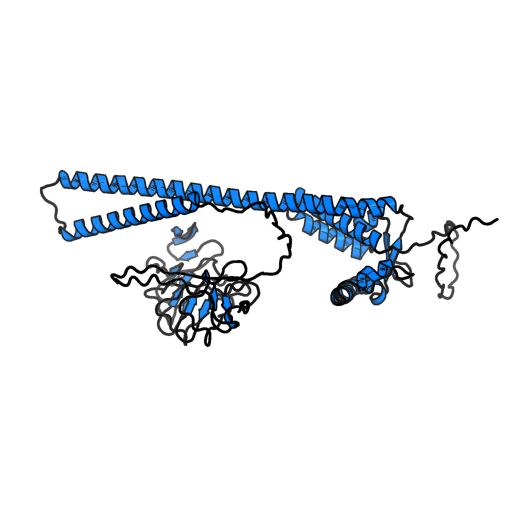0.869 -22.348 1.00 89.88 441 GLY A C 1
ATOM 3517 O O . GLY A 1 441 ? 18.285 -11.681 -23.268 1.00 89.88 441 GLY A O 1
ATOM 3518 N N . VAL A 1 442 ? 19.224 -9.949 -22.207 1.00 90.06 442 VAL A N 1
ATOM 3519 C CA . VAL A 1 442 ? 20.356 -9.807 -23.136 1.00 90.06 442 VAL A CA 1
ATOM 3520 C C . VAL A 1 442 ? 21.546 -10.624 -22.648 1.00 90.06 442 VAL A C 1
ATOM 3522 O O . VAL A 1 442 ? 21.924 -10.536 -21.481 1.00 90.06 442 VAL A O 1
ATOM 3525 N N . LYS A 1 443 ? 22.137 -11.416 -23.545 1.00 91.81 443 LYS A N 1
ATOM 3526 C CA . LYS A 1 443 ? 23.349 -12.205 -23.296 1.00 91.81 443 LYS A CA 1
ATOM 3527 C C . LYS A 1 443 ? 24.598 -11.323 -23.341 1.00 91.81 443 LYS A C 1
ATOM 3529 O O . LYS A 1 443 ? 24.789 -10.586 -24.304 1.00 91.81 443 LYS A O 1
ATOM 3534 N N . HIS A 1 444 ? 25.469 -11.469 -22.347 1.00 89.06 444 HIS A N 1
ATOM 3535 C CA . HIS A 1 444 ? 26.768 -10.803 -22.273 1.00 89.06 444 HIS A CA 1
ATOM 3536 C C . HIS A 1 444 ? 27.894 -11.831 -22.396 1.00 89.06 444 HIS A C 1
ATOM 3538 O O . HIS A 1 444 ? 28.064 -12.684 -21.523 1.00 89.06 444 HIS A O 1
ATOM 3544 N N . ASN A 1 445 ? 28.650 -11.765 -23.493 1.00 84.25 445 ASN A N 1
ATOM 3545 C CA . ASN A 1 445 ? 29.710 -12.733 -23.811 1.00 84.25 445 ASN A CA 1
ATOM 3546 C C . ASN A 1 445 ? 31.048 -12.374 -23.148 1.00 84.25 445 ASN A C 1
ATOM 3548 O O . ASN A 1 445 ? 31.914 -13.224 -22.975 1.00 84.25 445 ASN A O 1
ATOM 3552 N N . GLU A 1 446 ? 31.217 -11.104 -22.799 1.00 86.31 446 GLU A N 1
ATOM 3553 C CA . GLU A 1 446 ? 32.409 -10.524 -22.190 1.00 86.31 446 GLU A CA 1
ATOM 3554 C C . GLU A 1 446 ? 32.487 -10.736 -20.671 1.00 86.31 446 GLU A C 1
ATOM 3556 O O . GLU A 1 446 ? 33.552 -10.538 -20.084 1.00 86.31 446 GLU A O 1
ATOM 3561 N N . ILE A 1 447 ? 31.372 -11.127 -20.045 1.00 90.31 447 ILE A N 1
ATOM 3562 C CA . ILE A 1 447 ? 31.269 -11.331 -18.599 1.00 90.31 447 ILE A CA 1
ATOM 3563 C C . ILE A 1 447 ? 31.676 -12.762 -18.251 1.00 90.31 447 ILE A C 1
ATOM 3565 O O . ILE A 1 447 ? 31.130 -13.733 -18.780 1.00 90.31 447 ILE A O 1
ATOM 3569 N N . ASP A 1 448 ? 32.598 -12.905 -17.301 1.00 89.62 448 ASP A N 1
ATOM 3570 C CA . ASP A 1 448 ? 33.028 -14.217 -16.819 1.00 89.62 448 ASP A CA 1
ATOM 3571 C C . ASP A 1 448 ? 31.956 -14.832 -15.897 1.00 89.62 448 ASP A C 1
ATOM 3573 O O . ASP A 1 448 ? 31.838 -14.502 -14.717 1.00 89.62 448 ASP A O 1
ATOM 3577 N N . SER A 1 449 ? 31.161 -15.757 -16.441 1.00 90.38 449 SER A N 1
ATOM 3578 C CA . SER A 1 449 ? 30.024 -16.393 -15.748 1.00 90.38 449 SER A CA 1
ATOM 3579 C C . SER A 1 449 ? 30.398 -17.212 -14.505 1.00 90.38 449 SER A C 1
ATOM 3581 O O . SER A 1 449 ? 29.563 -17.395 -13.601 1.00 90.38 449 SER A O 1
ATOM 3583 N N . GLN A 1 450 ? 31.644 -17.686 -14.436 1.00 90.88 450 GLN A N 1
ATOM 3584 C CA . GLN A 1 450 ? 32.162 -18.501 -13.336 1.00 90.88 450 GLN A CA 1
ATOM 3585 C C . GLN A 1 450 ? 32.448 -17.646 -12.101 1.00 90.88 450 GLN A C 1
ATOM 3587 O O . GLN A 1 450 ? 32.113 -18.042 -10.985 1.00 90.88 450 GLN A O 1
ATOM 3592 N N . THR A 1 451 ? 33.008 -16.455 -12.308 1.00 92.75 451 THR A N 1
ATOM 3593 C CA . THR A 1 451 ? 33.394 -15.517 -11.243 1.00 92.75 451 THR A CA 1
ATOM 3594 C C . THR A 1 451 ? 32.373 -14.409 -10.999 1.00 92.75 451 THR A C 1
ATOM 3596 O O . THR A 1 451 ? 32.536 -13.642 -10.055 1.00 92.75 451 THR A O 1
ATOM 3599 N N . PHE A 1 452 ? 31.303 -14.345 -11.796 1.00 92.06 452 PHE A N 1
ATOM 3600 C CA . PHE A 1 452 ? 30.264 -13.327 -11.671 1.00 92.06 452 PHE A CA 1
ATOM 3601 C C . PHE A 1 452 ? 29.496 -13.398 -10.342 1.00 92.06 452 PHE A C 1
ATOM 3603 O O . PHE A 1 452 ? 28.876 -14.421 -10.011 1.00 92.06 452 PHE A O 1
ATOM 3610 N N . VAL A 1 453 ? 29.471 -12.273 -9.622 1.00 89.31 453 VAL A N 1
ATOM 3611 C CA . VAL A 1 453 ? 28.797 -12.089 -8.332 1.00 89.31 453 VAL A CA 1
ATOM 3612 C C . VAL A 1 453 ? 27.993 -10.788 -8.333 1.00 89.31 453 VAL A C 1
ATOM 3614 O O . VAL A 1 453 ? 28.445 -9.751 -8.810 1.00 89.31 453 VAL A O 1
ATOM 3617 N N . ILE A 1 454 ? 26.799 -10.830 -7.738 1.00 86.88 454 ILE A N 1
ATOM 3618 C CA . ILE A 1 454 ? 25.964 -9.646 -7.508 1.00 86.88 454 ILE A CA 1
ATOM 3619 C C . ILE A 1 454 ? 26.215 -9.117 -6.100 1.00 86.88 454 ILE A C 1
ATOM 3621 O O . ILE A 1 454 ? 26.146 -9.867 -5.124 1.00 86.88 454 ILE A O 1
ATOM 3625 N N . LYS A 1 455 ? 26.474 -7.816 -6.006 1.00 84.19 455 LYS A N 1
ATOM 3626 C CA . LYS A 1 455 ? 26.513 -7.038 -4.766 1.00 84.19 455 LYS A CA 1
ATOM 3627 C C . LYS A 1 455 ? 25.262 -6.155 -4.682 1.00 84.19 455 LYS A C 1
ATOM 3629 O O . LYS A 1 455 ? 24.432 -6.130 -5.592 1.00 84.19 455 LYS A O 1
ATOM 3634 N N . ASP A 1 456 ? 25.104 -5.439 -3.572 1.00 75.25 456 ASP A N 1
ATOM 3635 C CA . ASP A 1 456 ? 23.897 -4.640 -3.327 1.00 75.25 456 ASP A CA 1
ATOM 3636 C C . ASP A 1 456 ? 23.675 -3.522 -4.357 1.00 75.25 456 ASP A C 1
ATOM 3638 O O . ASP A 1 456 ? 22.521 -3.266 -4.723 1.00 75.25 456 ASP A O 1
ATOM 3642 N N . GLU A 1 457 ? 24.764 -2.913 -4.841 1.00 76.88 457 GLU A N 1
ATOM 3643 C CA . GLU A 1 457 ? 24.754 -1.725 -5.713 1.00 76.88 457 GLU A CA 1
ATOM 3644 C C . GLU A 1 457 ? 25.381 -1.952 -7.100 1.00 76.88 457 GLU A C 1
ATOM 3646 O O . GLU A 1 457 ? 25.147 -1.171 -8.019 1.00 76.88 457 GLU A O 1
ATOM 3651 N N . TYR A 1 458 ? 26.147 -3.028 -7.282 1.00 83.50 458 TYR A N 1
ATOM 3652 C CA . TYR A 1 458 ? 26.827 -3.356 -8.537 1.00 83.50 458 TYR A CA 1
ATOM 3653 C C . TYR A 1 458 ? 26.963 -4.872 -8.699 1.00 83.50 458 TYR A C 1
ATOM 3655 O O . TYR A 1 458 ? 26.693 -5.639 -7.774 1.00 83.50 458 TYR A O 1
ATOM 3663 N N . ALA A 1 459 ? 27.386 -5.320 -9.874 1.00 88.00 459 ALA A N 1
ATOM 3664 C CA . ALA A 1 459 ? 27.858 -6.685 -10.078 1.00 88.00 459 ALA A CA 1
ATOM 3665 C C . ALA A 1 459 ? 29.335 -6.669 -10.469 1.00 88.00 459 ALA A C 1
ATOM 3667 O O . ALA A 1 459 ? 29.841 -5.657 -10.937 1.00 88.00 459 ALA A O 1
ATOM 3668 N N . GLU A 1 460 ? 30.049 -7.764 -10.266 1.00 90.44 460 GLU A N 1
ATOM 3669 C CA . GLU A 1 460 ? 31.456 -7.862 -10.654 1.00 90.44 460 GLU A CA 1
ATOM 3670 C C . GLU A 1 460 ? 31.784 -9.273 -11.124 1.00 90.44 460 GLU A C 1
ATOM 3672 O O . GLU A 1 460 ? 31.140 -10.243 -10.723 1.00 90.44 460 GLU A O 1
ATOM 3677 N N . ASP A 1 461 ? 32.792 -9.373 -11.977 1.00 92.44 461 ASP A N 1
ATOM 3678 C CA . ASP A 1 461 ? 33.502 -10.614 -12.254 1.00 92.44 461 ASP A CA 1
ATOM 3679 C C . ASP A 1 461 ? 35.001 -10.412 -11.982 1.00 92.44 461 ASP A C 1
ATOM 3681 O O . ASP A 1 461 ? 35.424 -9.363 -11.492 1.00 92.44 461 ASP A O 1
ATOM 3685 N N . LYS A 1 462 ? 35.834 -11.414 -12.281 1.00 91.31 462 LYS A N 1
ATOM 3686 C CA . LYS A 1 462 ? 37.287 -11.317 -12.057 1.00 91.31 462 LYS A CA 1
ATOM 3687 C C . LYS A 1 462 ? 37.978 -10.187 -12.838 1.00 91.31 462 LYS A C 1
ATOM 3689 O O . LYS A 1 462 ? 39.108 -9.842 -12.506 1.00 91.31 462 LYS A O 1
ATOM 3694 N N . ASN A 1 463 ? 37.348 -9.675 -13.895 1.00 88.88 463 ASN A N 1
ATOM 3695 C CA . ASN A 1 463 ? 37.927 -8.706 -14.816 1.00 88.88 463 ASN A CA 1
ATOM 3696 C C . ASN A 1 463 ? 37.382 -7.290 -14.574 1.00 88.88 463 ASN A C 1
ATOM 3698 O O . ASN A 1 463 ? 38.140 -6.332 -14.706 1.00 88.88 463 ASN A O 1
ATOM 3702 N N . ASN A 1 464 ? 36.086 -7.141 -14.270 1.00 87.62 464 ASN A N 1
ATOM 3703 C CA . ASN A 1 464 ? 35.398 -5.847 -14.301 1.00 87.62 464 ASN A CA 1
ATOM 3704 C C . ASN A 1 464 ? 34.316 -5.703 -13.227 1.00 87.62 464 ASN A C 1
ATOM 3706 O O . ASN A 1 464 ? 33.772 -6.683 -12.713 1.00 87.62 464 ASN A O 1
ATOM 3710 N N . LYS A 1 465 ? 33.947 -4.445 -12.964 1.00 88.25 465 LYS A N 1
ATOM 3711 C CA . LYS A 1 465 ? 32.761 -4.072 -12.189 1.00 88.25 465 LYS A CA 1
ATOM 3712 C C . LYS A 1 465 ? 31.690 -3.526 -13.127 1.00 88.25 465 LYS A C 1
ATOM 3714 O O . LYS A 1 465 ? 31.991 -2.934 -14.151 1.00 88.25 465 LYS A O 1
ATOM 3719 N N . TYR A 1 466 ? 30.438 -3.750 -12.765 1.00 84.62 466 TYR A N 1
ATOM 3720 C CA . TYR A 1 466 ? 29.264 -3.488 -13.579 1.00 84.62 466 TYR A CA 1
ATOM 3721 C C . TYR A 1 466 ? 28.280 -2.651 -12.768 1.00 84.62 466 TYR A C 1
ATOM 3723 O O . TYR A 1 466 ? 27.561 -3.168 -11.906 1.00 84.62 466 TYR A O 1
ATOM 3731 N N . GLU A 1 467 ? 28.256 -1.350 -13.039 1.00 77.19 467 GLU A N 1
ATOM 3732 C CA . GLU A 1 467 ? 27.303 -0.425 -12.426 1.00 77.19 467 GLU A CA 1
ATOM 3733 C C . GLU A 1 467 ? 26.010 -0.371 -13.242 1.00 77.19 467 GLU A C 1
ATOM 3735 O O . GLU A 1 467 ? 26.023 -0.364 -14.479 1.00 77.19 467 GLU A O 1
ATOM 3740 N N . HIS A 1 468 ? 24.877 -0.323 -12.542 1.00 64.75 468 HIS A N 1
ATOM 3741 C CA . HIS A 1 468 ? 23.564 -0.238 -13.169 1.00 64.75 468 HIS A CA 1
ATOM 3742 C C . HIS A 1 468 ? 23.126 1.230 -13.271 1.00 64.75 468 HIS A C 1
ATOM 3744 O O . HIS A 1 468 ? 22.614 1.802 -12.308 1.00 64.75 468 HIS A O 1
ATOM 3750 N N . TRP A 1 469 ? 23.272 1.831 -14.456 1.00 51.50 469 TRP A N 1
ATOM 3751 C CA . TRP A 1 469 ? 22.796 3.189 -14.737 1.00 51.50 469 TRP A CA 1
ATOM 3752 C C . TRP A 1 469 ? 21.783 3.170 -15.878 1.00 51.50 469 TRP A C 1
ATOM 3754 O O . TRP A 1 469 ? 22.081 2.700 -16.975 1.00 51.50 469 TRP A O 1
ATOM 3764 N N . SER A 1 470 ? 20.566 3.654 -15.620 1.00 44.91 470 SER A N 1
ATOM 3765 C CA . SER A 1 470 ? 19.551 3.894 -16.664 1.00 44.91 470 SER A CA 1
ATOM 3766 C C . SER A 1 470 ? 19.282 2.686 -17.580 1.00 44.91 470 SER A C 1
ATOM 3768 O O . SER A 1 470 ? 18.968 2.830 -18.756 1.00 44.91 470 SER A O 1
ATOM 3770 N N . GLY A 1 471 ? 19.441 1.467 -17.051 1.00 49.56 471 GLY A N 1
ATOM 3771 C CA . GLY A 1 471 ? 19.230 0.219 -17.780 1.00 49.56 471 GLY A CA 1
ATOM 3772 C C . GLY A 1 471 ? 20.362 -0.241 -18.699 1.00 49.56 471 GLY A C 1
ATOM 3773 O O . GLY A 1 471 ? 20.176 -1.254 -19.370 1.00 49.56 471 GLY A O 1
ATOM 3774 N N . ARG A 1 472 ? 21.519 0.426 -18.689 1.00 56.34 472 ARG A N 1
ATOM 3775 C CA . ARG A 1 472 ? 22.755 -0.042 -19.328 1.00 56.34 472 ARG A CA 1
ATOM 3776 C C . ARG A 1 472 ? 23.758 -0.486 -18.266 1.00 56.34 472 ARG A C 1
ATOM 3778 O O . ARG A 1 472 ? 23.751 0.013 -17.141 1.00 56.34 472 ARG A O 1
ATOM 3785 N N . ILE A 1 473 ? 24.607 -1.434 -18.644 1.00 68.12 473 ILE A N 1
ATOM 3786 C CA . ILE A 1 473 ? 25.743 -1.856 -17.830 1.00 68.12 473 ILE A CA 1
ATOM 3787 C C . ILE A 1 473 ? 26.928 -0.973 -18.207 1.00 68.12 473 ILE A C 1
ATOM 3789 O O . ILE A 1 473 ? 27.296 -0.909 -19.382 1.00 68.12 473 ILE A O 1
ATOM 3793 N N . LYS A 1 474 ? 27.509 -0.285 -17.223 1.00 67.56 474 LYS A N 1
ATOM 3794 C CA . LYS A 1 474 ? 28.780 0.420 -17.393 1.00 67.56 474 LYS A CA 1
ATOM 3795 C C . LYS A 1 474 ? 29.896 -0.438 -16.803 1.00 67.56 474 LYS A C 1
ATOM 3797 O O . LYS A 1 474 ? 29.795 -0.843 -15.646 1.00 67.56 474 LYS A O 1
ATOM 3802 N N . LYS A 1 475 ? 30.883 -0.733 -17.647 1.00 69.50 475 LYS A N 1
ATOM 3803 C CA . LYS A 1 475 ? 32.119 -1.448 -17.323 1.00 69.50 475 LYS A CA 1
ATOM 3804 C C . LYS A 1 475 ? 33.121 -0.529 -16.628 1.00 69.50 475 LYS A C 1
ATOM 3806 O O . LYS A 1 475 ? 33.123 0.676 -16.984 1.00 69.50 475 LYS A O 1
#

Radius of gyration: 36.54 Å; chains: 1; bounding box: 91×58×119 Å

pLDDT: mean 75.32, std 23.22, range [20.97, 96.88]

Sequence (475 aa):
MNQNSPEKPSAIKYPTNAKPKEKAVTNAPNTQNQVSFTGFWKRVVIANIDALFLLLLGFIHPQMPILGLLVLFGLYFWKGQTIGDLVMQTKLVDKETGQKPNIGQLSGRYFAKLLSYLGLGIGFYCAGWRKEKNAWHDSLSGTRYIETKSYNGLFTWLGNLLLPILIGWIGYTQVASVVSFFTEQFINSANTFETELNTEIKKRETSFEKQNETEKKDTTTDTDTPENKAALKLGEAIELVVLKEIKEATNTIKKEGLKIDSNPTVDTPTESTETPKSVENQPANKTKKTTIPTTIETKPQPKNEEDLKKPERIGGFLSRYFTNSKYVYYKFWGEPTREDVLKGADVKTFEFIAATNTLGPWAKDANKVFYDGQIIPNADPASFIILKKDGEFTPWSKDKNNVFFEDGVVNSADLNSFKPLSGKFRKNNWGKDNTSVYHKGVKHNEIDSQTFVIKDEYAEDKNNKYEHWSGRIKK

Foldseek 3Di:
DDDDDDDDDDQDDADDDDDDDDDDDDDDDDDPPRWAFDFLLLVVLLVLVLLVVLLVLCVVDVCRSVVSVVQQVCCCQPFVDGPSCVVQQKGKAQQRPRHRDHPQLSVQLVVQVVVCVVVVNVQSNCLHPPPQSHGSSCVRSRMGMTHNDDDDVVVSVCSNVPSVVVSVVSVVVVVVVVVVVVVVVVVVVLVVVLVVLVVVLVVLVVVLVVVVVVVVVDPDDDDDDPVVVVVVSVVSVVVNVVSVVVVVVSVVDVVVDPPPPPDPPDDDDDDDDDDDDDDDDDDDDDDDDDDDDDPPPDDDDDDDPQVVDFWAADQDDQEQWTDGPPFIFGHRDDGDDPVRTLPPDDRVFKAQDRQAPHYRQWIDGCCFIGGRSHTQPPDHRVFKDFAADPNATEQWIDGPPFIDRRSDTQPPADPVFKHAQDRDYPPQQWIDGPQFIDHSSYTDNPADRVQWDDDPQWIDGPPDIWGDDPRDTDD

Secondary structure (DSSP, 8-state):
----PPPPPPPPPP----------------------B--HHHHHHHHHHHHHHHHHHHHH-TTHHHHHHHHHHHHHHHHS--HHHHHHTEEEEETTT-SPPPHHHHHHHHHHHHHHHHTTTHHHHHHHHSTT---HHHHHTTEEEEESS---HHHHHHHHHHHHHHHHHHHHHHHHHHHHHHHHHHHHHHHHHHHHHHHHHHHHHHHHHHHHHHHHH--S---S-HHHHHHHHHHHHHHHHHHHHHHHHHHHHHHH-----S-----------------------------------------SGGGGSPPEESSSTT--EEE-SS-EEE-SSSS--GGGB-TT--TTT-EEE--SSS---EEE-SS-EEETTEE-TT--TTT-EEEEETTEEEEEEE-SS-EEETTEE-TT--TTT-EES--STTSS-EEE-SS-EEETTEEESSS-TTT-EE-SSEEE-SS-EEEEETTEEE-

=== Feature glossary ===
Each block in this record encodes a different view of the same protein. In brief:

Predicted aligned error. PAE(i, j) answers: if I align the predicted and true structures on residue i, how far off (in Å) do I expect residue j to be? A block-diagonal PAE matrix with low values on the blocks and high values off-diagonal is the signature of a multi-domain protein with confidently predicted domains but uncertain inter-domain orientation.

Contact-map, Ramachandran, and PAE plots. Plot images: a contact map (which residues are close in 3D, as an N×N binary image), a Ramachandran scatter (backbone torsion angles, revealing secondary-structure composition at a glance), and — for AlphaFold structures — a PAE heatmap (pairwise prediction confidence).

Backbone torsions (φ/ψ). φ (phi) and ψ (psi) are the two rotatable backbone dihedrals per residue: φ is the C(i-1)–N–Cα–C torsion, ψ is the N–Cα–C–N(i+1) torsion, both in degrees on (−180°, 180°]. α-helical residues cluster near (−60°, −45°); β-strand residues near (−120°, +130°). A Ramachandran plot is simply a scatter of (φ, ψ) for every residue.

Foldseek 3Di. A 3Di character summarizes, for each residue, the relative orientation of the Cα frame of its nearest spatial neighbor. Because it encodes fold topology rather than chemistry, 3Di alignments detect remote structural similarity that sequence alignment misses.

Radius of gyration, Cα contacts, bounding box. Three whole-structure scalars: the radius of gyration (RMS distance of Cα from centroid, in Å), the count of Cα–Cα contacts (pairs closer than 8 Å and separated by more than four residues in sequence — i.e. tertiary, not local, contacts), and the bounding-box dimensions. Together they distinguish compact globular folds from extended fibres or disordered chains.

Sequence. Sequence gives the chain of amino acids in standard one-letter code (A=alanine, C=cysteine, …, Y=tyrosine), read N→C. It is the only feature that is directly encoded by the gene; all structural features are derived from the folded form of this sequence.

mmCIF coordinates. Atomic coordinates in PDBx/mmCIF format — the same representation the Protein Data Bank distributes. Each line of the _atom_site loop places one backbone atom in Cartesian space (units: ångströms, origin: arbitrary).

Secondary structure (3-state, P-SEA). Three-state secondary structure (P-SEA) collapses the eight DSSP classes into helix (a), strand (b), and coil (c). P-SEA assigns these from Cα geometry alone — distances and angles — without requiring backbone oxygens, so it works on any Cα trace.

InterPro / GO / CATH / organism. Functional annotations link the protein to curated databases. InterPro entries identify conserved domains and families by matching the sequence against member-database signatures (Pfam, PROSITE, CDD, …). Gene Ontology (GO) terms describe molecular function, biological process, and cellular component in a controlled vocabulary. CATH places the structure in a hierarchical fold classification (Class/Architecture/Topology/Homologous-superfamily). The organism is the source species.

B-factor. B-factor (Debye–Waller factor) reflects atomic displacement in the crystal lattice. It is an experimental observable (units Å²), not a prediction; low values mean the atom is pinned down, high values mean it moves or is heterogeneous across the crystal.

Rendered structure images. Structure images are PyMOL renders from six orthogonal camera directions. Cartoon representation draws helices as coils and strands as arrows; sticks shows the backbone as bonds; surface shows the solvent-excluded envelope. Rainbow coloring maps sequence position to hue (blue→red, N→C); chain coloring assigns a distinct color per polypeptide.

Solvent-accessible surface area. Solvent-accessible surface area (SASA) is the area in Å² traced out by the centre of a 1.4 Å probe sphere (a water molecule) rolled over the protein's van der Waals surface (Shrake–Rupley / Lee–Richards construction). Buried residues have near-zero SASA; fully exposed residues can exceed 200 Å². The total SASA scales roughly with the number of surface residues.

Secondary structure (8-state, DSSP). The SS8 string is DSSP's per-residue secondary-structure call. α-helix (H) means an i→i+4 H-bond ladder; β-strand (E) means the residue participates in a β-sheet; 3₁₀ (G) and π (I) are tighter and wider helices; T/S are turns/bends; '-' is loop.

pLDDT. For AlphaFold models, the B-factor field carries pLDDT — the model's own estimate of local accuracy on a 0–100 scale. Regions with pLDDT<50 should be treated as essentially unmodeled; they often correspond to intrinsically disordered segments.

Nearest PDB structures. Nearest PDB neighbors are the top structural matches found by Foldseek when searching this structure against the entire Protein Data Bank. Each hit reports a TM-score (0 to 1; >0.5 almost always implies the same fold) and an E-value. These are *structural* homologs — they may share no detectable sequence similarity.